Protein AF-A0A2E0TPH8-F1 (afdb_monomer_lite)

Secondary structure (DSSP, 8-state):
----PPPPP---------PPPPPHHHHHHHHHS--SPPBPPPTT----TT--B-----TT-TT-SS-----TT-B-----SSS-TT---BHHHHHHHHHHTPEEEE-SSSSSEEEEEE-SSTT-EEEPPSB-HHHHHHHHHHHHHHHHT---EEEEEETTTTEEEEEETTEEE-TTSPBPTT---HHHHS-B-TTT--TTSPPP--HHHHT--S-TT---TTTSTT--HHHHHHHH-SBHHHHHHHHHHHHH--HHHHTSTTTEEEE-GGG--TT-EEEE-SSSSS--EEEEEEEEEEEETTEEEEEEEE--SS-BPPEEE-HHHHHHHHHSTTTT-SSB-TTS-BGGGTT-EEEEEPEEEEETTEEEEE--GGGTTTEE-TT-HHHHHTHHHHHHHHBPPPPHHHHHHHHHHHHHHHHHHHHH-TT-HHHHHHHHHHHHHHHHHHHHHH---HHHHHHHH--HHHHHT--B-GGG-GGGG-TT--HHHHHHHHHHHHHHHHHHHHTT---PPPPSS-BSSGGGGGHHHHHHHHHTT-GGG-PPP--SS--TTTT-SB--B-------HHHHHH-----S------------TT-SS-S-SSGGG-EE--S-EEEEEPTT-EEEEEETT-EEEEEEE-TTT--EEEEEEETTS-EEEEE--SSSEEEEEESS-EEEEEEEGGG--EEEEEEE-

Radius of gyration: 31.89 Å; chains: 1; bounding box: 59×140×78 Å

Foldseek 3Di:
DDDDDDDDDDDDDPPPPPPDPQWLQRVLCVQQVARFAFFFDDPPAAQDQQGDFAAQADAPFLQALFAAPDEQQDAAQDDFDQAHGPRRDGNVVVLLRQLLPWAWDAFPDDGAIFTWRDARQPRDIDTFFFAAQFLVLVCSVQLSCRRNRYWDWFWGARPVVGFIWIDTSSGIAGRHSHHPRNGGSLSPPFDACPPPDHRPDDQDADVVLQPHALGPLQDDPVVHVRTGLSVVLSSSHSSVSSSVSSSNCRNHDGLLRCLHSQWKFAFALQPDTASKWFWFFLDLDDHTGIKGFRGWDCPDPLATWTWIWGAHVVTGRTHIDGSLLVLVSQQDQSQLAADHHPVRHRSLLSSGHIIHTFTWDADPSTTTRRNDPVRPVGGDRSVPSVSSRCRSVVSVVRHDDDDLVSNLVSLLVQLVVLVSVCLFQVLALVSQVSNVVSLVSNQVSCCVPVVDHQLQSCLVRPDLSNQQSFHFDCLQFLSNQFRPHGNLLVVLSVVQQVVVQVVCVVVVHDDRGHHPGQCFFAQVRRVSSLVSCVVVVNNVVDDGGDRPDPRPNNGRTTTGGDPPDHQGPVSSNVPDPPPPPPPDPPDQDDQDPQWPQSQQQDQVSADEAPFKDKTKAAFPGKGKHKDQQWAKKKKFWQLVQFFKKKWKAAPVRHTPGIFRDSDRMGMDTDRHIIMMIIATDNRTITIIMMGGD

pLDDT: mean 88.57, std 14.13, range [27.2, 98.75]

Structure (mmCIF, N/CA/C/O backbone):
data_AF-A0A2E0TPH8-F1
#
_entry.id   AF-A0A2E0TPH8-F1
#
loop_
_atom_site.group_PDB
_atom_site.id
_atom_site.type_symbol
_atom_site.label_atom_id
_atom_site.label_alt_id
_atom_site.label_comp_id
_atom_site.label_asym_id
_atom_site.label_entity_id
_atom_site.label_seq_id
_atom_site.pdbx_PDB_ins_code
_atom_site.Cartn_x
_atom_site.Cartn_y
_atom_site.Cartn_z
_atom_site.occupancy
_atom_site.B_iso_or_equiv
_atom_site.auth_seq_id
_atom_site.auth_comp_id
_atom_site.auth_asym_id
_atom_site.auth_atom_id
_atom_site.pdbx_PDB_model_num
ATOM 1 N N . MET A 1 1 ? 12.317 86.479 6.768 1.00 40.50 1 MET A N 1
ATOM 2 C CA . MET A 1 1 ? 11.105 85.656 6.963 1.00 40.50 1 MET A CA 1
ATOM 3 C C . MET A 1 1 ? 10.925 84.771 5.741 1.00 40.50 1 MET A C 1
ATOM 5 O O . MET A 1 1 ? 10.516 85.260 4.699 1.00 40.50 1 MET A O 1
ATOM 9 N N . ARG A 1 2 ? 11.338 83.506 5.830 1.00 28.47 2 ARG A N 1
ATOM 10 C CA . ARG A 1 2 ? 11.132 82.490 4.790 1.00 28.47 2 ARG A CA 1
ATOM 11 C C . ARG A 1 2 ? 10.653 81.232 5.500 1.00 28.47 2 ARG A C 1
ATOM 13 O O . ARG A 1 2 ? 11.315 80.778 6.425 1.00 28.47 2 ARG A O 1
ATOM 20 N N . HIS A 1 3 ? 9.451 80.796 5.148 1.00 31.06 3 HIS A N 1
ATOM 21 C CA . HIS A 1 3 ? 8.795 79.620 5.700 1.00 31.06 3 HIS A CA 1
ATOM 22 C C . HIS A 1 3 ? 9.415 78.359 5.101 1.00 31.06 3 HIS A C 1
ATOM 24 O O . HIS A 1 3 ? 9.564 78.248 3.885 1.00 31.06 3 HIS A O 1
ATOM 30 N N . THR A 1 4 ? 9.781 77.435 5.979 1.00 28.72 4 THR A N 1
ATOM 31 C CA . THR A 1 4 ? 10.278 76.102 5.654 1.00 28.72 4 THR A CA 1
ATOM 32 C C . THR A 1 4 ? 9.071 75.179 5.511 1.00 28.72 4 THR A C 1
ATOM 34 O O . THR A 1 4 ? 8.363 74.948 6.487 1.00 28.72 4 THR A O 1
ATOM 37 N N . TYR A 1 5 ? 8.824 74.667 4.305 1.00 30.47 5 TYR A N 1
ATOM 38 C CA . TYR A 1 5 ? 7.902 73.555 4.076 1.00 30.47 5 TYR A CA 1
ATOM 39 C C . TYR A 1 5 ? 8.717 72.260 4.051 1.00 30.47 5 TYR A C 1
ATOM 41 O O . TYR A 1 5 ? 9.615 72.105 3.225 1.00 30.47 5 TYR A O 1
ATOM 49 N N . ILE A 1 6 ? 8.424 71.357 4.987 1.00 34.25 6 ILE A N 1
ATOM 50 C CA . ILE A 1 6 ? 8.948 69.990 5.025 1.00 34.25 6 ILE A CA 1
ATOM 51 C C . ILE A 1 6 ? 8.076 69.152 4.086 1.00 34.25 6 ILE A C 1
ATOM 53 O O . ILE A 1 6 ? 6.870 69.038 4.296 1.00 34.25 6 ILE A O 1
ATOM 57 N N . ALA A 1 7 ? 8.681 68.603 3.033 1.00 27.58 7 ALA A N 1
ATOM 58 C CA . ALA A 1 7 ? 8.042 67.663 2.122 1.00 27.58 7 ALA A CA 1
ATOM 59 C C . ALA A 1 7 ? 8.132 66.239 2.697 1.00 27.58 7 ALA A C 1
ATOM 61 O O . ALA A 1 7 ? 9.225 65.746 2.971 1.00 27.58 7 ALA A O 1
ATOM 62 N N . LEU A 1 8 ? 6.976 65.598 2.876 1.00 27.20 8 LEU A N 1
ATOM 63 C CA . LEU A 1 8 ? 6.831 64.173 3.180 1.00 27.20 8 LEU A CA 1
ATOM 64 C C . LEU A 1 8 ? 7.146 63.347 1.914 1.00 27.20 8 LEU A C 1
ATOM 66 O O . LEU A 1 8 ? 6.510 63.598 0.886 1.00 27.20 8 LEU A O 1
ATOM 70 N N . PRO A 1 9 ? 8.048 62.351 1.944 1.00 31.78 9 PRO A N 1
ATOM 71 C CA . PRO A 1 9 ? 8.122 61.356 0.886 1.00 31.78 9 PRO A CA 1
ATOM 72 C C . PRO A 1 9 ? 7.061 60.272 1.123 1.00 31.78 9 PRO A C 1
ATOM 74 O O . PRO A 1 9 ? 7.000 59.649 2.181 1.00 31.78 9 PRO A O 1
ATOM 77 N N . LEU A 1 10 ? 6.216 60.066 0.114 1.00 28.88 10 LEU A N 1
ATOM 78 C CA . LEU A 1 10 ? 5.273 58.957 0.012 1.00 28.88 10 LEU A CA 1
ATOM 79 C C . LEU A 1 10 ? 6.080 57.648 -0.129 1.00 28.88 10 LEU A C 1
ATOM 81 O O . LEU A 1 10 ? 6.698 57.422 -1.169 1.00 28.88 10 LEU A O 1
ATOM 85 N N . LEU A 1 11 ? 6.103 56.796 0.900 1.00 32.16 11 LEU A N 1
ATOM 86 C CA . LEU A 1 11 ? 6.558 55.409 0.761 1.00 32.16 11 LEU A CA 1
ATOM 87 C C . LEU A 1 11 ? 5.404 54.586 0.174 1.00 32.16 11 LEU A C 1
ATOM 89 O O . LEU A 1 11 ? 4.411 54.325 0.849 1.00 32.16 11 LEU A O 1
ATOM 93 N N . ALA A 1 12 ? 5.538 54.182 -1.087 1.00 32.56 12 ALA A N 1
ATOM 94 C CA . ALA A 1 12 ? 4.704 53.145 -1.675 1.00 32.56 12 ALA A CA 1
ATOM 95 C C . ALA A 1 12 ? 5.134 51.789 -1.095 1.00 32.56 12 ALA A C 1
ATOM 97 O O . ALA A 1 12 ? 6.219 51.293 -1.398 1.00 32.56 12 ALA A O 1
ATOM 98 N N . ALA A 1 13 ? 4.299 51.206 -0.237 1.00 32.97 13 ALA A N 1
ATOM 99 C CA . ALA A 1 13 ? 4.451 49.829 0.205 1.00 32.97 13 ALA A CA 1
ATOM 100 C C . ALA A 1 13 ? 4.101 48.897 -0.966 1.00 32.97 13 ALA A C 1
ATOM 102 O O . ALA A 1 13 ? 2.934 48.732 -1.320 1.00 32.97 13 ALA A O 1
ATOM 103 N N . LEU A 1 14 ? 5.123 48.309 -1.589 1.00 32.38 14 LEU A N 1
ATOM 104 C CA . LEU A 1 14 ? 4.969 47.141 -2.450 1.00 32.38 14 LEU A CA 1
ATOM 105 C C . LEU A 1 14 ? 4.620 45.953 -1.548 1.00 32.38 14 LEU A C 1
ATOM 107 O O . LEU A 1 14 ? 5.501 45.339 -0.950 1.00 32.38 14 LEU A O 1
ATOM 111 N N . ALA A 1 15 ? 3.329 45.652 -1.430 1.00 34.25 15 ALA A N 1
ATOM 112 C CA . ALA A 1 15 ? 2.872 44.356 -0.955 1.00 34.25 15 ALA A CA 1
ATOM 113 C C . ALA A 1 15 ? 3.265 43.318 -2.016 1.00 34.25 15 ALA A C 1
ATOM 115 O O . ALA A 1 15 ? 2.582 43.147 -3.025 1.00 34.25 15 ALA A O 1
ATOM 116 N N . GLY A 1 16 ? 4.425 42.689 -1.829 1.00 30.95 16 GLY A N 1
ATOM 117 C CA . GLY A 1 16 ? 4.800 41.509 -2.591 1.00 30.95 16 GLY A CA 1
ATOM 118 C C . GLY A 1 16 ? 3.782 40.416 -2.300 1.00 30.95 16 GLY A C 1
ATOM 119 O O . GLY A 1 16 ? 3.712 39.924 -1.178 1.00 30.95 16 GLY A O 1
ATOM 120 N N . CYS A 1 17 ? 2.977 40.063 -3.299 1.00 30.41 17 CYS A N 1
ATOM 121 C CA . CYS A 1 17 ? 2.254 38.802 -3.297 1.00 30.41 17 CYS A CA 1
ATOM 122 C C . CYS A 1 17 ? 3.321 37.704 -3.279 1.00 30.41 17 CYS A C 1
ATOM 124 O O . CYS A 1 17 ? 3.969 37.463 -4.298 1.00 30.41 17 CYS A O 1
ATOM 126 N N . ALA A 1 18 ? 3.581 37.107 -2.117 1.00 34.31 18 ALA A N 1
ATOM 127 C CA . ALA A 1 18 ? 4.333 35.867 -2.060 1.00 34.31 18 ALA A CA 1
ATOM 128 C C . ALA A 1 18 ? 3.482 34.828 -2.797 1.00 34.31 18 ALA A C 1
ATOM 130 O O . ALA A 1 18 ? 2.409 34.463 -2.321 1.00 34.31 18 ALA A O 1
ATOM 131 N N . ALA A 1 19 ? 3.907 34.445 -4.001 1.00 41.62 19 ALA A N 1
ATOM 132 C CA . ALA A 1 19 ? 3.332 33.300 -4.684 1.00 41.62 19 ALA A CA 1
ATOM 133 C C . ALA A 1 19 ? 3.446 32.102 -3.734 1.00 41.62 19 ALA A C 1
ATOM 135 O O . ALA A 1 19 ? 4.516 31.866 -3.167 1.00 41.62 19 ALA A O 1
ATOM 136 N N . THR A 1 20 ? 2.341 31.394 -3.520 1.00 44.94 20 THR A N 1
ATOM 137 C CA . THR A 1 20 ? 2.360 30.092 -2.858 1.00 44.94 20 THR A CA 1
ATOM 138 C C . THR A 1 20 ? 3.406 29.212 -3.549 1.00 44.94 20 THR A C 1
ATOM 140 O O . THR A 1 20 ? 3.476 29.228 -4.783 1.00 44.94 20 THR A O 1
ATOM 143 N N . PRO A 1 21 ? 4.266 28.499 -2.799 1.00 58.41 21 PRO A N 1
ATOM 144 C CA . PRO A 1 21 ? 5.216 27.577 -3.407 1.00 58.41 21 PRO A CA 1
ATOM 145 C C . PRO A 1 21 ? 4.453 26.559 -4.264 1.00 58.41 21 PRO A C 1
ATOM 147 O O . PRO A 1 21 ? 3.415 26.053 -3.845 1.00 58.41 21 PRO A O 1
ATOM 150 N N . ALA A 1 22 ? 4.940 26.325 -5.483 1.00 75.25 22 ALA A N 1
ATOM 151 C CA . ALA A 1 22 ? 4.337 25.378 -6.416 1.00 75.25 22 ALA A CA 1
ATOM 152 C C . ALA A 1 22 ? 4.387 23.962 -5.823 1.00 75.25 22 ALA A C 1
ATOM 154 O O . ALA A 1 22 ? 5.427 23.565 -5.284 1.00 75.25 22 ALA A O 1
ATOM 155 N N . SER A 1 23 ? 3.290 23.207 -5.922 1.00 87.69 23 SER A N 1
ATOM 156 C CA . SER A 1 23 ? 3.264 21.823 -5.442 1.00 87.69 23 SER A CA 1
ATOM 157 C C . SER A 1 23 ? 4.227 20.951 -6.263 1.00 87.69 23 SER A C 1
ATOM 159 O O . SER A 1 23 ? 4.550 21.288 -7.407 1.00 87.69 23 SER A O 1
ATOM 161 N N . PRO A 1 24 ? 4.694 19.799 -5.750 1.00 89.81 24 PRO A N 1
ATOM 162 C CA . PRO A 1 24 ? 5.549 18.903 -6.532 1.00 89.81 24 PRO A CA 1
ATOM 163 C C . PRO A 1 24 ? 4.927 18.436 -7.859 1.00 89.81 24 PRO A C 1
ATOM 165 O O . PRO A 1 24 ? 5.659 18.229 -8.835 1.00 89.81 24 PRO A O 1
ATOM 168 N N . ALA A 1 25 ? 3.594 18.327 -7.912 1.00 88.00 25 ALA A N 1
ATOM 169 C CA . ALA A 1 25 ? 2.839 18.054 -9.130 1.00 88.00 25 ALA A CA 1
ATOM 170 C C . ALA A 1 25 ? 2.909 19.230 -10.120 1.00 88.00 25 ALA A C 1
ATOM 172 O O . ALA A 1 25 ? 3.202 19.001 -11.292 1.00 88.00 25 ALA A O 1
ATOM 173 N N . ASP A 1 26 ? 2.762 20.476 -9.654 1.00 90.38 26 ASP A N 1
ATOM 174 C CA . ASP A 1 26 ? 2.915 21.678 -10.492 1.00 90.38 26 ASP A CA 1
ATOM 175 C C . ASP A 1 26 ? 4.336 21.783 -11.056 1.00 90.38 26 ASP A C 1
ATOM 177 O O . ASP A 1 26 ? 4.529 22.006 -12.248 1.00 90.38 26 ASP A O 1
ATOM 181 N N . VAL A 1 27 ? 5.354 21.530 -10.222 1.00 93.00 27 VAL A N 1
ATOM 182 C CA . VAL A 1 27 ? 6.760 21.500 -10.659 1.00 93.00 27 VAL A CA 1
ATOM 183 C C . VAL A 1 27 ? 6.971 20.440 -11.742 1.00 93.00 27 VAL A C 1
ATOM 185 O O . VAL A 1 27 ? 7.726 20.654 -12.695 1.00 93.00 27 VAL A O 1
ATOM 188 N N . ALA A 1 28 ? 6.331 19.275 -11.608 1.00 93.81 28 ALA A N 1
ATOM 189 C CA . ALA A 1 28 ? 6.390 18.236 -12.625 1.00 93.81 28 ALA A CA 1
ATOM 190 C C . ALA A 1 28 ? 5.647 18.640 -13.902 1.00 93.81 28 ALA A C 1
ATOM 192 O O . ALA A 1 28 ? 6.190 18.428 -14.981 1.00 93.81 28 ALA A O 1
ATOM 193 N N . ALA A 1 29 ? 4.460 19.237 -13.803 1.00 92.94 29 ALA A N 1
ATOM 194 C CA . ALA A 1 29 ? 3.691 19.712 -14.950 1.00 92.94 29 ALA A CA 1
ATOM 195 C C . ALA A 1 29 ? 4.423 20.826 -15.716 1.00 92.94 29 ALA A C 1
ATOM 197 O O . ALA A 1 29 ? 4.472 20.807 -16.948 1.00 92.94 29 ALA A O 1
ATOM 198 N N . ASP A 1 30 ? 5.087 21.743 -15.012 1.00 94.38 30 ASP A N 1
ATOM 199 C CA . ASP A 1 30 ? 5.936 22.770 -15.618 1.00 94.38 30 ASP A CA 1
ATOM 200 C C . ASP A 1 30 ? 7.113 22.142 -16.378 1.00 94.38 30 ASP A C 1
ATOM 202 O O . ASP A 1 30 ? 7.397 22.509 -17.530 1.00 94.38 30 ASP A O 1
ATOM 206 N N . GLU A 1 31 ? 7.772 21.151 -15.768 1.00 94.75 31 GLU A N 1
ATOM 207 C CA . GLU A 1 31 ? 8.892 20.428 -16.371 1.00 94.75 31 GLU A CA 1
ATOM 208 C C . GLU A 1 31 ? 8.475 19.641 -17.624 1.00 94.75 31 GLU A C 1
ATOM 210 O O . GLU A 1 31 ? 9.114 19.769 -18.673 1.00 94.75 31 GLU A O 1
ATOM 215 N N . THR A 1 32 ? 7.416 18.839 -17.531 1.00 95.00 32 THR A N 1
ATOM 216 C CA . THR A 1 32 ? 6.993 17.893 -18.579 1.00 95.00 32 THR A CA 1
ATOM 217 C C . THR A 1 32 ? 6.063 18.530 -19.608 1.00 95.00 32 THR A C 1
ATOM 219 O O . THR A 1 32 ? 5.920 18.012 -20.716 1.00 95.00 32 THR A O 1
ATOM 222 N N . GLY A 1 33 ? 5.434 19.657 -19.271 1.00 93.31 33 GLY A N 1
ATOM 223 C CA . GLY A 1 33 ? 4.373 20.271 -20.061 1.00 93.31 33 GLY A CA 1
ATOM 224 C C . GLY A 1 33 ? 3.104 19.429 -20.148 1.00 93.31 33 GLY A C 1
ATOM 225 O O . GLY A 1 33 ? 2.442 19.493 -21.184 1.00 93.31 33 GLY A O 1
ATOM 226 N N . VAL A 1 34 ? 2.816 18.606 -19.139 1.00 91.06 34 VAL A N 1
ATOM 227 C CA . VAL A 1 34 ? 1.617 17.763 -19.057 1.00 91.06 34 VAL A CA 1
ATOM 228 C C . VAL A 1 34 ? 1.047 17.856 -17.649 1.00 91.06 34 VAL A C 1
ATOM 230 O O . VAL A 1 34 ? 1.762 17.623 -16.684 1.00 91.06 34 VAL A O 1
ATOM 233 N N . GLU A 1 35 ? -0.237 18.171 -17.528 1.00 88.00 35 GLU A N 1
ATOM 234 C CA . GLU A 1 35 ? -0.943 18.085 -16.249 1.00 88.00 35 GLU A CA 1
ATOM 235 C C . GLU A 1 35 ? -1.280 16.613 -15.971 1.00 88.00 35 GLU A C 1
ATOM 237 O O . GLU A 1 35 ? -1.962 15.966 -16.770 1.00 88.00 35 GLU A O 1
ATOM 242 N N . GLY A 1 36 ? -0.734 16.071 -14.880 1.00 82.69 36 GLY A N 1
ATOM 243 C CA . GLY A 1 36 ? -1.063 14.740 -14.367 1.00 82.69 36 GLY A CA 1
ATOM 244 C C . GLY A 1 36 ? -2.081 14.797 -13.219 1.00 82.69 36 GLY A C 1
ATOM 245 O O . GLY A 1 36 ? -2.463 15.890 -12.797 1.00 82.69 36 GLY A O 1
ATOM 246 N N . PRO A 1 37 ? -2.490 13.641 -12.667 1.00 88.25 37 PRO A N 1
ATOM 247 C CA . PRO A 1 37 ? -2.114 12.282 -13.077 1.00 88.25 37 PRO A CA 1
ATOM 248 C C . PRO A 1 37 ? -2.822 11.817 -14.365 1.00 88.25 37 PRO A C 1
ATOM 250 O O . PRO A 1 37 ? -3.771 12.446 -14.828 1.00 88.25 37 PRO A O 1
ATOM 253 N N . PHE A 1 38 ? -2.353 10.715 -14.961 1.00 91.94 38 PHE A N 1
ATOM 254 C CA . PHE A 1 38 ? -2.989 10.103 -16.132 1.00 91.94 38 PHE A CA 1
ATOM 255 C C . PHE A 1 38 ? -4.195 9.245 -15.747 1.00 91.94 38 PHE A C 1
ATOM 257 O O . PHE A 1 38 ? -4.166 8.494 -14.772 1.00 91.94 38 PHE A O 1
ATOM 264 N N . ASP A 1 39 ? -5.231 9.281 -16.581 1.00 91.88 39 ASP A N 1
ATOM 265 C CA . ASP A 1 39 ? -6.434 8.474 -16.400 1.00 91.88 39 ASP A CA 1
ATOM 266 C C . ASP A 1 39 ? -6.187 6.988 -16.738 1.00 91.88 39 ASP A C 1
ATOM 268 O O . ASP A 1 39 ? -5.252 6.652 -17.477 1.00 91.88 39 ASP A O 1
ATOM 272 N N . PRO A 1 40 ? -7.044 6.072 -16.255 1.00 90.12 40 PRO A N 1
ATOM 273 C CA . PRO A 1 40 ? -7.154 4.723 -16.803 1.00 90.12 40 PRO A CA 1
ATOM 274 C C . PRO A 1 40 ? -7.534 4.742 -18.289 1.00 90.12 40 PRO A C 1
ATOM 276 O O . PRO A 1 40 ? -8.092 5.720 -18.804 1.00 90.12 40 PRO A O 1
ATOM 279 N N . MET A 1 41 ? -7.273 3.639 -18.981 1.00 90.31 41 MET A N 1
ATOM 280 C CA . MET A 1 41 ? -7.629 3.481 -20.382 1.00 90.31 41 MET A CA 1
ATOM 281 C C . MET A 1 41 ? -9.156 3.548 -20.583 1.00 90.31 41 MET A C 1
ATOM 283 O O . MET A 1 41 ? -9.936 3.075 -19.749 1.00 90.31 41 MET A O 1
ATOM 287 N N . PRO A 1 42 ? -9.632 4.139 -21.695 1.00 84.12 42 PRO A N 1
ATOM 288 C CA . PRO A 1 42 ? -11.055 4.137 -22.012 1.00 84.12 42 PRO A CA 1
ATOM 289 C C . PRO A 1 42 ? -11.595 2.700 -22.189 1.00 84.12 42 PRO A C 1
ATOM 291 O O . PRO A 1 42 ? -10.918 1.899 -22.821 1.00 84.12 42 PRO A O 1
ATOM 294 N N . PRO A 1 43 ? -12.829 2.380 -21.741 1.00 69.62 43 PRO A N 1
ATOM 295 C CA . PRO A 1 43 ? -13.416 1.025 -21.759 1.00 69.62 43 PRO A CA 1
ATOM 296 C C . PRO A 1 43 ? -13.509 0.307 -23.115 1.00 69.62 43 PRO A C 1
ATOM 298 O O . PRO A 1 43 ? -13.911 -0.850 -23.162 1.00 69.62 43 PRO A O 1
ATOM 301 N N . GLU A 1 44 ? -13.236 0.988 -24.225 1.00 62.41 44 GLU A N 1
ATOM 302 C CA . GLU A 1 44 ? -13.384 0.429 -25.573 1.00 62.41 44 GLU A CA 1
ATOM 303 C C . GLU A 1 44 ? -12.254 -0.555 -25.943 1.00 62.41 44 GLU A C 1
ATOM 305 O O . GLU A 1 44 ? -12.336 -1.229 -26.973 1.00 62.41 44 GLU A O 1
ATOM 310 N N . SER A 1 45 ? -11.213 -0.657 -25.113 1.00 61.53 45 SER A N 1
ATOM 311 C CA . SER A 1 45 ? -10.092 -1.579 -25.279 1.00 61.53 45 SER A CA 1
ATOM 312 C C . SER A 1 45 ? -10.442 -2.987 -24.788 1.00 61.53 45 SER A C 1
ATOM 314 O O . SER A 1 45 ? -10.693 -3.233 -23.608 1.00 61.53 45 SER A O 1
ATOM 316 N N . LYS A 1 46 ? -10.450 -3.956 -25.709 1.00 62.22 46 LYS A N 1
ATOM 317 C CA . LYS A 1 46 ? -10.557 -5.375 -25.355 1.00 62.22 46 LYS A CA 1
ATOM 318 C C . LYS A 1 46 ? -9.163 -5.894 -25.015 1.00 62.22 46 LYS A C 1
ATOM 320 O O . LYS A 1 46 ? -8.327 -6.020 -25.908 1.00 62.22 46 LYS A O 1
ATOM 325 N N . PHE A 1 47 ? -8.947 -6.254 -23.755 1.00 75.62 47 PHE A N 1
ATOM 326 C CA . PHE A 1 47 ? -7.726 -6.924 -23.318 1.00 75.62 47 PHE A CA 1
ATOM 327 C C . PHE A 1 47 ? -7.966 -8.428 -23.187 1.00 75.62 47 PHE A C 1
ATOM 329 O O . PHE A 1 47 ? -8.854 -8.867 -22.460 1.00 75.62 47 PHE A O 1
ATOM 336 N N . ASP A 1 48 ? -7.181 -9.208 -23.922 1.00 78.75 48 ASP A N 1
ATOM 337 C CA . ASP A 1 48 ? -7.060 -10.656 -23.772 1.00 78.75 48 ASP A CA 1
ATOM 338 C C . ASP A 1 48 ? -5.722 -11.005 -23.091 1.00 78.75 48 ASP A C 1
ATOM 340 O O . ASP A 1 48 ? -5.044 -10.126 -22.536 1.00 78.75 48 ASP A O 1
ATOM 344 N N . LEU A 1 49 ? -5.357 -12.290 -23.094 1.00 86.12 49 LEU A N 1
ATOM 345 C CA . LEU A 1 49 ? -4.080 -12.771 -22.556 1.00 86.12 49 LEU A CA 1
ATOM 346 C C . LEU A 1 49 ? -2.913 -11.991 -23.149 1.00 86.12 49 LEU A C 1
ATOM 348 O O . LEU A 1 49 ? -2.048 -11.500 -22.433 1.00 86.12 49 LEU A O 1
ATOM 352 N N . ASP A 1 50 ? -2.952 -11.751 -24.450 1.00 84.50 50 ASP A N 1
ATOM 353 C CA . ASP A 1 50 ? -1.874 -11.045 -25.095 1.00 84.50 50 ASP A CA 1
ATOM 354 C C . ASP A 1 50 ? -1.914 -9.511 -24.857 1.00 84.50 50 ASP A C 1
ATOM 356 O O . ASP A 1 50 ? -0.940 -8.814 -25.124 1.00 84.50 50 ASP A O 1
ATOM 360 N N . GLY A 1 51 ? -3.033 -8.926 -24.428 1.00 82.50 51 GLY A N 1
ATOM 361 C CA . GLY A 1 51 ? -3.170 -7.480 -24.188 1.00 82.50 51 GLY A CA 1
ATOM 362 C C . GLY A 1 51 ? -3.082 -6.604 -25.452 1.00 82.50 51 GLY A C 1
ATOM 363 O O . GLY A 1 51 ? -3.034 -7.093 -26.578 1.00 82.50 51 GLY A O 1
ATOM 364 N N . GLU A 1 52 ? -3.056 -5.274 -25.330 1.00 84.31 52 GLU A N 1
ATOM 365 C CA . GLU A 1 52 ? -3.010 -4.390 -26.509 1.00 84.31 52 GLU A CA 1
ATOM 366 C C . GLU A 1 52 ? -1.597 -4.131 -27.049 1.00 84.31 52 GLU A C 1
ATOM 368 O O . GLU A 1 52 ? -0.613 -4.047 -26.315 1.00 84.31 52 GLU A O 1
ATOM 373 N N . ARG A 1 53 ? -1.496 -3.934 -28.373 1.00 86.38 53 ARG A N 1
ATOM 374 C CA . ARG A 1 53 ? -0.239 -3.542 -29.032 1.00 86.38 53 ARG A CA 1
ATOM 375 C C . ARG A 1 53 ? 0.205 -2.152 -28.578 1.00 86.38 53 ARG A C 1
ATOM 377 O O . ARG A 1 53 ? -0.359 -1.152 -29.043 1.00 86.38 53 ARG A O 1
ATOM 384 N N . GLY A 1 54 ? 1.280 -2.128 -27.800 1.00 90.50 54 GLY A N 1
ATOM 385 C CA . GLY A 1 54 ? 1.927 -0.932 -27.290 1.00 90.50 54 GLY A CA 1
ATOM 386 C C . GLY A 1 54 ? 2.907 -0.268 -28.271 1.00 90.50 54 GLY A C 1
ATOM 387 O O . GLY A 1 54 ? 2.771 -0.375 -29.508 1.00 90.50 54 GLY A O 1
ATOM 388 N N . PRO A 1 55 ? 3.885 0.489 -27.741 1.00 94.62 55 PRO A N 1
ATOM 389 C CA . PRO A 1 55 ? 4.674 1.419 -28.521 1.00 94.62 55 PRO A CA 1
ATOM 390 C C . PRO A 1 55 ? 5.768 0.705 -29.312 1.00 94.62 55 PRO A C 1
ATOM 392 O O . PRO A 1 55 ? 6.291 -0.342 -28.923 1.00 94.62 55 PRO A O 1
ATOM 395 N N . ARG A 1 56 ? 6.152 1.304 -30.440 1.00 94.00 56 ARG A N 1
ATOM 396 C CA . ARG A 1 56 ? 7.361 0.915 -31.172 1.00 94.00 56 ARG A CA 1
ATOM 397 C C . ARG A 1 56 ? 8.499 1.840 -30.767 1.00 94.00 56 ARG A C 1
ATOM 399 O O . ARG A 1 56 ? 8.578 2.951 -31.273 1.00 94.00 56 ARG A O 1
ATOM 406 N N . VAL A 1 57 ? 9.403 1.367 -29.914 1.00 93.00 57 VAL A N 1
ATOM 407 C CA . VAL A 1 57 ? 10.577 2.147 -29.499 1.00 93.00 57 VAL A CA 1
ATOM 408 C C . VAL A 1 57 ? 11.862 1.520 -30.029 1.00 93.00 57 VAL A C 1
ATOM 410 O O . VAL A 1 57 ? 11.983 0.295 -30.111 1.00 93.00 57 VAL A O 1
ATOM 413 N N . ARG A 1 58 ? 12.797 2.381 -30.446 1.00 90.69 58 ARG A N 1
ATOM 414 C CA . ARG A 1 58 ? 14.148 1.994 -30.860 1.00 90.69 58 ARG A CA 1
ATOM 415 C C . ARG A 1 58 ? 15.061 1.924 -29.642 1.00 90.69 58 ARG A C 1
ATOM 417 O O . ARG A 1 58 ? 15.041 2.832 -28.817 1.00 90.69 58 ARG A O 1
ATOM 424 N N . ASP A 1 59 ? 15.898 0.905 -29.607 1.00 92.19 59 ASP A N 1
ATOM 425 C CA . ASP A 1 59 ? 16.863 0.699 -28.531 1.00 92.19 59 ASP A CA 1
ATOM 426 C C . ASP A 1 59 ? 17.899 1.843 -28.555 1.00 92.19 59 ASP A C 1
ATOM 428 O O . ASP A 1 59 ? 18.287 2.325 -29.629 1.00 92.19 59 ASP A O 1
ATOM 432 N N . GLY A 1 60 ? 18.301 2.342 -27.384 1.00 93.56 60 GLY A N 1
ATOM 433 C CA . GLY A 1 60 ? 19.200 3.490 -27.258 1.00 93.56 60 GLY A CA 1
ATOM 434 C C . GLY A 1 60 ? 18.578 4.844 -27.623 1.00 93.56 60 GLY A C 1
ATOM 435 O O . GLY A 1 60 ? 19.317 5.806 -27.859 1.00 93.56 60 GLY A O 1
ATOM 436 N N . ALA A 1 61 ? 17.245 4.948 -27.698 1.00 95.19 61 ALA A N 1
ATOM 437 C CA . ALA A 1 61 ? 16.560 6.222 -27.919 1.00 95.19 61 ALA A CA 1
ATOM 438 C C . ALA A 1 61 ? 16.955 7.274 -26.866 1.00 95.19 61 ALA A C 1
ATOM 440 O O . ALA A 1 61 ? 17.292 6.958 -25.729 1.00 95.19 61 ALA A O 1
ATOM 441 N N . ALA A 1 62 ? 16.874 8.560 -27.221 1.00 96.75 62 ALA A N 1
ATOM 442 C CA . ALA A 1 62 ? 17.213 9.640 -26.290 1.00 96.75 62 ALA A CA 1
ATOM 443 C C . ALA A 1 62 ? 16.321 9.655 -25.030 1.00 96.75 62 ALA A C 1
ATOM 445 O O . ALA A 1 62 ? 16.750 10.145 -23.988 1.00 96.75 62 ALA A O 1
ATOM 446 N N . THR A 1 63 ? 15.105 9.112 -25.126 1.00 97.06 63 THR A N 1
ATOM 447 C CA . THR A 1 63 ? 14.146 8.965 -24.023 1.00 97.06 63 THR A CA 1
ATOM 448 C C . THR A 1 63 ? 14.423 7.761 -23.125 1.00 97.06 63 THR A C 1
ATOM 450 O O . THR A 1 63 ? 13.831 7.677 -22.057 1.00 97.06 63 THR A O 1
ATOM 453 N N . GLU A 1 64 ? 15.315 6.849 -23.521 1.00 98.12 64 GLU A N 1
ATOM 454 C CA . GLU A 1 64 ? 15.602 5.619 -22.782 1.00 98.12 64 GLU A CA 1
ATOM 455 C C . GLU A 1 64 ? 16.081 5.910 -21.354 1.00 98.12 64 GLU A C 1
ATOM 457 O O . GLU A 1 64 ? 16.972 6.732 -21.126 1.00 98.12 64 GLU A O 1
ATOM 462 N N . VAL A 1 65 ? 15.483 5.222 -20.389 1.00 98.62 65 VAL A N 1
ATOM 463 C CA . VAL A 1 65 ? 15.833 5.289 -18.970 1.00 98.62 65 VAL A CA 1
ATOM 464 C C . VAL A 1 65 ? 16.905 4.241 -18.667 1.00 98.62 65 VAL A C 1
ATOM 466 O O . VAL A 1 65 ? 17.967 4.578 -18.138 1.00 98.62 65 VAL A O 1
ATOM 469 N N . TRP A 1 66 ? 16.668 2.991 -19.071 1.00 98.44 66 TRP A N 1
ATOM 470 C CA . TRP A 1 66 ? 17.648 1.904 -19.062 1.00 98.44 66 TRP A CA 1
ATOM 471 C C . TRP A 1 66 ? 17.494 1.032 -20.310 1.00 98.44 66 TRP A C 1
ATOM 473 O O . TRP A 1 66 ? 16.418 0.958 -20.903 1.00 98.44 66 TRP A O 1
ATOM 483 N N . ALA A 1 67 ? 18.594 0.404 -20.722 1.00 97.25 67 ALA A N 1
ATOM 484 C CA . ALA A 1 67 ? 18.575 -0.564 -21.809 1.00 97.25 67 ALA A CA 1
ATOM 485 C C . ALA A 1 67 ? 17.951 -1.872 -21.316 1.00 97.25 67 ALA A C 1
ATOM 487 O O . ALA A 1 67 ? 18.162 -2.249 -20.167 1.00 97.25 67 ALA A O 1
ATOM 488 N N . VAL A 1 68 ? 17.214 -2.559 -22.186 1.00 97.25 68 VAL A N 1
ATOM 489 C CA . VAL A 1 68 ? 16.722 -3.911 -21.904 1.00 97.25 68 VAL A CA 1
ATOM 490 C C . VAL A 1 68 ? 17.747 -4.912 -22.414 1.00 97.25 68 VAL A C 1
ATOM 492 O O . VAL A 1 68 ? 18.058 -4.915 -23.607 1.00 97.25 68 VAL A O 1
ATOM 495 N N . THR A 1 69 ? 18.288 -5.725 -21.510 1.00 96.00 69 THR A N 1
ATOM 496 C CA . THR A 1 69 ? 19.301 -6.749 -21.819 1.00 96.00 69 THR A CA 1
ATOM 497 C C . THR A 1 69 ? 18.856 -8.160 -21.442 1.00 96.00 69 THR A C 1
ATOM 499 O O . THR A 1 69 ? 19.527 -9.111 -21.834 1.00 96.00 69 THR A O 1
ATOM 502 N N . ARG A 1 70 ? 17.721 -8.288 -20.743 1.00 96.56 70 ARG A N 1
ATOM 503 C CA . ARG A 1 70 ? 17.127 -9.547 -20.280 1.00 96.56 70 ARG A CA 1
ATOM 504 C C . ARG A 1 70 ? 15.623 -9.553 -20.510 1.00 96.56 70 ARG A C 1
ATOM 506 O O . ARG A 1 70 ? 15.006 -8.489 -20.463 1.00 96.56 70 ARG A O 1
ATOM 513 N N . ASP A 1 71 ? 15.035 -10.730 -20.682 1.00 96.25 71 ASP A N 1
ATOM 514 C CA . ASP A 1 71 ? 13.588 -10.934 -20.715 1.00 96.25 71 ASP A CA 1
ATOM 515 C C . ASP A 1 71 ? 13.087 -11.593 -19.420 1.00 96.25 71 ASP A C 1
ATOM 517 O O . ASP A 1 71 ? 13.777 -12.374 -18.770 1.00 96.25 71 ASP A O 1
ATOM 521 N N . TRP A 1 72 ? 11.838 -11.308 -19.044 1.00 97.19 72 TRP A N 1
ATOM 522 C CA . TRP A 1 72 ? 11.230 -11.831 -17.811 1.00 97.19 72 TRP A CA 1
ATOM 523 C C . TRP A 1 72 ? 11.163 -13.365 -17.738 1.00 97.19 72 TRP A C 1
ATOM 525 O O . TRP A 1 72 ? 11.167 -13.937 -16.648 1.00 97.19 72 TRP A O 1
ATOM 535 N N . ALA A 1 73 ? 11.104 -14.024 -18.896 1.00 95.69 73 ALA A N 1
ATOM 536 C CA . ALA A 1 73 ? 11.058 -15.478 -19.015 1.00 95.69 73 ALA A CA 1
ATOM 537 C C . ALA A 1 73 ? 12.450 -16.136 -19.007 1.00 95.69 73 ALA A C 1
ATOM 539 O O . ALA A 1 73 ? 12.533 -17.362 -18.931 1.00 95.69 73 ALA A O 1
ATOM 540 N N . ASP A 1 74 ? 13.530 -15.352 -19.087 1.00 96.00 74 ASP A N 1
ATOM 541 C CA . ASP A 1 74 ? 14.884 -15.898 -19.107 1.00 96.00 74 ASP A CA 1
ATOM 542 C C . ASP A 1 74 ? 15.230 -16.554 -17.768 1.00 96.00 74 ASP A C 1
ATOM 544 O O . ASP A 1 74 ? 14.883 -16.055 -16.694 1.00 96.00 74 ASP A O 1
ATOM 548 N N . VAL A 1 75 ? 15.968 -17.663 -17.846 1.00 96.38 75 VAL A N 1
ATOM 549 C CA . VAL A 1 75 ? 16.539 -18.370 -16.697 1.00 96.38 75 VAL A CA 1
ATOM 550 C C . VAL A 1 75 ? 18.052 -18.199 -16.733 1.00 96.38 75 VAL A C 1
ATOM 552 O O . VAL A 1 75 ? 18.728 -18.692 -17.636 1.00 96.38 75 VAL A O 1
ATOM 555 N N . GLU A 1 76 ? 18.587 -17.510 -15.730 1.00 94.00 76 GLU A N 1
ATOM 556 C CA . GLU A 1 76 ? 20.021 -17.229 -15.597 1.00 94.00 76 GLU A CA 1
ATOM 557 C C . GLU A 1 76 ? 20.582 -17.826 -14.305 1.00 94.00 76 GLU A C 1
ATOM 559 O O . GLU A 1 76 ? 19.942 -17.740 -13.254 1.00 94.00 76 GLU A O 1
ATOM 564 N N . GLY A 1 77 ? 21.793 -18.389 -14.384 1.00 90.00 77 GLY A N 1
ATOM 565 C CA . GLY A 1 77 ? 22.446 -19.109 -13.284 1.00 90.00 77 GLY A CA 1
ATOM 566 C C . GLY A 1 77 ? 23.178 -18.236 -12.260 1.00 90.00 77 GLY A C 1
ATOM 567 O O . GLY A 1 77 ? 23.719 -18.754 -11.290 1.00 90.00 77 GLY A O 1
ATOM 568 N N . GLU A 1 78 ? 23.220 -16.917 -12.436 1.00 91.69 78 GLU A N 1
ATOM 569 C CA . GLU A 1 78 ? 23.887 -16.025 -11.482 1.00 91.69 78 GLU A CA 1
ATOM 570 C C . GLU A 1 78 ? 23.090 -15.914 -10.168 1.00 91.69 78 GLU A C 1
ATOM 572 O O . GLU A 1 78 ? 21.873 -15.693 -10.174 1.00 91.69 78 GLU A O 1
ATOM 577 N N . ALA A 1 79 ? 23.792 -16.044 -9.034 1.00 93.31 79 ALA A N 1
ATOM 578 C CA . ALA A 1 79 ? 23.226 -15.773 -7.714 1.00 93.31 79 ALA A CA 1
ATOM 579 C C . ALA A 1 79 ? 22.832 -14.295 -7.591 1.00 93.31 79 ALA A C 1
ATOM 581 O O . ALA A 1 79 ? 23.467 -13.422 -8.185 1.00 93.31 79 ALA A O 1
ATOM 582 N N . GLY A 1 80 ? 21.807 -14.013 -6.792 1.00 91.75 80 GLY A N 1
ATOM 583 C CA . GLY A 1 80 ? 21.331 -12.652 -6.573 1.00 91.75 80 GLY A CA 1
ATOM 584 C C . GLY A 1 80 ? 20.885 -12.420 -5.141 1.00 91.75 80 GLY A C 1
ATOM 585 O O . GLY A 1 80 ? 21.345 -13.083 -4.218 1.00 91.75 80 GLY A O 1
ATOM 586 N N . ILE A 1 81 ? 19.993 -11.449 -4.965 1.00 92.38 81 ILE A N 1
ATOM 587 C CA . ILE A 1 81 ? 19.586 -10.957 -3.643 1.00 92.38 81 ILE A CA 1
ATOM 588 C C . ILE A 1 81 ? 18.871 -12.042 -2.825 1.00 92.38 81 ILE A C 1
ATOM 590 O O . ILE A 1 81 ? 19.138 -12.193 -1.639 1.00 92.38 81 ILE A O 1
ATOM 594 N N . ALA A 1 82 ? 17.966 -12.785 -3.466 1.00 93.38 82 ALA A N 1
ATOM 595 C CA . ALA A 1 82 ? 17.055 -13.721 -2.802 1.00 93.38 82 ALA A CA 1
ATOM 596 C C . ALA A 1 82 ? 17.080 -15.134 -3.416 1.00 93.38 82 ALA A C 1
ATOM 598 O O . ALA A 1 82 ? 16.178 -15.932 -3.180 1.00 93.38 82 ALA A O 1
ATOM 599 N N . TRP A 1 83 ? 18.081 -15.444 -4.246 1.00 95.50 83 TRP A N 1
ATOM 600 C CA . TRP A 1 83 ? 18.183 -16.736 -4.925 1.00 95.50 83 TRP A CA 1
ATOM 601 C C . TRP A 1 83 ? 19.636 -17.211 -5.028 1.00 95.50 83 TRP A C 1
ATOM 603 O O . TRP A 1 83 ? 20.542 -16.396 -5.252 1.00 95.50 83 TRP A O 1
ATOM 613 N N . PRO A 1 84 ? 19.875 -18.530 -4.903 1.00 95.75 84 PRO A N 1
ATOM 614 C CA . PRO A 1 84 ? 21.196 -19.108 -5.107 1.00 95.75 84 PRO A CA 1
ATOM 615 C C . PRO A 1 84 ? 21.586 -19.097 -6.591 1.00 95.75 84 PRO A C 1
ATOM 617 O O . PRO A 1 84 ? 20.751 -18.892 -7.476 1.00 95.75 84 PRO A O 1
ATOM 620 N N . ALA A 1 85 ? 22.867 -19.355 -6.864 1.00 95.94 85 ALA A N 1
ATOM 621 C CA . ALA A 1 85 ? 23.319 -19.649 -8.220 1.00 95.94 85 ALA A CA 1
ATOM 622 C C . ALA A 1 85 ? 22.587 -20.884 -8.768 1.00 95.94 85 ALA A C 1
ATOM 624 O O . ALA A 1 85 ? 22.257 -21.799 -8.013 1.00 95.94 85 ALA A O 1
ATOM 625 N N . ASP A 1 86 ? 22.346 -20.892 -10.077 1.00 95.69 86 ASP A N 1
ATOM 626 C CA . ASP A 1 86 ? 21.684 -21.976 -10.806 1.00 95.69 86 ASP A CA 1
ATOM 627 C C . ASP A 1 86 ? 20.308 -22.364 -10.231 1.00 95.69 86 ASP A C 1
ATOM 629 O O . ASP A 1 86 ? 19.907 -23.525 -10.285 1.00 95.69 86 ASP A O 1
ATOM 633 N N . SER A 1 87 ? 19.548 -21.389 -9.712 1.00 96.00 87 SER A N 1
ATOM 634 C CA . SER A 1 87 ? 18.219 -21.623 -9.119 1.00 96.00 87 SER A CA 1
ATOM 635 C C . SER A 1 87 ? 17.194 -22.231 -10.084 1.00 96.00 87 SER A C 1
ATOM 637 O O . SER A 1 87 ? 16.177 -22.765 -9.650 1.00 96.00 87 SER A O 1
ATOM 639 N N . GLY A 1 88 ? 17.434 -22.134 -11.396 1.00 96.69 88 GLY A N 1
ATOM 640 C CA . GLY A 1 88 ? 16.478 -22.542 -12.425 1.00 96.69 88 GLY A CA 1
ATOM 641 C C . GLY A 1 88 ? 15.263 -21.615 -12.530 1.00 96.69 88 GLY A C 1
ATOM 642 O O . GLY A 1 88 ? 14.307 -21.953 -13.222 1.00 96.69 88 GLY A O 1
ATOM 643 N N . TRP A 1 89 ? 15.287 -20.465 -11.848 1.00 97.12 89 TRP A N 1
ATOM 644 C CA . TRP A 1 89 ? 14.162 -19.535 -11.779 1.00 97.12 89 TRP A CA 1
ATOM 645 C C . TRP A 1 89 ? 14.173 -18.512 -12.910 1.00 97.12 89 TRP A C 1
ATOM 647 O O . TRP A 1 89 ? 15.231 -17.987 -13.278 1.00 97.12 89 TRP A O 1
ATOM 657 N N . THR A 1 90 ? 12.978 -18.183 -13.398 1.00 97.25 90 THR A N 1
ATOM 658 C CA . THR A 1 90 ? 12.768 -17.043 -14.297 1.00 97.25 90 THR A CA 1
ATOM 659 C C . THR A 1 90 ? 12.937 -15.720 -13.551 1.00 97.25 90 THR A C 1
ATOM 661 O O . THR A 1 90 ? 12.922 -15.669 -12.317 1.00 97.25 90 THR A O 1
ATOM 664 N N . TRP A 1 91 ? 13.062 -14.613 -14.281 1.00 97.69 91 TRP A N 1
ATOM 665 C CA . TRP A 1 91 ? 13.102 -13.288 -13.662 1.00 97.69 91 TRP A CA 1
ATOM 666 C C . TRP A 1 91 ? 11.795 -12.889 -12.966 1.00 97.69 91 TRP A C 1
ATOM 668 O O . TRP A 1 91 ? 11.856 -12.122 -12.007 1.00 97.69 91 TRP A O 1
ATOM 678 N N . GLU A 1 92 ? 10.641 -13.434 -13.374 1.00 97.12 92 GLU A N 1
ATOM 679 C CA . GLU A 1 92 ? 9.383 -13.265 -12.620 1.00 97.12 92 GLU A CA 1
ATOM 680 C C . GLU A 1 92 ? 9.490 -13.918 -11.235 1.00 97.12 92 GLU A C 1
ATOM 682 O O . GLU A 1 92 ? 9.296 -13.255 -10.222 1.00 97.12 92 GLU A O 1
ATOM 687 N N . GLN A 1 93 ? 9.932 -15.176 -11.170 1.00 97.12 93 GLN A N 1
ATOM 688 C CA . GLN A 1 93 ? 10.112 -15.885 -9.896 1.00 97.12 93 GLN A CA 1
ATOM 689 C C . GLN A 1 93 ? 11.175 -15.224 -9.006 1.00 97.12 93 GLN A C 1
ATOM 691 O O . GLN A 1 93 ? 11.047 -15.194 -7.784 1.00 97.12 93 GLN A O 1
ATOM 696 N N . LYS A 1 94 ? 12.227 -14.658 -9.610 1.00 98.25 94 LYS A N 1
ATOM 697 C CA . LYS A 1 94 ? 13.244 -13.878 -8.889 1.00 98.25 94 LYS A CA 1
ATOM 698 C C . LYS A 1 94 ? 12.681 -12.568 -8.325 1.00 98.25 94 LYS A C 1
ATOM 700 O O . LYS A 1 94 ? 13.114 -12.154 -7.251 1.00 98.25 94 LYS A O 1
ATOM 705 N N . PHE A 1 95 ? 11.734 -11.925 -9.013 1.00 98.06 95 PHE A N 1
ATOM 706 C CA . PHE A 1 95 ? 11.016 -10.766 -8.476 1.00 98.06 95 PHE A CA 1
ATOM 707 C C . PHE A 1 95 ? 10.158 -11.167 -7.278 1.00 98.06 95 PHE A C 1
ATOM 709 O O . PHE A 1 95 ? 10.298 -10.550 -6.224 1.00 98.06 95 PHE A O 1
ATOM 716 N N . ASP A 1 96 ? 9.361 -12.230 -7.404 1.00 97.69 96 ASP A N 1
ATOM 717 C CA . ASP A 1 96 ? 8.527 -12.740 -6.309 1.00 97.69 96 ASP A CA 1
ATOM 718 C C . ASP A 1 96 ? 9.391 -13.061 -5.071 1.00 97.69 96 ASP A C 1
ATOM 720 O O . ASP A 1 96 ? 9.104 -12.611 -3.960 1.00 97.69 96 ASP A O 1
ATOM 724 N N . ALA A 1 97 ? 10.519 -13.754 -5.273 1.00 97.62 97 ALA A N 1
ATOM 725 C CA . ALA A 1 97 ? 11.469 -14.083 -4.211 1.00 97.62 97 ALA A CA 1
ATOM 726 C C . ALA A 1 97 ? 12.116 -12.839 -3.577 1.00 97.62 97 ALA A C 1
ATOM 728 O O . ALA A 1 97 ? 12.296 -12.791 -2.362 1.00 97.62 97 ALA A O 1
ATOM 729 N N . TRP A 1 98 ? 12.460 -11.818 -4.370 1.00 97.88 98 TRP A N 1
ATOM 730 C CA . TRP A 1 98 ? 13.011 -10.561 -3.852 1.00 97.88 98 TRP A CA 1
ATOM 731 C C . TRP A 1 98 ? 12.003 -9.798 -2.989 1.00 97.88 98 TRP A C 1
ATOM 733 O O . TRP A 1 98 ? 12.386 -9.260 -1.951 1.00 97.88 98 TRP A O 1
ATOM 743 N N . VAL A 1 99 ? 10.728 -9.786 -3.384 1.00 98.12 99 VAL A N 1
ATOM 744 C CA . VAL A 1 99 ? 9.654 -9.197 -2.576 1.00 98.12 99 VAL A CA 1
ATOM 745 C C . VAL A 1 99 ? 9.475 -9.969 -1.261 1.00 98.12 99 VAL A C 1
ATOM 747 O O . VAL A 1 99 ? 9.461 -9.351 -0.197 1.00 98.12 99 VAL A O 1
ATOM 750 N N . ALA A 1 100 ? 9.448 -11.305 -1.317 1.00 96.94 100 ALA A N 1
ATOM 751 C CA . ALA A 1 100 ? 9.328 -12.175 -0.140 1.00 96.94 100 ALA A CA 1
ATOM 752 C C . ALA A 1 100 ? 10.507 -12.079 0.842 1.00 96.94 100 ALA A C 1
ATOM 754 O O . ALA A 1 100 ? 10.333 -12.284 2.051 1.00 96.94 100 ALA A O 1
ATOM 755 N N . ALA A 1 101 ? 11.692 -11.737 0.332 1.00 95.00 101 ALA A N 1
ATOM 756 C CA . ALA A 1 101 ? 12.920 -11.569 1.103 1.00 95.00 101 ALA A CA 1
ATOM 757 C C . ALA A 1 101 ? 13.015 -10.227 1.850 1.00 95.00 101 ALA A C 1
ATOM 759 O O . ALA A 1 101 ? 14.019 -9.975 2.515 1.00 95.00 101 ALA A O 1
ATOM 760 N N . ALA A 1 102 ? 12.006 -9.357 1.750 1.00 94.44 102 ALA A N 1
ATOM 761 C CA . ALA A 1 102 ? 11.967 -8.110 2.500 1.00 94.44 102 ALA A CA 1
ATOM 762 C C . ALA A 1 102 ? 12.045 -8.375 4.020 1.00 94.44 102 ALA A C 1
ATOM 764 O O . ALA A 1 102 ? 11.263 -9.144 4.583 1.00 94.44 102 ALA A O 1
ATOM 765 N N . GLU A 1 103 ? 13.005 -7.732 4.688 1.00 93.25 103 GLU A N 1
ATOM 766 C CA . GLU A 1 103 ? 13.223 -7.885 6.130 1.00 93.25 103 GLU A CA 1
ATOM 767 C C . GLU A 1 103 ? 12.375 -6.885 6.909 1.00 93.25 103 GLU A C 1
ATOM 769 O O . GLU A 1 103 ? 12.503 -5.677 6.691 1.00 93.25 103 GLU A O 1
ATOM 774 N N . ARG A 1 104 ? 11.561 -7.372 7.849 1.00 94.94 104 ARG A N 1
ATOM 775 C CA . ARG A 1 104 ? 10.773 -6.531 8.758 1.00 94.94 104 ARG A CA 1
ATOM 776 C C . ARG A 1 104 ? 11.672 -5.684 9.656 1.00 94.94 104 ARG A C 1
ATOM 778 O O . ARG A 1 104 ? 12.755 -6.103 10.067 1.00 94.94 104 ARG A O 1
ATOM 785 N N . MET A 1 105 ? 11.215 -4.479 9.967 1.00 94.00 105 MET A N 1
ATOM 786 C CA . MET A 1 105 ? 11.869 -3.591 10.921 1.00 94.00 105 MET A CA 1
ATOM 787 C C . MET A 1 105 ? 10.883 -2.577 11.510 1.00 94.00 105 MET A C 1
ATOM 789 O O . MET A 1 105 ? 9.910 -2.226 10.846 1.00 94.00 105 MET A O 1
ATOM 793 N N . PRO A 1 106 ? 11.150 -2.007 12.696 1.00 92.31 106 PRO A N 1
ATOM 794 C CA . PRO A 1 106 ? 10.341 -0.915 13.228 1.00 92.31 106 PRO A CA 1
ATOM 795 C C . PRO A 1 106 ? 10.311 0.292 12.286 1.00 92.31 106 PRO A C 1
ATOM 797 O O . PRO A 1 106 ? 11.321 0.641 11.667 1.00 92.31 106 PRO A O 1
ATOM 800 N N . ARG A 1 107 ? 9.161 0.964 12.205 1.00 89.44 107 ARG A N 1
ATOM 801 C CA . ARG A 1 107 ? 9.019 2.191 11.413 1.00 89.44 107 ARG A CA 1
ATOM 802 C C . ARG A 1 107 ? 9.831 3.330 12.018 1.00 89.44 107 ARG A C 1
ATOM 804 O O . ARG A 1 107 ? 9.752 3.600 13.214 1.00 89.44 107 ARG A O 1
ATOM 811 N N . SER A 1 108 ? 10.549 4.067 11.173 1.00 83.62 108 SER A N 1
ATOM 812 C CA . SER A 1 108 ? 11.244 5.293 11.585 1.00 83.62 108 SER A CA 1
ATOM 813 C C . SER A 1 108 ? 10.275 6.456 11.812 1.00 83.62 108 SER A C 1
ATOM 815 O O . SER A 1 108 ? 10.603 7.414 12.513 1.00 83.62 108 SER A O 1
ATOM 817 N N . THR A 1 109 ? 9.055 6.368 11.264 1.00 72.56 109 THR A N 1
ATOM 818 C CA . THR A 1 109 ? 7.967 7.318 11.529 1.00 72.56 109 THR A CA 1
ATOM 819 C C . THR A 1 109 ? 6.632 6.616 11.804 1.00 72.56 109 THR A C 1
ATOM 821 O O . THR A 1 109 ? 6.037 5.980 10.934 1.00 72.56 109 THR A O 1
ATOM 824 N N . GLY A 1 110 ? 6.081 6.816 13.004 1.00 72.75 110 GLY A N 1
ATOM 825 C CA . GLY A 1 110 ? 4.793 6.244 13.418 1.00 72.75 110 GLY A CA 1
ATOM 826 C C . GLY A 1 110 ? 4.910 4.908 14.153 1.00 72.75 110 GLY A C 1
ATOM 827 O O . GLY A 1 110 ? 5.961 4.596 14.691 1.00 72.75 110 GLY A O 1
ATOM 828 N N . TYR A 1 111 ? 3.793 4.184 14.234 1.00 77.00 111 TYR A N 1
ATOM 829 C CA . TYR A 1 111 ? 3.669 2.888 14.913 1.00 77.00 111 TYR A CA 1
ATOM 830 C C . TYR A 1 111 ? 3.758 1.722 13.920 1.00 77.00 111 TYR A C 1
ATOM 832 O O . TYR A 1 111 ? 3.437 1.912 12.744 1.00 77.00 111 TYR A O 1
ATOM 840 N N . GLY A 1 112 ? 4.124 0.540 14.414 1.00 85.62 112 GLY A N 1
ATOM 841 C CA . GLY A 1 112 ? 4.168 -0.709 13.664 1.00 85.62 112 GLY A CA 1
ATOM 842 C C . GLY A 1 112 ? 5.493 -0.921 12.943 1.00 85.62 112 GLY A C 1
ATOM 843 O O . GLY A 1 112 ? 6.458 -0.165 13.112 1.00 85.62 112 GLY A O 1
ATOM 844 N N . GLU A 1 113 ? 5.523 -1.954 12.116 1.00 92.75 113 GLU A N 1
ATOM 845 C CA . GLU A 1 113 ? 6.700 -2.338 11.349 1.00 92.75 113 GLU A CA 1
ATOM 846 C C . GLU A 1 113 ? 6.579 -1.945 9.876 1.00 92.75 113 GLU A C 1
ATOM 848 O O . GLU A 1 113 ? 5.506 -1.679 9.345 1.00 92.75 113 GLU A O 1
ATOM 853 N N . THR A 1 114 ? 7.723 -1.843 9.228 1.00 95.44 114 THR A N 1
ATOM 854 C CA . THR A 1 114 ? 7.932 -1.668 7.793 1.00 95.44 114 THR A CA 1
ATOM 855 C C . THR A 1 114 ? 8.949 -2.720 7.367 1.00 95.44 114 THR A C 1
ATOM 857 O O . THR A 1 114 ? 9.225 -3.664 8.104 1.00 95.44 114 THR A O 1
ATOM 860 N N . PHE A 1 115 ? 9.548 -2.554 6.197 1.00 96.38 115 PHE A N 1
ATOM 861 C CA . PHE A 1 115 ? 10.570 -3.440 5.685 1.00 96.38 115 PHE A CA 1
ATOM 862 C C . PHE A 1 115 ? 11.796 -2.696 5.156 1.00 96.38 115 PHE A C 1
ATOM 864 O O . PHE A 1 115 ? 11.741 -1.509 4.809 1.00 96.38 115 PHE A O 1
ATOM 871 N N . ARG A 1 116 ? 12.912 -3.422 5.065 1.00 95.44 116 ARG A N 1
ATOM 872 C CA . ARG A 1 116 ? 14.081 -3.032 4.277 1.00 95.44 116 ARG A CA 1
ATOM 873 C C . ARG A 1 116 ? 13.976 -3.578 2.866 1.00 95.44 116 ARG A C 1
ATOM 875 O O . ARG A 1 116 ? 13.568 -4.714 2.645 1.00 95.44 116 ARG A O 1
ATOM 882 N N . ILE A 1 117 ? 14.418 -2.763 1.922 1.00 93.88 117 ILE A N 1
ATOM 883 C CA . ILE A 1 117 ? 14.603 -3.120 0.527 1.00 93.88 117 ILE A CA 1
ATOM 884 C C . ILE A 1 117 ? 16.064 -3.555 0.354 1.00 93.88 117 ILE A C 1
ATOM 886 O O . ILE A 1 117 ? 16.965 -2.704 0.406 1.00 93.88 117 ILE A O 1
ATOM 890 N N . PRO A 1 118 ? 16.332 -4.859 0.163 1.00 92.81 118 PRO A N 1
ATOM 891 C CA . PRO A 1 118 ? 17.673 -5.324 -0.150 1.00 92.81 118 PRO A CA 1
ATOM 892 C C . PRO A 1 118 ? 18.036 -4.923 -1.587 1.00 92.81 118 PRO A C 1
ATOM 894 O O . PRO A 1 118 ? 17.204 -4.999 -2.499 1.00 92.81 118 PRO A O 1
ATOM 897 N N . THR A 1 119 ? 19.276 -4.471 -1.791 1.00 94.00 119 THR A N 1
ATOM 898 C CA . THR A 1 119 ? 19.763 -3.985 -3.093 1.00 94.00 119 THR A CA 1
ATOM 899 C C . THR A 1 119 ? 20.798 -4.945 -3.689 1.00 94.00 119 THR A C 1
ATOM 901 O O . THR A 1 119 ? 21.451 -5.673 -2.944 1.00 94.00 119 THR A O 1
ATOM 904 N N . PRO A 1 120 ? 21.027 -4.938 -5.015 1.00 92.62 120 PRO A N 1
ATOM 905 C CA . PRO A 1 120 ? 22.073 -5.759 -5.633 1.00 92.62 120 PRO A CA 1
ATOM 906 C C . PRO A 1 120 ? 23.494 -5.201 -5.408 1.00 92.62 120 PRO A C 1
ATOM 908 O O . PRO A 1 120 ? 24.456 -5.689 -5.997 1.00 92.62 120 PRO A O 1
ATOM 911 N N . TYR A 1 121 ? 23.654 -4.155 -4.591 1.00 91.94 121 TYR A N 1
ATOM 912 C CA . TYR A 1 121 ? 24.892 -3.384 -4.453 1.00 91.94 121 TYR A CA 1
ATOM 913 C C . TYR A 1 121 ? 25.695 -3.777 -3.200 1.00 91.94 121 TYR A C 1
ATOM 915 O O . TYR A 1 121 ? 26.142 -2.919 -2.436 1.00 91.94 121 TYR A O 1
ATOM 923 N N . GLY A 1 122 ? 25.885 -5.084 -2.992 1.00 84.31 122 GLY A N 1
ATOM 924 C CA . GLY A 1 122 ? 26.574 -5.643 -1.824 1.00 84.31 122 GLY A CA 1
ATOM 925 C C . GLY A 1 122 ? 25.690 -5.651 -0.575 1.00 84.31 122 GLY A C 1
ATOM 926 O O . GLY A 1 122 ? 24.513 -5.970 -0.654 1.00 84.31 122 GLY A O 1
ATOM 927 N N . GLU A 1 123 ? 26.241 -5.272 0.579 1.00 86.12 123 GLU A N 1
ATOM 928 C CA . GLU A 1 123 ? 25.516 -5.243 1.867 1.00 86.12 123 GLU A CA 1
ATOM 929 C C . GLU A 1 123 ? 24.530 -4.065 1.995 1.00 86.12 123 GLU A C 1
ATOM 931 O O . GLU A 1 123 ? 23.892 -3.873 3.029 1.00 86.12 123 GLU A O 1
ATOM 936 N N . ARG A 1 124 ? 24.417 -3.227 0.958 1.00 90.44 124 ARG A N 1
ATOM 937 C CA . ARG A 1 124 ? 23.565 -2.041 0.981 1.00 90.44 124 ARG A CA 1
ATOM 938 C C . ARG A 1 124 ? 22.088 -2.444 0.986 1.00 90.44 124 ARG A C 1
ATOM 940 O O . ARG A 1 124 ? 21.602 -3.087 0.056 1.00 90.44 124 ARG A O 1
ATOM 947 N N . SER A 1 125 ? 21.360 -1.966 1.986 1.00 92.69 125 SER A N 1
ATOM 948 C CA . SER A 1 125 ? 19.901 -2.021 2.085 1.00 92.69 125 SER A CA 1
ATOM 949 C C . SER A 1 125 ? 19.361 -0.647 2.488 1.00 92.69 125 SER A C 1
ATOM 951 O O . SER A 1 125 ? 20.090 0.180 3.040 1.00 92.69 125 SER A O 1
ATOM 953 N N . LEU A 1 126 ? 18.099 -0.370 2.164 1.00 94.38 126 LEU A N 1
ATOM 954 C CA . LEU A 1 126 ? 17.430 0.887 2.510 1.00 94.38 126 LEU A CA 1
ATOM 955 C C . LEU A 1 126 ? 16.099 0.586 3.192 1.00 94.38 126 LEU A C 1
ATOM 957 O O . LEU A 1 126 ? 15.399 -0.329 2.773 1.00 94.38 126 LEU A O 1
ATOM 961 N N . GLU A 1 127 ? 15.714 1.359 4.210 1.00 95.69 127 GLU A N 1
ATOM 962 C CA . GLU A 1 127 ? 14.346 1.279 4.743 1.00 95.69 127 GLU A CA 1
ATOM 963 C C . GLU A 1 127 ? 13.341 1.649 3.641 1.00 95.69 127 GLU A C 1
ATOM 965 O O . GLU A 1 127 ? 13.661 2.443 2.749 1.00 95.69 127 GLU A O 1
ATOM 970 N N . ALA A 1 128 ? 12.120 1.111 3.685 1.00 95.69 128 ALA A N 1
ATOM 971 C CA . ALA A 1 128 ? 11.068 1.566 2.783 1.00 95.69 128 ALA A CA 1
ATOM 972 C C . ALA A 1 128 ? 10.827 3.081 2.978 1.00 95.69 128 ALA A C 1
ATOM 974 O O . ALA A 1 128 ? 10.780 3.550 4.122 1.00 95.69 128 ALA A O 1
ATOM 975 N N . PRO A 1 129 ? 10.689 3.871 1.899 1.00 95.44 129 PRO A N 1
ATOM 976 C CA . PRO A 1 129 ? 10.471 5.308 2.007 1.00 95.44 129 PRO A CA 1
ATOM 977 C C . PRO A 1 129 ? 9.007 5.621 2.329 1.00 95.44 129 PRO A C 1
ATOM 979 O O . PRO A 1 129 ? 8.133 4.765 2.235 1.00 95.44 129 PRO A O 1
ATOM 982 N N . THR A 1 130 ? 8.727 6.873 2.679 1.00 94.56 130 THR A N 1
ATOM 983 C CA . THR A 1 130 ? 7.359 7.365 2.871 1.00 94.56 130 THR A CA 1
ATOM 984 C C . THR A 1 130 ? 6.648 7.502 1.525 1.00 94.56 130 THR A C 1
ATOM 986 O O . THR A 1 130 ? 7.035 8.340 0.714 1.00 94.56 130 THR A O 1
ATOM 989 N N . LEU A 1 131 ? 5.624 6.675 1.290 1.00 92.69 131 LEU A N 1
ATOM 990 C CA . LEU A 1 131 ? 4.929 6.551 0.005 1.00 92.69 131 LEU A CA 1
ATOM 991 C C . LEU A 1 131 ? 3.408 6.438 0.172 1.00 92.69 131 LEU A C 1
ATOM 993 O O . LEU A 1 131 ? 2.884 6.028 1.212 1.00 92.69 131 LEU A O 1
ATOM 997 N N . GLU A 1 132 ? 2.696 6.777 -0.895 1.00 90.31 132 GLU A N 1
ATOM 998 C CA . GLU A 1 132 ? 1.294 6.431 -1.097 1.00 90.31 132 GLU A CA 1
ATOM 999 C C . GLU A 1 132 ? 1.149 4.928 -1.387 1.00 90.31 132 GLU A C 1
ATOM 1001 O O . GLU A 1 132 ? 2.073 4.273 -1.861 1.00 90.31 132 GLU A O 1
ATOM 1006 N N . CYS A 1 133 ? -0.037 4.367 -1.155 1.00 90.81 133 CYS A N 1
ATOM 1007 C CA . CYS A 1 133 ? -0.355 2.963 -1.405 1.00 90.81 133 CYS A CA 1
ATOM 1008 C C . CYS A 1 133 ? 0.027 2.461 -2.818 1.00 90.81 133 CYS A C 1
ATOM 1010 O O . CYS A 1 133 ? 0.735 1.461 -2.940 1.00 90.81 133 CYS A O 1
ATOM 1012 N N . ALA A 1 134 ? -0.356 3.164 -3.892 1.00 94.56 134 ALA A N 1
ATOM 1013 C CA . ALA A 1 134 ? -0.019 2.755 -5.262 1.00 94.56 134 ALA A CA 1
ATOM 1014 C C . ALA A 1 134 ? 1.475 2.892 -5.579 1.00 94.56 134 ALA A C 1
ATOM 1016 O O . ALA A 1 134 ? 2.024 2.132 -6.383 1.00 94.56 134 ALA A O 1
ATOM 1017 N N . GLU A 1 135 ? 2.136 3.846 -4.927 1.00 96.25 135 GLU A N 1
ATOM 1018 C CA . GLU A 1 135 ? 3.542 4.134 -5.152 1.00 96.25 135 GLU A CA 1
ATOM 1019 C C . GLU A 1 135 ? 4.444 2.997 -4.671 1.00 96.25 135 GLU A C 1
ATOM 1021 O O . GLU A 1 135 ? 5.466 2.738 -5.302 1.00 96.25 135 GLU A O 1
ATOM 1026 N N . VAL A 1 136 ? 4.052 2.277 -3.612 1.00 96.62 13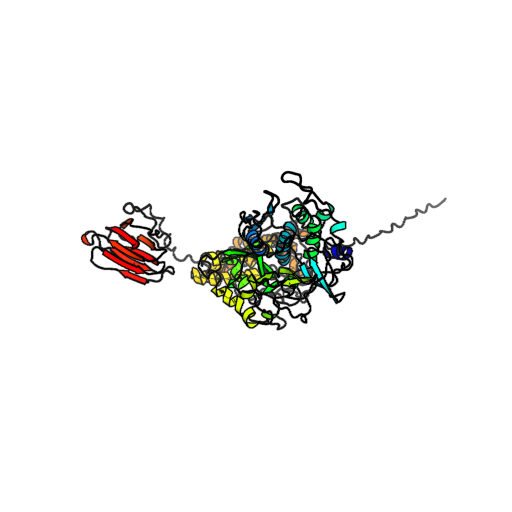6 VAL A N 1
ATOM 1027 C CA . VAL A 1 136 ? 4.794 1.104 -3.118 1.00 96.62 136 VAL A CA 1
ATOM 1028 C C . VAL A 1 136 ? 4.890 0.033 -4.207 1.00 96.62 136 VAL A C 1
ATOM 1030 O O . VAL A 1 136 ? 5.990 -0.379 -4.574 1.00 96.62 136 VAL A O 1
ATOM 1033 N N . ALA A 1 137 ? 3.748 -0.359 -4.786 1.00 97.19 137 ALA A N 1
ATOM 1034 C CA . ALA A 1 137 ? 3.685 -1.373 -5.840 1.00 97.19 137 ALA A CA 1
ATOM 1035 C C . ALA A 1 137 ? 4.510 -0.967 -7.074 1.00 97.19 137 ALA A C 1
ATOM 1037 O O . ALA A 1 137 ? 5.319 -1.747 -7.586 1.00 97.19 137 ALA A O 1
ATOM 1038 N N . LEU A 1 138 ? 4.319 0.275 -7.538 1.00 97.81 138 LEU A N 1
ATOM 1039 C CA . LEU A 1 138 ? 5.022 0.828 -8.697 1.00 97.81 138 LEU A CA 1
ATOM 1040 C C . LEU A 1 138 ? 6.530 0.880 -8.471 1.00 97.81 138 LEU A C 1
ATOM 1042 O O . LEU A 1 138 ? 7.290 0.440 -9.337 1.00 97.81 138 LEU A O 1
ATOM 1046 N N . LEU A 1 139 ? 6.964 1.396 -7.317 1.00 97.56 139 LEU A N 1
ATOM 1047 C CA . LEU A 1 139 ? 8.379 1.512 -6.996 1.00 97.56 139 LEU A CA 1
ATOM 1048 C C . LEU A 1 139 ? 9.028 0.129 -6.947 1.00 97.56 139 LEU A C 1
ATOM 1050 O O . LEU A 1 139 ? 10.092 -0.034 -7.536 1.00 97.56 139 LEU A O 1
ATOM 1054 N N . MET A 1 140 ? 8.398 -0.870 -6.323 1.00 97.75 140 MET A N 1
ATOM 1055 C CA . MET A 1 140 ? 8.969 -2.217 -6.214 1.00 97.75 140 MET A CA 1
ATOM 1056 C C . MET A 1 140 ? 9.183 -2.866 -7.586 1.00 97.75 140 MET A C 1
ATOM 1058 O O . MET A 1 140 ? 10.312 -3.243 -7.915 1.00 97.75 140 MET A O 1
ATOM 1062 N N . ARG A 1 141 ? 8.142 -2.932 -8.430 1.00 98.31 141 ARG A N 1
ATOM 1063 C CA . ARG A 1 141 ? 8.246 -3.555 -9.762 1.00 98.31 141 ARG A CA 1
ATOM 1064 C C . ARG A 1 141 ? 9.227 -2.810 -10.667 1.00 98.31 141 ARG A C 1
ATOM 1066 O O . ARG A 1 141 ? 10.067 -3.432 -11.318 1.00 98.31 141 ARG A O 1
ATOM 1073 N N . MET A 1 142 ? 9.145 -1.478 -10.696 1.00 98.25 142 MET A N 1
ATOM 1074 C CA . MET A 1 142 ? 10.022 -0.647 -11.523 1.00 98.25 142 MET A CA 1
ATOM 1075 C C . MET A 1 142 ? 11.486 -0.734 -11.073 1.00 98.25 142 MET A C 1
ATOM 1077 O O . MET A 1 142 ? 12.377 -0.817 -11.917 1.00 98.25 142 MET A O 1
ATOM 1081 N N . THR A 1 143 ? 11.742 -0.733 -9.762 1.00 98.44 143 THR A N 1
ATOM 1082 C CA . THR A 1 143 ? 13.100 -0.807 -9.203 1.00 98.44 143 THR A CA 1
ATOM 1083 C C . THR A 1 143 ? 13.780 -2.107 -9.594 1.00 98.44 143 THR A C 1
ATOM 1085 O O . THR A 1 143 ? 14.886 -2.074 -10.135 1.00 98.44 143 THR A O 1
ATOM 1088 N N . PHE A 1 144 ? 13.096 -3.237 -9.400 1.00 98.50 144 PHE A N 1
ATOM 1089 C CA . PHE A 1 144 ? 13.628 -4.539 -9.786 1.00 98.50 144 PHE A CA 1
ATOM 1090 C C . PHE A 1 144 ? 13.928 -4.595 -11.290 1.00 98.50 144 PHE A C 1
ATOM 1092 O O . PHE A 1 144 ? 15.029 -4.971 -11.693 1.00 98.50 144 PHE A O 1
ATOM 1099 N N . ALA A 1 145 ? 12.995 -4.122 -12.125 1.00 98.69 145 ALA A N 1
ATOM 1100 C CA . ALA A 1 145 ? 13.192 -4.089 -13.571 1.00 98.69 145 ALA A CA 1
ATOM 1101 C C . ALA A 1 145 ? 14.384 -3.214 -13.998 1.00 98.69 145 ALA A C 1
ATOM 1103 O O . ALA A 1 145 ? 15.141 -3.588 -14.893 1.00 98.69 145 ALA A O 1
ATOM 1104 N N . ALA A 1 146 ? 14.580 -2.064 -13.349 1.00 98.50 146 ALA A N 1
ATOM 1105 C CA . ALA A 1 146 ? 15.679 -1.150 -13.650 1.00 98.50 146 ALA A CA 1
ATOM 1106 C C . ALA A 1 146 ? 17.049 -1.695 -13.213 1.00 98.50 146 ALA A C 1
ATOM 1108 O O . ALA A 1 146 ? 18.046 -1.465 -13.902 1.00 98.50 146 ALA A O 1
ATOM 1109 N N . TRP A 1 147 ? 17.118 -2.410 -12.086 1.00 97.62 147 TRP A N 1
ATOM 1110 C CA . TRP A 1 147 ? 18.359 -3.027 -11.609 1.00 97.62 147 TRP A CA 1
ATOM 1111 C C . TRP A 1 147 ? 18.839 -4.156 -12.513 1.00 97.62 147 TRP A C 1
ATOM 1113 O O . TRP A 1 147 ? 20.032 -4.223 -12.807 1.00 97.62 147 TRP A O 1
ATOM 1123 N N . TYR A 1 148 ? 17.914 -4.989 -12.988 1.00 97.62 148 TYR A N 1
ATOM 1124 C CA . TYR A 1 148 ? 18.233 -6.168 -13.793 1.00 97.62 148 TYR A CA 1
ATOM 1125 C C . TYR A 1 148 ? 18.066 -5.964 -15.301 1.00 97.62 148 TYR A C 1
ATOM 1127 O O . TYR A 1 148 ? 18.249 -6.906 -16.067 1.00 97.62 148 TYR A O 1
ATOM 1135 N N . GLU A 1 149 ? 17.798 -4.728 -15.735 1.00 97.62 149 GLU A N 1
ATOM 1136 C CA . GLU A 1 149 ? 17.666 -4.365 -17.151 1.00 97.62 149 GLU A CA 1
ATOM 1137 C C . GLU A 1 149 ? 16.563 -5.152 -17.879 1.00 97.62 149 GLU A C 1
ATOM 1139 O O . GLU A 1 149 ? 16.707 -5.547 -19.038 1.00 97.62 149 GLU A O 1
ATOM 1144 N N . LEU A 1 150 ? 15.441 -5.352 -17.185 1.00 98.38 150 LEU A N 1
ATOM 1145 C CA . LEU A 1 150 ? 14.246 -6.028 -17.687 1.00 98.38 150 LEU A CA 1
ATOM 1146 C C . LEU A 1 150 ? 13.302 -5.025 -18.367 1.00 98.38 150 LEU A C 1
ATOM 1148 O O . LEU A 1 150 ? 13.279 -3.836 -18.005 1.00 98.38 150 LEU A O 1
ATOM 1152 N N . PRO A 1 151 ? 12.479 -5.465 -19.335 1.00 98.06 151 PRO A N 1
ATOM 1153 C CA . PRO A 1 151 ? 11.481 -4.603 -19.939 1.00 98.06 151 PRO A CA 1
ATOM 1154 C C . PRO A 1 151 ? 10.377 -4.289 -18.929 1.00 98.06 151 PRO A C 1
ATOM 1156 O O . PRO A 1 151 ? 9.807 -5.162 -18.288 1.00 98.06 151 PRO A O 1
ATOM 1159 N N . PHE A 1 152 ? 10.023 -3.019 -18.810 1.00 98.31 152 PHE A N 1
ATOM 1160 C CA . PHE A 1 152 ? 8.895 -2.568 -17.996 1.00 98.31 152 PHE A CA 1
ATOM 1161 C C . PHE A 1 152 ? 8.197 -1.422 -18.706 1.00 98.31 152 PHE A C 1
ATOM 1163 O O . PHE A 1 152 ? 8.880 -0.544 -19.249 1.00 98.31 152 PHE A O 1
ATOM 1170 N N . PHE A 1 153 ? 6.866 -1.417 -18.698 1.00 97.81 153 PHE A N 1
ATOM 1171 C CA . PHE A 1 153 ? 6.081 -0.219 -18.963 1.00 97.81 153 PHE A CA 1
ATOM 1172 C C . PHE A 1 153 ? 4.660 -0.330 -18.402 1.00 97.81 153 PHE A C 1
ATOM 1174 O O . PHE A 1 153 ? 4.099 -1.419 -18.287 1.00 97.81 153 PHE A O 1
ATOM 1181 N N . ILE A 1 154 ? 4.077 0.830 -18.117 1.00 97.12 154 ILE A N 1
ATOM 1182 C CA . ILE A 1 154 ? 2.681 1.028 -17.740 1.00 97.12 154 ILE A CA 1
ATOM 1183 C C . ILE A 1 154 ? 1.992 1.925 -18.781 1.00 97.12 154 ILE A C 1
ATOM 1185 O O . ILE A 1 154 ? 2.634 2.747 -19.448 1.00 97.12 154 ILE A O 1
ATOM 1189 N N . GLN A 1 155 ? 0.688 1.742 -18.941 1.00 95.31 155 GLN A N 1
ATOM 1190 C CA . GLN A 1 155 ? -0.190 2.473 -19.845 1.00 95.31 155 GLN A CA 1
ATOM 1191 C C . GLN A 1 155 ? -1.113 3.402 -19.058 1.00 95.31 155 GLN A C 1
ATOM 1193 O O . GLN A 1 155 ? -1.618 3.048 -17.992 1.00 95.31 155 GLN A O 1
ATOM 1198 N N . GLY A 1 156 ? -1.352 4.588 -19.604 1.00 94.38 156 GLY A N 1
ATOM 1199 C CA . GLY A 1 156 ? -2.315 5.551 -19.080 1.00 94.38 156 GLY A CA 1
ATOM 1200 C C . GLY A 1 156 ? -2.945 6.354 -20.207 1.00 94.38 156 GLY A C 1
ATOM 1201 O O . GLY A 1 156 ? -2.525 6.276 -21.365 1.00 94.38 156 GLY A O 1
ATOM 1202 N N . TRP A 1 157 ? -3.953 7.142 -19.873 1.00 93.00 157 TRP A N 1
ATOM 1203 C CA . TRP A 1 157 ? -4.670 7.990 -20.806 1.00 93.00 157 TRP A CA 1
ATOM 1204 C C . TRP A 1 157 ? -4.438 9.459 -20.471 1.00 93.00 157 TRP A C 1
ATOM 1206 O O . TRP A 1 157 ? -4.746 9.926 -19.376 1.00 93.00 157 TRP A O 1
ATOM 1216 N N . ASP A 1 158 ? -3.911 10.210 -21.435 1.00 90.62 158 ASP A N 1
ATOM 1217 C CA . ASP A 1 158 ? -3.892 11.665 -21.344 1.00 90.62 158 ASP A CA 1
ATOM 1218 C C . ASP A 1 158 ? -5.236 12.203 -21.846 1.00 90.62 158 ASP A C 1
ATOM 1220 O O . ASP A 1 158 ? -5.505 12.235 -23.052 1.00 90.62 158 ASP A O 1
ATOM 1224 N N . ALA A 1 159 ? -6.089 12.631 -20.915 1.00 86.75 159 ALA A N 1
ATOM 1225 C CA . ALA A 1 159 ? -7.405 13.175 -21.227 1.00 86.75 159 ALA A CA 1
ATOM 1226 C C . ALA A 1 159 ? -7.350 14.491 -22.019 1.00 86.75 159 ALA A C 1
ATOM 1228 O O . ALA A 1 159 ? -8.261 14.758 -22.810 1.00 86.75 159 ALA A O 1
ATOM 1229 N N . HIS A 1 160 ? -6.285 15.283 -21.863 1.00 84.50 160 HIS A N 1
ATOM 1230 C CA . HIS A 1 160 ? -6.131 16.577 -22.527 1.00 84.50 160 HIS A CA 1
ATOM 1231 C C . HIS A 1 160 ? -5.837 16.401 -24.013 1.00 84.50 160 HIS A C 1
ATOM 1233 O O . HIS A 1 160 ? -6.471 17.029 -24.865 1.00 84.50 160 HIS A O 1
ATOM 1239 N N . THR A 1 161 ? -4.889 15.520 -24.334 1.00 86.94 161 THR A N 1
ATOM 1240 C CA . THR A 1 161 ? -4.490 15.255 -25.726 1.00 86.94 161 THR A CA 1
ATOM 1241 C C . THR A 1 161 ? -5.228 14.074 -26.354 1.00 86.94 161 THR A C 1
ATOM 1243 O O . THR A 1 161 ? -5.131 13.867 -27.565 1.00 86.94 161 THR A O 1
ATOM 1246 N N . ARG A 1 162 ? -6.024 13.347 -25.560 1.00 90.25 162 ARG A N 1
ATOM 1247 C CA . ARG A 1 162 ? -6.814 12.175 -25.961 1.00 90.25 162 ARG A CA 1
ATOM 1248 C C . ARG A 1 162 ? -5.950 11.100 -26.620 1.00 90.25 162 ARG A C 1
ATOM 1250 O O . ARG A 1 162 ? -6.287 10.605 -27.700 1.00 90.25 162 ARG A O 1
ATOM 1257 N N . GLN A 1 163 ? -4.835 10.760 -25.980 1.00 89.81 163 GLN A N 1
ATOM 1258 C CA . GLN A 1 163 ? -3.910 9.742 -26.471 1.00 89.81 163 GLN A CA 1
ATOM 1259 C C . GLN A 1 163 ? -3.494 8.765 -25.371 1.00 89.81 163 GLN A C 1
ATOM 1261 O O . GLN A 1 163 ? -3.387 9.124 -24.198 1.00 89.81 163 GLN A O 1
ATOM 1266 N N . THR A 1 164 ? -3.193 7.532 -25.782 1.00 91.69 164 THR A N 1
ATOM 1267 C CA . THR A 1 164 ? -2.530 6.556 -24.918 1.00 91.69 164 THR A CA 1
ATOM 1268 C C . THR A 1 164 ? -1.092 6.972 -24.664 1.00 91.69 164 THR A C 1
ATOM 1270 O O . THR A 1 164 ? -0.331 7.268 -25.592 1.00 91.69 164 THR A O 1
ATOM 1273 N N . MET A 1 165 ? -0.732 6.910 -23.396 1.00 93.06 165 MET A N 1
ATOM 1274 C CA . MET A 1 165 ? 0.573 7.195 -22.845 1.00 93.06 165 MET A CA 1
ATOM 1275 C C . MET A 1 165 ? 1.230 5.900 -22.400 1.00 93.06 165 MET A C 1
ATOM 1277 O O . MET A 1 165 ? 0.595 5.078 -21.746 1.00 93.06 165 MET A O 1
ATOM 1281 N N . TYR A 1 166 ? 2.507 5.741 -22.728 1.00 96.44 166 TYR A N 1
ATOM 1282 C CA . TYR A 1 166 ? 3.317 4.614 -22.289 1.00 96.44 166 TYR A CA 1
ATOM 1283 C C . TYR A 1 166 ? 4.502 5.151 -21.499 1.00 96.44 166 TYR A C 1
ATOM 1285 O O . TYR A 1 166 ? 5.281 5.946 -22.028 1.00 96.44 166 TYR A O 1
ATOM 1293 N N . ALA A 1 167 ? 4.651 4.713 -20.253 1.00 97.88 167 ALA A N 1
ATOM 1294 C CA . ALA A 1 167 ? 5.768 5.081 -19.392 1.00 97.88 167 ALA A CA 1
ATOM 1295 C C . ALA A 1 167 ? 6.535 3.823 -18.991 1.00 97.88 167 ALA A C 1
ATOM 1297 O O . ALA A 1 167 ? 5.952 2.902 -18.429 1.00 97.88 167 ALA A O 1
ATOM 1298 N N . GLY A 1 168 ? 7.834 3.757 -19.270 1.00 97.94 168 GLY A N 1
ATOM 1299 C CA . GLY A 1 168 ? 8.622 2.568 -18.951 1.00 97.94 168 GLY A CA 1
ATOM 1300 C C . GLY A 1 168 ? 10.123 2.756 -19.099 1.00 97.94 168 GLY A C 1
ATOM 1301 O O . GLY A 1 168 ? 10.627 3.878 -19.102 1.00 97.94 168 GLY A O 1
ATOM 1302 N N . HIS A 1 169 ? 10.834 1.648 -19.306 1.00 98.38 169 HIS A N 1
ATOM 1303 C CA . HIS A 1 169 ? 12.282 1.625 -19.558 1.00 98.38 169 HIS A CA 1
ATOM 1304 C C . HIS A 1 169 ? 12.720 2.546 -20.714 1.00 98.38 169 HIS A C 1
ATOM 1306 O O . HIS A 1 169 ? 13.853 3.017 -20.751 1.00 98.38 169 HIS A O 1
ATOM 1312 N N . PHE A 1 170 ? 11.810 2.861 -21.640 1.00 97.75 170 PHE A N 1
ATOM 1313 C CA . PHE A 1 170 ? 12.011 3.773 -22.768 1.00 97.75 170 PHE A CA 1
ATOM 1314 C C . PHE A 1 170 ? 11.628 5.248 -22.508 1.00 97.75 170 PHE A C 1
ATOM 1316 O O . PHE A 1 170 ? 11.659 6.057 -23.443 1.00 97.75 170 PHE A O 1
ATOM 1323 N N . GLY A 1 171 ? 11.242 5.606 -21.283 1.00 97.81 171 GLY A N 1
ATOM 1324 C CA . GLY A 1 171 ? 10.735 6.931 -20.916 1.00 97.81 171 GLY A CA 1
ATOM 1325 C C . GLY A 1 171 ? 9.226 7.061 -21.140 1.00 97.81 171 GLY A C 1
ATOM 1326 O O . GLY A 1 171 ? 8.507 6.066 -21.099 1.00 97.81 171 GLY A O 1
ATOM 1327 N N . PHE A 1 172 ? 8.748 8.288 -21.369 1.00 97.25 172 PHE A N 1
ATOM 1328 C CA . PHE A 1 172 ? 7.332 8.600 -21.607 1.00 97.25 172 PHE A CA 1
ATOM 1329 C C . PHE A 1 172 ? 7.095 8.850 -23.096 1.00 97.25 172 PHE A C 1
ATOM 1331 O O . PHE A 1 172 ? 7.544 9.854 -23.653 1.00 97.25 172 PHE A O 1
ATOM 1338 N N . VAL A 1 173 ? 6.401 7.929 -23.756 1.00 96.38 173 VAL A N 1
ATOM 1339 C CA . VAL A 1 173 ? 6.206 7.955 -25.208 1.00 96.38 173 VAL A CA 1
ATOM 1340 C C . VAL A 1 173 ? 4.758 7.682 -25.590 1.00 96.38 173 VAL A C 1
ATOM 1342 O O . VAL A 1 173 ? 3.977 7.127 -24.819 1.00 96.38 173 VAL A O 1
ATOM 1345 N N . ASN A 1 174 ? 4.400 8.053 -26.815 1.00 93.69 174 ASN A N 1
ATOM 1346 C CA . ASN A 1 174 ? 3.137 7.665 -27.430 1.00 93.69 174 ASN A CA 1
ATOM 1347 C C . ASN A 1 174 ? 3.267 6.316 -28.169 1.00 93.69 174 ASN A C 1
ATOM 1349 O O . ASN A 1 174 ? 4.323 5.679 -28.190 1.00 93.69 174 ASN A O 1
ATOM 1353 N N . ARG A 1 175 ? 2.195 5.886 -28.842 1.00 91.50 175 ARG A N 1
ATOM 1354 C CA . ARG A 1 175 ? 2.131 4.600 -29.567 1.00 91.50 175 ARG A CA 1
ATOM 1355 C C . ARG A 1 175 ? 3.171 4.431 -30.688 1.00 91.50 175 ARG A C 1
ATOM 1357 O O . ARG A 1 175 ? 3.501 3.300 -31.067 1.00 91.50 175 ARG A O 1
ATOM 1364 N N . ASP A 1 176 ? 3.692 5.528 -31.220 1.00 91.44 176 ASP A N 1
ATOM 1365 C CA . ASP A 1 176 ? 4.726 5.525 -32.260 1.00 91.44 176 ASP A CA 1
ATOM 1366 C C . ASP A 1 176 ? 6.147 5.580 -31.679 1.00 91.44 176 ASP A C 1
ATOM 1368 O O . ASP A 1 176 ? 7.120 5.602 -32.433 1.00 91.44 176 ASP A O 1
ATOM 1372 N N . GLY A 1 177 ? 6.271 5.581 -30.347 1.00 92.94 177 GLY A N 1
ATOM 1373 C CA . GLY A 1 177 ? 7.540 5.700 -29.633 1.00 92.94 177 GLY A CA 1
ATOM 1374 C C . GLY A 1 177 ? 8.117 7.114 -29.637 1.00 92.94 177 GLY A C 1
ATOM 1375 O O . GLY A 1 177 ? 9.296 7.289 -29.334 1.00 92.94 177 GLY A O 1
ATOM 1376 N N . ALA A 1 178 ? 7.320 8.122 -30.002 1.00 93.56 178 ALA A N 1
ATOM 1377 C CA . ALA A 1 178 ? 7.731 9.516 -29.917 1.00 93.56 178 ALA A CA 1
ATOM 1378 C C . ALA A 1 178 ? 7.575 10.024 -28.480 1.00 93.56 178 ALA A C 1
ATOM 1380 O O . ALA A 1 178 ? 6.587 9.706 -27.819 1.00 93.56 178 ALA A O 1
ATOM 1381 N N . ASN A 1 179 ? 8.537 10.831 -28.025 1.00 93.38 179 ASN A N 1
ATOM 1382 C CA . ASN A 1 179 ? 8.481 11.487 -26.722 1.00 93.38 179 ASN A CA 1
ATOM 1383 C C . ASN A 1 179 ? 7.205 12.326 -26.602 1.00 93.38 179 ASN A C 1
ATOM 1385 O O . ASN A 1 179 ? 6.849 13.047 -27.541 1.00 93.38 179 ASN A O 1
ATOM 1389 N N . VAL A 1 180 ? 6.533 12.245 -25.461 1.00 91.00 180 VAL A N 1
ATOM 1390 C CA . VAL A 1 180 ? 5.309 13.012 -25.236 1.00 91.00 180 VAL A CA 1
ATOM 1391 C C . VAL A 1 180 ? 5.652 14.366 -24.634 1.00 91.00 180 VAL A C 1
ATOM 1393 O O . VAL A 1 180 ? 6.382 14.459 -23.651 1.00 91.00 180 VAL A O 1
ATOM 1396 N N . SER A 1 181 ? 5.081 15.427 -25.208 1.00 92.12 181 SER A N 1
ATOM 1397 C CA . SER A 1 181 ? 5.250 16.805 -24.736 1.00 92.12 181 SER A CA 1
ATOM 1398 C C . SER A 1 181 ? 6.728 17.142 -24.464 1.00 92.12 181 SER A C 1
ATOM 1400 O O . SER A 1 181 ? 7.560 17.020 -25.367 1.00 92.12 181 SER A O 1
ATOM 1402 N N . ARG A 1 182 ? 7.072 17.572 -23.244 1.00 94.88 182 ARG A N 1
ATOM 1403 C CA . ARG A 1 182 ? 8.435 17.891 -22.798 1.00 94.88 182 ARG A CA 1
ATOM 1404 C C . ARG A 1 182 ? 8.970 16.896 -21.770 1.00 94.88 182 ARG A C 1
ATOM 1406 O O . ARG A 1 182 ? 9.886 17.247 -21.023 1.00 94.88 182 ARG A O 1
ATOM 1413 N N . PHE A 1 183 ? 8.444 15.669 -21.721 1.00 96.38 183 PHE A N 1
ATOM 1414 C CA . PHE A 1 183 ? 9.025 14.651 -20.849 1.00 96.38 183 PHE A CA 1
ATOM 1415 C C . PHE A 1 183 ? 10.536 14.498 -21.119 1.00 96.38 183 PHE A C 1
ATOM 1417 O O . PHE A 1 183 ? 10.986 14.659 -22.261 1.00 96.38 183 PHE A O 1
ATOM 1424 N N . PRO A 1 184 ? 11.363 14.247 -20.088 1.00 96.56 184 PRO A N 1
ATOM 1425 C CA . PRO A 1 184 ? 12.809 14.267 -20.259 1.00 96.56 184 PRO A CA 1
ATOM 1426 C C . PRO A 1 184 ? 13.331 13.234 -21.265 1.00 96.56 184 PRO A C 1
ATOM 1428 O O . PRO A 1 184 ? 12.947 12.068 -21.258 1.00 96.56 184 PRO A O 1
ATOM 1431 N N . SER A 1 185 ? 14.319 13.633 -22.065 1.00 96.31 185 SER A N 1
ATOM 1432 C CA . SER A 1 185 ? 15.187 12.691 -22.778 1.00 96.31 185 SER A CA 1
ATOM 1433 C C . SER A 1 185 ? 16.204 12.087 -21.800 1.00 96.31 185 SER A C 1
ATOM 1435 O O . SER A 1 185 ? 17.346 12.559 -21.713 1.00 96.31 185 SER A O 1
ATOM 1437 N N . PHE A 1 186 ? 15.766 11.091 -21.022 1.00 98.06 186 PHE A N 1
ATOM 1438 C CA . PHE A 1 186 ? 16.489 10.545 -19.868 1.00 98.06 186 PHE A CA 1
ATOM 1439 C C . PHE A 1 186 ? 17.941 10.170 -20.181 1.00 98.06 186 PHE A C 1
ATOM 1441 O O . PHE A 1 186 ? 18.849 10.678 -19.517 1.00 98.06 186 PHE A O 1
ATOM 1448 N N . ARG A 1 187 ? 18.172 9.379 -21.238 1.00 97.00 187 ARG A N 1
ATOM 1449 C CA . ARG A 1 187 ? 19.501 8.901 -21.654 1.00 97.00 187 ARG A CA 1
ATOM 1450 C C . ARG A 1 187 ? 20.517 10.025 -21.814 1.00 97.00 187 ARG A C 1
ATOM 1452 O O . ARG A 1 187 ? 21.688 9.869 -21.482 1.00 97.00 187 ARG A O 1
ATOM 1459 N N . THR A 1 188 ? 20.062 11.152 -22.352 1.00 94.69 188 THR A N 1
ATOM 1460 C CA . THR A 1 188 ? 20.916 12.301 -22.684 1.00 94.69 188 THR A CA 1
ATOM 1461 C C . THR A 1 188 ? 21.018 13.341 -21.572 1.00 94.69 188 THR A C 1
ATOM 1463 O O . THR A 1 188 ? 21.944 14.146 -21.589 1.00 94.69 188 THR A O 1
ATOM 1466 N N . ARG A 1 189 ? 20.068 13.356 -20.627 1.00 96.69 189 ARG A N 1
ATOM 1467 C CA . ARG A 1 189 ? 19.946 14.412 -19.610 1.00 96.69 189 ARG A CA 1
ATOM 1468 C C . ARG A 1 189 ? 20.460 14.000 -18.231 1.00 96.69 189 ARG A C 1
ATOM 1470 O O . ARG A 1 189 ? 20.828 14.887 -17.458 1.00 96.69 189 ARG A O 1
ATOM 1477 N N . TYR A 1 190 ? 20.469 12.705 -17.917 1.00 98.06 190 TYR A N 1
ATOM 1478 C CA . TYR A 1 190 ? 20.847 12.199 -16.597 1.00 98.06 190 TYR A CA 1
ATOM 1479 C C . TYR A 1 190 ? 21.930 11.120 -16.691 1.00 98.06 190 TYR A C 1
ATOM 1481 O O . TYR A 1 190 ? 22.013 10.369 -17.670 1.00 98.06 190 TYR A O 1
ATOM 1489 N N . ALA A 1 191 ? 22.769 11.071 -15.658 1.00 97.38 191 ALA A N 1
ATOM 1490 C CA . ALA A 1 191 ? 23.901 10.162 -15.574 1.00 97.38 191 ALA A CA 1
ATOM 1491 C C . ALA A 1 191 ? 23.467 8.716 -15.283 1.00 97.38 191 ALA A C 1
ATOM 1493 O O . ALA A 1 191 ? 22.427 8.472 -14.670 1.00 97.38 191 ALA A O 1
ATOM 1494 N N . ASP A 1 192 ? 24.293 7.769 -15.720 1.00 97.31 192 ASP A N 1
ATOM 1495 C CA . ASP A 1 192 ? 24.201 6.355 -15.367 1.00 97.31 192 ASP A CA 1
ATOM 1496 C C . ASP A 1 192 ? 25.561 5.923 -14.815 1.00 97.31 192 ASP A C 1
ATOM 1498 O O . ASP A 1 192 ? 26.530 5.887 -15.567 1.00 97.31 192 ASP A O 1
ATOM 1502 N N . HIS A 1 193 ? 25.635 5.656 -13.508 1.00 96.94 193 HIS A N 1
ATOM 1503 C CA . HIS A 1 193 ? 26.890 5.337 -12.819 1.00 96.94 193 HIS A CA 1
ATOM 1504 C C . HIS A 1 193 ? 27.131 3.835 -12.646 1.00 96.94 193 HIS A C 1
ATOM 1506 O O . HIS A 1 193 ? 28.105 3.448 -12.005 1.00 96.94 193 HIS A O 1
ATOM 1512 N N . ARG A 1 194 ? 26.271 2.967 -13.198 1.00 94.00 194 ARG A N 1
ATOM 1513 C CA . ARG A 1 194 ? 26.381 1.508 -12.999 1.00 94.00 194 ARG A CA 1
ATOM 1514 C C . ARG A 1 194 ? 27.714 0.925 -13.479 1.00 94.00 194 ARG A C 1
ATOM 1516 O O . ARG A 1 194 ? 28.161 -0.066 -12.923 1.00 94.00 194 ARG A O 1
ATOM 1523 N N . GLY A 1 195 ? 28.334 1.530 -14.495 1.00 91.69 195 GLY A N 1
ATOM 1524 C CA . GLY A 1 195 ? 29.639 1.106 -15.016 1.00 91.69 195 GLY A CA 1
ATOM 1525 C C . GLY A 1 195 ? 30.852 1.728 -14.318 1.00 91.69 195 GLY A C 1
ATOM 1526 O O . GLY A 1 195 ? 31.967 1.275 -14.560 1.00 91.69 195 GLY A O 1
ATOM 1527 N N . ASP A 1 196 ? 30.644 2.748 -13.480 1.00 91.81 196 ASP A N 1
ATOM 1528 C CA . ASP A 1 196 ? 31.719 3.556 -12.886 1.00 91.81 196 ASP A CA 1
ATOM 1529 C C . ASP A 1 196 ? 31.896 3.319 -11.378 1.00 91.81 196 ASP A C 1
ATOM 1531 O O . ASP A 1 196 ? 32.893 3.764 -10.819 1.00 91.81 196 ASP A O 1
ATOM 1535 N N . TRP A 1 197 ? 30.933 2.669 -10.717 1.00 94.69 197 TRP A N 1
ATOM 1536 C CA . TRP A 1 197 ? 30.934 2.443 -9.269 1.00 94.69 197 TRP A CA 1
ATOM 1537 C C . TRP A 1 197 ? 31.248 0.986 -8.918 1.00 94.69 197 TRP A C 1
ATOM 1539 O O . TRP A 1 197 ? 30.720 0.065 -9.546 1.00 94.69 197 TRP A O 1
ATOM 1549 N N . ALA A 1 198 ? 32.043 0.778 -7.868 1.00 90.94 198 ALA A N 1
ATOM 1550 C CA . ALA A 1 198 ? 32.316 -0.535 -7.285 1.00 90.94 198 ALA A CA 1
ATOM 1551 C C . ALA A 1 198 ? 31.978 -0.601 -5.777 1.00 90.94 198 ALA A C 1
ATOM 1553 O O . ALA A 1 198 ? 32.035 0.418 -5.081 1.00 90.94 198 ALA A O 1
ATOM 1554 N N . PRO A 1 199 ? 31.680 -1.799 -5.225 1.00 89.00 199 PRO A N 1
ATOM 1555 C CA . PRO A 1 199 ? 31.437 -1.969 -3.793 1.00 89.00 199 PRO A CA 1
ATOM 1556 C C . PRO A 1 199 ? 32.556 -1.381 -2.921 1.00 89.00 199 PRO A C 1
ATOM 1558 O O . PRO A 1 199 ? 33.736 -1.662 -3.124 1.00 89.00 199 PRO A O 1
ATOM 1561 N N . GLY A 1 200 ? 32.169 -0.573 -1.931 1.00 85.88 200 GLY A N 1
ATOM 1562 C CA . GLY A 1 200 ? 33.081 0.136 -1.026 1.00 85.88 200 GLY A CA 1
ATOM 1563 C C . GLY A 1 200 ? 33.453 1.556 -1.469 1.00 85.88 200 GLY A C 1
ATOM 1564 O O . GLY A 1 200 ? 33.972 2.324 -0.657 1.00 85.88 200 GLY A O 1
ATOM 1565 N N . GLU A 1 201 ? 33.160 1.946 -2.711 1.00 92.06 201 GLU A N 1
ATOM 1566 C CA . GLU A 1 201 ? 33.320 3.331 -3.157 1.00 92.06 201 GLU A CA 1
ATOM 1567 C C . GLU A 1 201 ? 32.170 4.227 -2.665 1.00 92.06 201 GLU A C 1
ATOM 1569 O O . GLU A 1 201 ? 31.040 3.752 -2.486 1.00 92.06 201 GLU A O 1
ATOM 1574 N N . PRO A 1 202 ? 32.411 5.541 -2.472 1.00 93.81 202 PRO A N 1
ATOM 1575 C CA . PRO A 1 202 ? 31.354 6.483 -2.126 1.00 93.81 202 PRO A CA 1
ATOM 1576 C C . PRO A 1 202 ? 30.203 6.442 -3.133 1.00 93.81 202 PRO A C 1
ATOM 1578 O O . PRO A 1 202 ? 30.422 6.447 -4.345 1.00 93.81 202 PRO A O 1
ATOM 1581 N N . TRP A 1 203 ? 28.972 6.446 -2.625 1.00 95.25 203 TRP A N 1
ATOM 1582 C CA . TRP A 1 203 ? 27.787 6.460 -3.475 1.00 95.25 203 TRP A CA 1
ATOM 1583 C C . TRP A 1 203 ? 27.722 7.761 -4.300 1.00 95.25 203 TRP A C 1
ATOM 1585 O O . TRP A 1 203 ? 27.827 8.849 -3.721 1.00 95.25 203 TRP A O 1
ATOM 1595 N N . PRO A 1 204 ? 27.548 7.698 -5.635 1.00 96.38 204 PRO A N 1
ATOM 1596 C CA . PRO A 1 204 ? 27.387 8.894 -6.455 1.00 96.38 204 PRO A CA 1
ATOM 1597 C C . PRO A 1 204 ? 26.122 9.664 -6.059 1.00 96.38 204 PRO A C 1
ATOM 1599 O O . PRO A 1 204 ? 25.043 9.076 -6.000 1.00 96.38 204 PRO A O 1
ATOM 1602 N N . ARG A 1 205 ? 26.240 10.979 -5.839 1.00 96.62 205 ARG A N 1
ATOM 1603 C CA . ARG A 1 205 ? 25.127 11.868 -5.453 1.00 96.62 205 ARG A CA 1
ATOM 1604 C C . ARG A 1 205 ? 24.716 12.791 -6.600 1.00 96.62 205 ARG A C 1
ATOM 1606 O O . ARG A 1 205 ? 25.571 13.442 -7.202 1.00 96.62 205 ARG A O 1
ATOM 1613 N N . ASP A 1 206 ? 23.414 12.904 -6.859 1.00 98.25 206 ASP A N 1
ATOM 1614 C CA . ASP A 1 206 ? 22.809 13.894 -7.763 1.00 98.25 206 ASP A CA 1
ATOM 1615 C C . ASP A 1 206 ? 21.972 14.897 -6.954 1.00 98.25 206 ASP A C 1
ATOM 1617 O O . ASP A 1 206 ? 20.790 14.688 -6.692 1.00 98.25 206 ASP A O 1
ATOM 1621 N N . GLU A 1 207 ? 22.578 16.024 -6.567 1.00 97.75 207 GLU A N 1
ATOM 1622 C CA . GLU A 1 207 ? 21.928 17.041 -5.720 1.00 97.75 207 GLU A CA 1
ATOM 1623 C C . GLU A 1 207 ? 20.647 17.630 -6.335 1.00 97.75 207 GLU A C 1
ATOM 1625 O O . GLU A 1 207 ? 19.753 18.067 -5.609 1.00 97.75 207 GLU A O 1
ATOM 1630 N N . ARG A 1 208 ? 20.509 17.614 -7.670 1.00 97.81 208 ARG A N 1
ATOM 1631 C CA . ARG A 1 208 ? 19.262 18.054 -8.306 1.00 97.81 208 ARG A CA 1
ATOM 1632 C C . ARG A 1 208 ? 18.160 17.019 -8.091 1.00 97.81 208 ARG A C 1
ATOM 1634 O O . ARG A 1 208 ? 17.042 17.419 -7.786 1.00 97.81 208 ARG A O 1
ATOM 1641 N N . LEU A 1 209 ? 18.459 15.725 -8.224 1.00 98.44 209 LEU A N 1
ATOM 1642 C CA . LEU A 1 209 ? 17.501 14.655 -7.933 1.00 98.44 209 LEU A CA 1
ATOM 1643 C C . LEU A 1 209 ? 17.069 14.703 -6.463 1.00 98.44 209 LEU A C 1
ATOM 1645 O O . LEU A 1 209 ? 15.873 14.676 -6.179 1.00 98.44 209 LEU A O 1
ATOM 1649 N N . ARG A 1 210 ? 18.036 14.862 -5.551 1.00 98.06 210 ARG A N 1
ATOM 1650 C CA . ARG A 1 210 ? 17.791 14.938 -4.102 1.00 98.06 210 ARG A CA 1
ATOM 1651 C C . ARG A 1 210 ? 16.837 16.061 -3.698 1.00 98.06 210 ARG A C 1
ATOM 1653 O O . ARG A 1 210 ? 16.108 15.914 -2.723 1.00 98.06 210 ARG A O 1
ATOM 1660 N N . GLY A 1 211 ? 16.830 17.164 -4.448 1.00 96.62 211 GLY A N 1
ATOM 1661 C CA . GLY A 1 211 ? 15.960 18.314 -4.199 1.00 96.62 211 GLY A CA 1
ATOM 1662 C C . GLY A 1 211 ? 14.490 18.117 -4.584 1.00 96.62 211 GLY A C 1
ATOM 1663 O O . GLY A 1 211 ? 13.670 18.968 -4.243 1.00 96.62 211 GLY A O 1
ATOM 1664 N N . TYR A 1 212 ? 14.133 17.039 -5.290 1.00 97.25 212 TYR A N 1
ATOM 1665 C CA . TYR A 1 212 ? 12.743 16.783 -5.673 1.00 97.25 212 TYR A CA 1
ATOM 1666 C C . TYR A 1 212 ? 11.933 16.068 -4.588 1.00 97.25 212 TYR A C 1
ATOM 1668 O O . TYR A 1 212 ? 12.459 15.351 -3.737 1.00 97.25 212 TYR A O 1
ATOM 1676 N N . ARG A 1 213 ? 10.614 16.246 -4.689 1.00 95.31 213 ARG A N 1
ATOM 1677 C CA . ARG A 1 213 ? 9.591 15.717 -3.788 1.00 95.31 213 ARG A CA 1
ATOM 1678 C C . ARG A 1 213 ? 8.483 15.013 -4.568 1.00 95.31 213 ARG A C 1
ATOM 1680 O O . ARG A 1 213 ? 8.304 15.298 -5.756 1.00 95.31 213 ARG A O 1
ATOM 1687 N N . LEU A 1 214 ? 7.740 14.144 -3.890 1.00 93.81 214 LEU A N 1
ATOM 1688 C CA . LEU A 1 214 ? 6.429 13.641 -4.326 1.00 93.81 214 LEU A CA 1
ATOM 1689 C C . LEU A 1 214 ? 5.265 14.413 -3.683 1.00 93.81 214 LEU A C 1
ATOM 1691 O O . LEU A 1 214 ? 4.200 14.539 -4.277 1.00 93.81 214 LEU A O 1
ATOM 1695 N N . GLY A 1 215 ? 5.489 14.980 -2.501 1.00 90.19 215 GLY A N 1
ATOM 1696 C CA . GLY A 1 215 ? 4.523 15.751 -1.721 1.00 90.19 215 GLY A CA 1
ATOM 1697 C C . GLY A 1 215 ? 5.218 16.415 -0.533 1.00 90.19 215 GLY A C 1
ATOM 1698 O O . GLY A 1 215 ? 6.396 16.154 -0.287 1.00 90.19 215 GLY A O 1
ATOM 1699 N N . ASP A 1 216 ? 4.498 17.247 0.217 1.00 87.25 216 ASP A N 1
ATOM 1700 C CA . ASP A 1 216 ? 5.003 17.798 1.488 1.00 87.25 216 ASP A CA 1
ATOM 1701 C C . ASP A 1 216 ? 5.065 16.729 2.598 1.00 87.25 216 ASP A C 1
ATOM 1703 O O . ASP A 1 216 ? 5.714 16.911 3.627 1.00 87.25 216 ASP A O 1
ATOM 1707 N N . ASP A 1 217 ? 4.402 15.594 2.373 1.00 86.69 217 ASP A N 1
ATOM 1708 C CA . ASP A 1 217 ? 4.277 14.449 3.268 1.00 86.69 217 ASP A CA 1
ATOM 1709 C C . ASP A 1 217 ? 5.265 13.308 2.960 1.00 86.69 217 ASP A C 1
ATOM 1711 O O . ASP A 1 217 ? 5.183 12.251 3.573 1.00 86.69 217 ASP A O 1
ATOM 1715 N N . ASP A 1 218 ? 6.232 13.503 2.055 1.00 93.12 218 ASP A N 1
ATOM 1716 C CA . ASP A 1 218 ? 7.142 12.454 1.557 1.00 93.12 218 ASP A CA 1
ATOM 1717 C C . ASP A 1 218 ? 8.450 12.283 2.359 1.00 93.12 218 ASP A C 1
ATOM 1719 O O . ASP A 1 218 ? 9.451 11.775 1.847 1.00 93.12 218 ASP A O 1
ATOM 1723 N N . GLY A 1 219 ? 8.478 12.756 3.606 1.00 93.69 219 GLY A N 1
ATOM 1724 C CA . GLY A 1 219 ? 9.698 12.846 4.408 1.00 93.69 219 GLY A CA 1
ATOM 1725 C C . GLY A 1 219 ? 10.395 11.498 4.631 1.00 93.69 219 GLY A C 1
ATOM 1726 O O . GLY A 1 219 ? 9.761 10.508 4.993 1.00 93.69 219 GLY A O 1
ATOM 1727 N N . VAL A 1 220 ? 11.725 11.483 4.486 1.00 94.56 220 VAL A N 1
ATOM 1728 C CA . VAL A 1 220 ? 12.580 10.288 4.637 1.00 94.56 220 VAL A CA 1
ATOM 1729 C C . VAL A 1 220 ? 13.682 10.547 5.682 1.00 94.56 220 VAL A C 1
ATOM 1731 O O . VAL A 1 220 ? 14.869 10.608 5.354 1.00 94.56 220 VAL A O 1
ATOM 1734 N N . PRO A 1 221 ? 13.316 10.758 6.960 1.00 90.81 221 PRO A N 1
ATOM 1735 C CA . PRO A 1 221 ? 14.234 11.284 7.974 1.00 90.81 221 PRO A CA 1
ATOM 1736 C C . PRO A 1 221 ? 15.379 10.334 8.346 1.00 90.81 221 PRO A C 1
ATOM 1738 O O . PRO A 1 221 ? 16.378 10.793 8.895 1.00 90.81 221 PRO A O 1
ATOM 1741 N N . PHE A 1 222 ? 15.259 9.037 8.042 1.00 91.50 222 PHE A N 1
ATOM 1742 C CA . PHE A 1 222 ? 16.318 8.053 8.280 1.00 91.50 222 PHE A CA 1
ATOM 1743 C C . PHE A 1 222 ? 17.541 8.239 7.366 1.00 91.50 222 PHE A C 1
ATOM 1745 O O . PHE A 1 222 ? 18.617 7.748 7.696 1.00 91.50 222 PHE A O 1
ATOM 1752 N N . LEU A 1 223 ? 17.408 8.952 6.238 1.00 93.62 223 LEU A N 1
ATOM 1753 C CA . LEU A 1 223 ? 18.550 9.292 5.382 1.00 93.62 223 LEU A CA 1
ATOM 1754 C C . LEU A 1 223 ? 19.296 10.519 5.905 1.00 93.62 223 LEU A C 1
ATOM 1756 O O . LEU A 1 223 ? 20.494 10.468 6.170 1.00 93.62 223 LEU A O 1
ATOM 1760 N N . GLU A 1 224 ? 18.585 11.635 6.027 1.00 92.25 224 GLU A N 1
ATOM 1761 C CA . GLU A 1 224 ? 19.084 12.883 6.599 1.00 92.25 224 GLU A CA 1
ATOM 1762 C C . GLU A 1 224 ? 17.905 13.797 6.957 1.00 92.25 224 GLU A C 1
ATOM 1764 O O . GLU A 1 224 ? 16.788 13.655 6.446 1.00 92.25 224 GLU A O 1
ATOM 1769 N N . ALA A 1 225 ? 18.145 14.760 7.850 1.00 91.31 225 ALA A N 1
ATOM 1770 C CA . ALA A 1 225 ? 17.123 15.716 8.255 1.00 91.31 225 ALA A CA 1
ATOM 1771 C C . ALA A 1 225 ? 16.615 16.510 7.041 1.00 91.31 225 ALA A C 1
ATOM 1773 O O . ALA A 1 225 ? 17.386 17.162 6.339 1.00 91.31 225 ALA A O 1
ATOM 1774 N N . GLY A 1 226 ? 15.303 16.464 6.810 1.00 90.31 226 GLY A N 1
ATOM 1775 C CA . GLY A 1 226 ? 14.680 17.132 5.675 1.00 90.31 226 GLY A CA 1
ATOM 1776 C C . GLY A 1 226 ? 14.854 16.409 4.339 1.00 90.31 226 GLY A C 1
ATOM 1777 O O . GLY A 1 226 ? 14.512 17.004 3.325 1.00 90.31 226 GLY A O 1
ATOM 1778 N N . ALA A 1 227 ? 15.325 15.161 4.286 1.00 95.88 227 ALA A N 1
ATOM 1779 C CA . ALA A 1 227 ? 15.267 14.365 3.059 1.00 95.88 227 ALA A CA 1
ATOM 1780 C C . ALA A 1 227 ? 13.817 14.053 2.642 1.00 95.88 227 ALA A C 1
ATOM 1782 O O . ALA A 1 227 ? 12.918 13.946 3.480 1.00 95.88 227 ALA A O 1
ATOM 1783 N N . GLY A 1 228 ? 13.603 13.918 1.333 1.00 96.25 228 GLY A N 1
ATOM 1784 C CA . GLY A 1 228 ? 12.341 13.492 0.719 1.00 96.25 228 GLY A CA 1
ATOM 1785 C C . GLY A 1 228 ? 12.544 12.355 -0.270 1.00 96.25 228 GLY A C 1
ATOM 1786 O O . GLY A 1 228 ? 13.643 11.798 -0.369 1.00 96.25 228 GLY A O 1
ATOM 1787 N N . ALA A 1 229 ? 11.514 12.055 -1.058 1.00 97.06 229 ALA A N 1
ATOM 1788 C CA . ALA A 1 229 ? 11.546 10.950 -2.012 1.00 97.06 229 ALA A CA 1
ATOM 1789 C C . ALA A 1 229 ? 12.667 11.091 -3.060 1.00 97.06 229 ALA A C 1
ATOM 1791 O O . ALA A 1 229 ? 13.310 10.105 -3.409 1.00 97.06 229 ALA A O 1
ATOM 1792 N N . GLY A 1 230 ? 12.982 12.310 -3.517 1.00 98.19 230 GLY A N 1
ATOM 1793 C CA . GLY A 1 230 ? 14.091 12.540 -4.450 1.00 98.19 230 GLY A CA 1
ATOM 1794 C C . GLY A 1 230 ? 15.452 12.123 -3.883 1.00 98.19 230 GLY A C 1
ATOM 1795 O O . GLY A 1 230 ? 16.248 11.493 -4.580 1.00 98.19 230 GLY A O 1
ATOM 1796 N N . ALA A 1 231 ? 15.706 12.410 -2.602 1.00 98.38 231 ALA A N 1
ATOM 1797 C CA . ALA A 1 231 ? 16.922 11.966 -1.919 1.00 98.38 231 ALA A CA 1
ATOM 1798 C C . ALA A 1 231 ? 16.958 10.442 -1.777 1.00 98.38 231 ALA A C 1
ATOM 1800 O O . ALA A 1 231 ? 18.002 9.827 -1.975 1.00 98.38 231 ALA A O 1
ATOM 1801 N N . TYR A 1 232 ? 15.804 9.824 -1.525 1.00 98.19 232 TYR A N 1
ATOM 1802 C CA . TYR A 1 232 ? 15.690 8.373 -1.503 1.00 98.19 232 TYR A CA 1
ATOM 1803 C C . TYR A 1 232 ? 16.002 7.730 -2.858 1.00 98.19 232 TYR A C 1
ATOM 1805 O O . TYR A 1 232 ? 16.787 6.787 -2.923 1.00 98.19 232 TYR A O 1
ATOM 1813 N N . PHE A 1 233 ? 15.467 8.261 -3.961 1.00 98.56 233 PHE A N 1
ATOM 1814 C CA . PHE A 1 233 ? 15.757 7.740 -5.303 1.00 98.56 233 PHE A CA 1
ATOM 1815 C C . PHE A 1 233 ? 17.226 7.906 -5.695 1.00 98.56 233 PHE A C 1
ATOM 1817 O O . PHE A 1 233 ? 17.779 7.047 -6.383 1.00 98.56 233 PHE A O 1
ATOM 1824 N N . ASP A 1 234 ? 17.869 8.986 -5.249 1.00 98.38 234 ASP A N 1
ATOM 1825 C CA . ASP A 1 234 ? 19.309 9.164 -5.407 1.00 98.38 234 ASP A CA 1
ATOM 1826 C C . ASP A 1 234 ? 20.090 8.060 -4.676 1.00 98.38 234 ASP A C 1
ATOM 1828 O O . ASP A 1 234 ? 21.011 7.488 -5.253 1.00 98.38 234 ASP A O 1
ATOM 1832 N N . GLU A 1 235 ? 19.697 7.686 -3.458 1.00 97.31 235 GLU A N 1
ATOM 1833 C CA . GLU A 1 235 ? 20.331 6.596 -2.700 1.00 97.31 235 GLU A CA 1
ATOM 1834 C C . GLU A 1 235 ? 19.975 5.190 -3.227 1.00 97.31 235 GLU A C 1
ATOM 1836 O O . GLU A 1 235 ? 20.752 4.253 -3.032 1.00 97.31 235 GLU A O 1
ATOM 1841 N N . LEU A 1 236 ? 18.837 5.020 -3.904 1.00 97.50 236 LEU A N 1
ATOM 1842 C CA . LEU A 1 236 ? 18.370 3.720 -4.400 1.00 97.50 236 LEU A CA 1
ATOM 1843 C C . LEU A 1 236 ? 19.008 3.321 -5.742 1.00 97.50 236 LEU A C 1
ATOM 1845 O O . LEU A 1 236 ? 19.256 2.139 -5.988 1.00 97.50 236 LEU A O 1
ATOM 1849 N N . PHE A 1 237 ? 19.289 4.291 -6.621 1.00 98.00 237 PHE A N 1
ATOM 1850 C CA . PHE A 1 237 ? 19.727 4.018 -7.993 1.00 98.00 237 PHE A CA 1
ATOM 1851 C C . PHE A 1 237 ? 21.125 4.566 -8.314 1.00 98.00 237 PHE A C 1
ATOM 1853 O O . PHE A 1 237 ? 21.376 5.771 -8.236 1.00 98.00 237 PHE A O 1
ATOM 1860 N N . LEU A 1 238 ? 22.011 3.692 -8.813 1.00 97.38 238 LEU A N 1
ATOM 1861 C CA . LEU A 1 238 ? 23.233 4.113 -9.519 1.00 97.38 238 LEU A CA 1
ATOM 1862 C C . LEU A 1 238 ? 22.907 4.734 -10.883 1.00 97.38 238 LEU A C 1
ATOM 1864 O O . LEU A 1 238 ? 23.517 5.725 -11.291 1.00 97.38 238 LEU A O 1
ATOM 1868 N N . ASN A 1 239 ? 21.920 4.175 -11.591 1.00 98.00 239 ASN A N 1
ATOM 1869 C CA . ASN A 1 239 ? 21.391 4.787 -12.801 1.00 98.00 239 ASN A CA 1
ATOM 1870 C C . ASN A 1 239 ? 20.453 5.937 -12.422 1.00 98.00 239 ASN A C 1
ATOM 1872 O O . ASN A 1 239 ? 19.260 5.725 -12.206 1.00 98.00 239 ASN A O 1
ATOM 1876 N N . LYS A 1 240 ? 20.966 7.170 -12.361 1.00 98.31 240 LYS A N 1
ATOM 1877 C CA . LYS A 1 240 ? 20.166 8.329 -11.933 1.00 98.31 240 LYS A CA 1
ATOM 1878 C C . LYS A 1 240 ? 18.988 8.591 -12.861 1.00 98.31 240 LYS A C 1
ATOM 1880 O O . LYS A 1 240 ? 17.975 9.106 -12.399 1.00 98.31 240 LYS A O 1
ATOM 1885 N N . ARG A 1 241 ? 19.041 8.152 -14.127 1.00 98.56 241 ARG A N 1
ATOM 1886 C CA . ARG A 1 241 ? 17.878 8.168 -15.037 1.00 98.56 241 ARG A CA 1
ATOM 1887 C C . ARG A 1 241 ? 16.673 7.464 -14.414 1.00 98.56 241 ARG A C 1
ATOM 1889 O O . ARG A 1 241 ? 15.576 8.010 -14.481 1.00 98.56 241 ARG A O 1
ATOM 1896 N N . ALA A 1 242 ? 16.890 6.308 -13.782 1.00 98.69 242 ALA A N 1
ATOM 1897 C CA . ALA A 1 242 ? 15.846 5.555 -13.097 1.00 98.69 242 ALA A CA 1
ATOM 1898 C C . ALA A 1 242 ? 15.282 6.337 -11.904 1.00 98.69 242 ALA A C 1
ATOM 1900 O O . ALA A 1 242 ? 14.072 6.369 -11.740 1.00 98.69 242 ALA A O 1
ATOM 1901 N N . GLY A 1 243 ? 16.109 7.063 -11.146 1.00 98.56 243 GLY A N 1
ATOM 1902 C CA . GLY A 1 243 ? 15.626 7.905 -10.046 1.00 98.56 243 GLY A CA 1
ATOM 1903 C C . GLY A 1 243 ? 14.738 9.075 -10.499 1.00 98.56 243 GLY A C 1
ATOM 1904 O O . GLY A 1 243 ? 13.672 9.305 -9.929 1.00 98.56 243 GLY A O 1
ATOM 1905 N N . TYR A 1 244 ? 15.111 9.774 -11.579 1.00 98.75 244 TYR A N 1
ATOM 1906 C CA . TYR A 1 244 ? 14.239 10.798 -12.179 1.00 98.75 244 TYR A CA 1
ATOM 1907 C C . TYR A 1 244 ? 12.955 10.195 -12.761 1.00 98.75 244 TYR A C 1
ATOM 1909 O O . TYR A 1 244 ? 11.896 10.819 -12.693 1.00 98.75 244 TYR A O 1
ATOM 1917 N N . PHE A 1 245 ? 13.043 8.998 -13.344 1.00 98.75 245 PHE A N 1
ATOM 1918 C CA . PHE A 1 245 ? 11.880 8.286 -13.864 1.00 98.75 245 PHE A CA 1
ATOM 1919 C C . PHE A 1 245 ? 10.943 7.836 -12.736 1.00 98.75 245 PHE A C 1
ATOM 1921 O O . PHE A 1 245 ? 9.743 8.051 -12.861 1.00 98.75 245 PHE A O 1
ATOM 1928 N N . ALA A 1 246 ? 11.477 7.323 -11.622 1.00 98.69 246 ALA A N 1
ATOM 1929 C CA . ALA A 1 246 ? 10.724 6.938 -10.428 1.00 98.69 246 ALA A CA 1
ATOM 1930 C C . ALA A 1 246 ? 9.908 8.119 -9.887 1.00 98.69 246 ALA A C 1
ATOM 1932 O O . ALA A 1 246 ? 8.703 8.007 -9.707 1.00 98.69 246 ALA A O 1
ATOM 1933 N N . ARG A 1 247 ? 10.512 9.304 -9.746 1.00 97.62 247 ARG A N 1
ATOM 1934 C CA . ARG A 1 247 ? 9.760 10.512 -9.371 1.00 97.62 247 ARG A CA 1
ATOM 1935 C C . ARG A 1 247 ? 8.562 10.759 -10.298 1.00 97.62 247 ARG A C 1
ATOM 1937 O O . ARG A 1 247 ? 7.463 11.027 -9.829 1.00 97.62 247 ARG A O 1
ATOM 1944 N N . LEU A 1 248 ? 8.779 10.724 -11.613 1.00 98.00 248 LEU A N 1
ATOM 1945 C CA . LEU A 1 248 ? 7.735 11.072 -12.577 1.00 98.00 248 LEU A CA 1
ATOM 1946 C C . LEU A 1 248 ? 6.665 9.986 -12.699 1.00 98.00 248 LEU A C 1
ATOM 1948 O O . LEU A 1 248 ? 5.496 10.323 -12.820 1.00 98.00 248 LEU A O 1
ATOM 1952 N N . ILE A 1 249 ? 7.013 8.701 -12.656 1.00 97.62 249 ILE A N 1
ATOM 1953 C CA . ILE A 1 249 ? 5.999 7.644 -12.738 1.00 97.62 249 ILE A CA 1
ATOM 1954 C C . ILE A 1 249 ? 5.083 7.670 -11.508 1.00 97.62 249 ILE A C 1
ATOM 1956 O O . ILE A 1 249 ? 3.876 7.549 -11.668 1.00 97.62 249 ILE A O 1
ATOM 1960 N N . LEU A 1 250 ? 5.630 7.935 -10.317 1.00 96.62 250 LEU A N 1
ATOM 1961 C CA . LEU A 1 250 ? 4.864 7.999 -9.069 1.00 96.62 250 LEU A CA 1
ATOM 1962 C C . LEU A 1 250 ? 3.963 9.243 -8.973 1.00 96.62 250 LEU A C 1
ATOM 1964 O O . LEU A 1 250 ? 2.917 9.189 -8.346 1.00 96.62 250 LEU A O 1
ATOM 1968 N N . LEU A 1 251 ? 4.314 10.345 -9.648 1.00 94.88 251 LEU A N 1
ATOM 1969 C CA . LEU A 1 251 ? 3.451 11.534 -9.735 1.00 94.88 251 LEU A CA 1
ATOM 1970 C C . LEU A 1 251 ? 2.331 11.412 -10.781 1.00 94.88 251 LEU A C 1
ATOM 1972 O O . LEU A 1 251 ? 1.343 12.138 -10.702 1.00 94.88 251 LEU A O 1
ATOM 1976 N N . TYR A 1 252 ? 2.500 10.558 -11.796 1.00 95.50 252 TYR A N 1
ATOM 1977 C CA . TYR A 1 252 ? 1.584 10.494 -12.944 1.00 95.50 252 TYR A CA 1
ATOM 1978 C C . TYR A 1 252 ? 0.716 9.237 -12.982 1.00 95.50 252 TYR A C 1
ATOM 1980 O O . TYR A 1 252 ? -0.267 9.228 -13.721 1.00 95.50 252 TYR A O 1
ATOM 1988 N N . PHE A 1 253 ? 1.058 8.194 -12.228 1.00 95.56 253 PHE A N 1
ATOM 1989 C CA . PHE A 1 253 ? 0.322 6.934 -12.192 1.00 95.56 253 PHE A CA 1
ATOM 1990 C C . PHE A 1 253 ? -0.052 6.573 -10.759 1.00 95.56 253 PHE A C 1
ATOM 1992 O O . PHE A 1 253 ? 0.758 6.704 -9.848 1.00 95.56 253 PHE A O 1
ATOM 1999 N N . GLY A 1 254 ? -1.271 6.069 -10.580 1.00 93.50 254 GLY A N 1
ATOM 2000 C CA . GLY A 1 254 ? -1.797 5.680 -9.276 1.00 93.50 254 GLY A CA 1
ATOM 2001 C C . GLY A 1 254 ? -2.657 4.421 -9.328 1.00 93.50 254 GLY A C 1
ATOM 2002 O O . GLY A 1 254 ? -2.644 3.659 -10.300 1.00 93.50 254 GLY A O 1
ATOM 2003 N N . SER A 1 255 ? -3.442 4.208 -8.271 1.00 94.00 255 SER A N 1
ATOM 2004 C CA . SER A 1 255 ? -4.247 2.990 -8.085 1.00 94.00 255 SER A CA 1
ATOM 2005 C C . SER A 1 255 ? -5.248 2.741 -9.214 1.00 94.00 255 SER A C 1
ATOM 2007 O O . SER A 1 255 ? -5.491 1.592 -9.573 1.00 94.00 255 SER A O 1
ATOM 2009 N N . ALA A 1 256 ? -5.784 3.797 -9.831 1.00 92.50 256 ALA A N 1
ATOM 2010 C CA . ALA A 1 256 ? -6.691 3.664 -10.967 1.00 92.50 256 ALA A CA 1
ATOM 2011 C C . ALA A 1 256 ? -5.992 3.081 -12.212 1.00 92.50 256 ALA A C 1
ATOM 2013 O O . ALA A 1 256 ? -6.599 2.303 -12.939 1.00 92.50 256 ALA A O 1
ATOM 2014 N N . ASN A 1 257 ? -4.715 3.412 -12.445 1.00 95.06 257 ASN A N 1
ATOM 2015 C CA . ASN A 1 257 ? -3.946 2.837 -13.550 1.00 95.06 257 ASN A CA 1
ATOM 2016 C C . ASN A 1 257 ? -3.528 1.394 -13.243 1.00 95.06 257 ASN A C 1
ATOM 2018 O O . ASN A 1 257 ? -3.505 0.570 -14.149 1.00 95.06 257 ASN A O 1
ATOM 2022 N N . LEU A 1 258 ? -3.216 1.069 -11.985 1.00 96.06 258 LEU A N 1
ATOM 2023 C CA . LEU A 1 258 ? -2.904 -0.310 -11.584 1.00 96.06 258 LEU A CA 1
ATOM 2024 C C . LEU A 1 258 ? -4.123 -1.237 -11.684 1.00 96.06 258 LEU A C 1
ATOM 2026 O O . LEU A 1 258 ? -3.983 -2.387 -12.081 1.00 96.06 258 LEU A O 1
ATOM 2030 N N . ALA A 1 259 ? -5.321 -0.726 -11.395 1.00 94.69 259 ALA A N 1
ATOM 2031 C CA . ALA A 1 259 ? -6.578 -1.448 -11.590 1.00 94.69 259 ALA A CA 1
ATOM 2032 C C . ALA A 1 259 ? -6.971 -1.619 -13.069 1.00 94.69 259 ALA A C 1
ATOM 2034 O O . ALA A 1 259 ? -7.945 -2.305 -13.366 1.00 94.69 259 ALA A O 1
ATOM 2035 N N . ASP A 1 260 ? -6.247 -0.993 -13.999 1.00 93.00 260 ASP A N 1
ATOM 2036 C CA . ASP A 1 260 ? -6.528 -1.090 -15.425 1.00 93.00 260 ASP A CA 1
ATOM 2037 C C . ASP A 1 260 ? -5.979 -2.393 -16.026 1.00 93.00 260 ASP A C 1
ATOM 2039 O O . ASP A 1 260 ? -4.819 -2.769 -15.815 1.00 93.00 260 ASP A O 1
ATOM 2043 N N . GLU A 1 261 ? -6.797 -3.039 -16.859 1.00 92.38 261 GLU A N 1
ATOM 2044 C CA . GLU A 1 261 ? -6.443 -4.260 -17.587 1.00 92.38 261 GLU A CA 1
ATOM 2045 C C . GLU A 1 261 ? -5.225 -4.104 -18.496 1.00 92.38 261 GLU A C 1
ATOM 2047 O O . GLU A 1 261 ? -4.600 -5.098 -18.850 1.00 92.38 261 GLU A O 1
ATOM 2052 N N . ALA A 1 262 ? -4.853 -2.883 -18.879 1.00 92.94 262 ALA A N 1
ATOM 2053 C CA . ALA A 1 262 ? -3.653 -2.603 -19.657 1.00 92.94 262 ALA A CA 1
ATOM 2054 C C . ALA A 1 262 ? -2.345 -2.894 -18.897 1.00 92.94 262 ALA A C 1
ATOM 2056 O O . ALA A 1 262 ? -1.282 -3.039 -19.522 1.00 92.94 262 ALA A O 1
ATOM 2057 N N . ASN A 1 263 ? -2.417 -2.952 -17.564 1.00 95.62 263 ASN A N 1
ATOM 2058 C CA . ASN A 1 263 ? -1.264 -2.913 -16.666 1.00 95.62 263 ASN A CA 1
ATOM 2059 C C . ASN A 1 263 ? -1.188 -4.133 -15.753 1.00 95.62 263 ASN A C 1
ATOM 2061 O O . ASN A 1 263 ? -0.108 -4.697 -15.575 1.00 95.62 263 ASN A O 1
ATOM 2065 N N . MET A 1 264 ? -2.326 -4.565 -15.214 1.00 96.75 264 MET A N 1
ATOM 2066 C CA . MET A 1 264 ? -2.416 -5.738 -14.348 1.00 96.75 264 MET A CA 1
ATOM 2067 C C . MET A 1 264 ? -3.607 -6.599 -14.759 1.00 96.75 264 MET A C 1
ATOM 2069 O O . MET A 1 264 ? -4.571 -6.101 -15.334 1.00 96.75 264 MET A O 1
ATOM 2073 N N . PHE A 1 265 ? -3.579 -7.888 -14.446 1.00 96.56 265 PHE A N 1
ATOM 2074 C CA . PHE A 1 265 ? -4.678 -8.817 -14.718 1.00 96.56 265 PHE A CA 1
ATOM 2075 C C . PHE A 1 265 ? -5.187 -9.459 -13.430 1.00 96.56 265 PHE A C 1
ATOM 2077 O O . PHE A 1 265 ? -4.453 -9.559 -12.447 1.00 96.56 265 PHE A O 1
ATOM 2084 N N . HIS A 1 266 ? -6.454 -9.861 -13.429 1.00 97.00 266 HIS A N 1
ATOM 2085 C CA . HIS A 1 266 ? -7.052 -10.578 -12.310 1.00 97.00 266 HIS A CA 1
ATOM 2086 C C . HIS A 1 266 ? -6.516 -12.005 -12.230 1.00 97.00 266 HIS A C 1
ATOM 2088 O O . HIS A 1 266 ? -6.359 -12.666 -13.257 1.00 97.00 266 HIS A O 1
ATOM 2094 N N . ILE A 1 267 ? -6.297 -12.482 -11.005 1.00 97.69 267 ILE A N 1
ATOM 2095 C CA . ILE A 1 267 ? -5.884 -13.861 -10.746 1.00 97.69 267 ILE A CA 1
ATOM 2096 C C . ILE A 1 267 ? -6.859 -14.593 -9.822 1.00 97.69 267 ILE A C 1
ATOM 2098 O O . ILE A 1 267 ? -7.604 -13.961 -9.061 1.00 97.69 267 ILE A O 1
ATOM 2102 N N . THR A 1 268 ? -6.838 -15.925 -9.887 1.00 97.69 268 THR A N 1
ATOM 2103 C CA . THR A 1 268 ? -7.508 -16.813 -8.930 1.00 97.69 268 THR A CA 1
ATOM 2104 C C . THR A 1 268 ? -6.901 -16.674 -7.527 1.00 97.69 268 THR A C 1
ATOM 2106 O O . THR A 1 268 ? -5.672 -16.581 -7.422 1.00 97.69 268 THR A O 1
ATOM 2109 N N . PRO A 1 269 ? -7.704 -16.707 -6.447 1.00 97.31 269 PRO A N 1
ATOM 2110 C CA . PRO A 1 269 ? -7.220 -16.564 -5.070 1.00 97.31 269 PRO A CA 1
ATOM 2111 C C . PRO A 1 269 ? -6.060 -17.498 -4.688 1.00 97.31 269 PRO A C 1
ATOM 2113 O O . PRO A 1 269 ? -5.091 -17.055 -4.077 1.00 97.31 269 PRO A O 1
ATOM 2116 N N . GLU A 1 270 ? -6.102 -18.759 -5.117 1.00 96.38 270 GLU A N 1
ATOM 2117 C CA . GLU A 1 270 ? -5.104 -19.799 -4.817 1.00 96.38 270 GLU A CA 1
ATOM 2118 C C . GLU A 1 270 ? -3.730 -19.517 -5.428 1.00 96.38 270 GLU A C 1
ATOM 2120 O O . GLU A 1 270 ? -2.722 -20.051 -4.983 1.00 96.38 270 GLU A O 1
ATOM 2125 N N . SER A 1 271 ? -3.687 -18.686 -6.467 1.00 97.06 271 SER A N 1
ATOM 2126 C CA . SER A 1 271 ? -2.449 -18.365 -7.177 1.00 97.06 271 SER A CA 1
ATOM 2127 C C . SER A 1 271 ? -1.705 -17.163 -6.596 1.00 97.06 271 SER A C 1
ATOM 2129 O O . SER A 1 271 ? -0.682 -16.772 -7.159 1.00 97.06 271 SER A O 1
ATOM 2131 N N . THR A 1 272 ? -2.228 -16.563 -5.521 1.00 98.19 272 THR A N 1
ATOM 2132 C CA . THR A 1 272 ? -1.653 -15.379 -4.868 1.00 98.19 272 THR A CA 1
ATOM 2133 C C . THR A 1 272 ? -0.219 -15.656 -4.423 1.00 98.19 272 THR A C 1
ATOM 2135 O O . THR A 1 272 ? 0.041 -16.640 -3.734 1.00 98.19 272 THR A O 1
ATOM 2138 N N . ARG A 1 273 ? 0.714 -14.773 -4.790 1.00 97.62 273 ARG A N 1
ATOM 2139 C CA . ARG A 1 273 ? 2.131 -14.849 -4.405 1.00 97.62 273 ARG A CA 1
ATOM 2140 C C . ARG A 1 273 ? 2.710 -13.469 -4.095 1.00 97.62 273 ARG A C 1
ATOM 2142 O O . ARG A 1 273 ? 2.103 -12.440 -4.391 1.00 97.62 273 ARG A O 1
ATOM 2149 N N . ALA A 1 274 ? 3.904 -13.448 -3.509 1.00 98.19 274 ALA A N 1
ATOM 2150 C CA . ALA A 1 274 ? 4.664 -12.216 -3.305 1.00 98.19 274 ALA A CA 1
ATOM 2151 C C . ALA A 1 274 ? 4.848 -11.448 -4.627 1.00 98.19 274 ALA A C 1
ATOM 2153 O O . ALA A 1 274 ? 5.126 -12.049 -5.658 1.00 98.19 274 ALA A O 1
ATOM 2154 N N . GLY A 1 275 ? 4.681 -10.125 -4.600 1.00 97.56 275 GLY A N 1
ATOM 2155 C CA . GLY A 1 275 ? 4.736 -9.270 -5.790 1.00 97.56 275 GLY A CA 1
ATOM 2156 C C . GLY A 1 275 ? 3.390 -9.053 -6.496 1.00 97.56 275 GLY A C 1
ATOM 2157 O O . GLY A 1 275 ? 3.280 -8.114 -7.296 1.00 97.56 275 GLY A O 1
ATOM 2158 N N . ASP A 1 276 ? 2.361 -9.845 -6.172 1.00 98.69 276 ASP A N 1
ATOM 2159 C CA . ASP A 1 276 ? 0.974 -9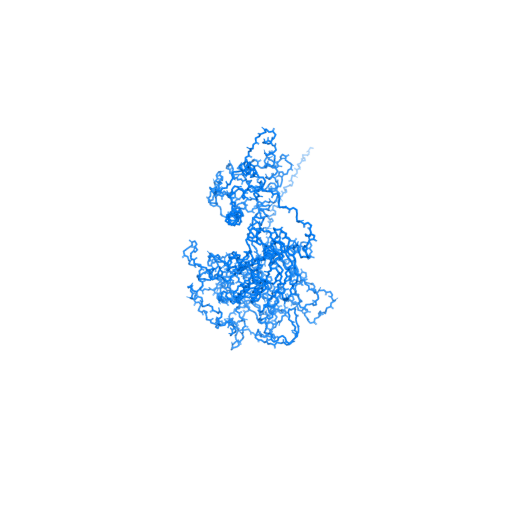.534 -6.530 1.00 98.69 276 ASP A CA 1
ATOM 2160 C C . ASP A 1 276 ? 0.465 -8.318 -5.743 1.00 98.69 276 ASP A C 1
ATOM 2162 O O . ASP A 1 276 ? 1.084 -7.842 -4.789 1.00 98.69 276 ASP A O 1
ATOM 2166 N N . VAL A 1 277 ? -0.671 -7.768 -6.166 1.00 98.38 277 VAL A N 1
ATOM 2167 C CA . VAL A 1 277 ? -1.222 -6.536 -5.604 1.00 98.38 277 VAL A CA 1
ATOM 2168 C C . VAL A 1 277 ? -2.725 -6.676 -5.419 1.00 98.38 277 VAL A C 1
ATOM 2170 O O . VAL A 1 277 ? -3.468 -6.891 -6.377 1.00 98.38 277 VAL A O 1
ATOM 2173 N N . LEU A 1 278 ? -3.184 -6.518 -4.182 1.00 98.25 278 LEU A N 1
ATOM 2174 C CA . LEU A 1 278 ? -4.595 -6.384 -3.855 1.00 98.25 278 LEU A CA 1
ATOM 2175 C C . LEU A 1 278 ? -5.031 -4.929 -4.071 1.00 98.25 278 LEU A C 1
ATOM 2177 O O . LEU A 1 278 ? -4.375 -3.997 -3.604 1.00 98.25 278 LEU A O 1
ATOM 2181 N N . LEU A 1 279 ? -6.131 -4.725 -4.796 1.00 96.75 279 LEU A N 1
ATOM 2182 C CA . LEU A 1 279 ? -6.669 -3.397 -5.091 1.00 96.75 279 LEU A CA 1
ATOM 2183 C C . LEU A 1 279 ? -8.090 -3.239 -4.561 1.00 96.75 279 LEU A C 1
ATOM 2185 O O . LEU A 1 279 ? -9.002 -3.931 -4.996 1.00 96.75 279 LEU A O 1
ATOM 2189 N N . GLU A 1 280 ? -8.322 -2.263 -3.699 1.00 95.62 280 GLU A N 1
ATOM 2190 C CA . GLU A 1 280 ? -9.670 -1.887 -3.280 1.00 95.62 280 GLU A CA 1
ATOM 2191 C C . GLU A 1 280 ? -10.167 -0.730 -4.144 1.00 95.62 280 GLU A C 1
ATOM 2193 O O . GLU A 1 280 ? -9.512 0.313 -4.264 1.00 95.62 280 GLU A O 1
ATOM 2198 N N . ARG A 1 281 ? -11.334 -0.907 -4.769 1.00 93.31 281 ARG A N 1
ATOM 2199 C CA . ARG A 1 281 ? -11.935 0.066 -5.684 1.00 93.31 281 ARG A CA 1
ATOM 2200 C C . ARG A 1 281 ? -13.406 0.268 -5.338 1.00 93.31 281 ARG A C 1
ATOM 2202 O O . ARG A 1 281 ? -14.205 -0.646 -5.464 1.00 93.31 281 ARG A O 1
ATOM 2209 N N . TRP A 1 282 ? -13.766 1.497 -4.980 1.00 92.00 282 TRP A N 1
ATOM 2210 C CA . TRP A 1 282 ? -15.154 1.940 -4.750 1.00 92.00 282 TRP A CA 1
ATOM 2211 C C . TRP A 1 282 ? -15.609 3.022 -5.739 1.00 92.00 282 TRP A C 1
ATOM 2213 O O . TRP A 1 282 ? -16.679 3.606 -5.600 1.00 92.00 282 TRP A O 1
ATOM 2223 N N . GLN A 1 283 ? -14.767 3.322 -6.726 1.00 86.69 283 GLN A N 1
ATOM 2224 C CA . GLN A 1 283 ? -15.036 4.255 -7.811 1.00 86.69 283 GLN A CA 1
ATOM 2225 C C . GLN A 1 283 ? -14.143 3.920 -9.005 1.00 86.69 283 GLN A C 1
ATOM 2227 O O . GLN A 1 283 ? -13.010 3.454 -8.848 1.00 86.69 283 GLN A O 1
ATOM 2232 N N . ARG A 1 284 ? -14.625 4.174 -10.223 1.00 82.31 284 ARG A N 1
ATOM 2233 C CA . ARG A 1 284 ? -13.860 3.873 -11.444 1.00 82.31 284 ARG A CA 1
ATOM 2234 C C . ARG A 1 284 ? -12.703 4.842 -11.659 1.00 82.31 284 ARG A C 1
ATOM 2236 O O . ARG A 1 284 ? -11.610 4.435 -12.032 1.00 82.31 284 ARG A O 1
ATOM 2243 N N . ARG A 1 285 ? -12.950 6.127 -11.411 1.00 81.62 285 ARG A N 1
ATOM 2244 C CA . ARG A 1 285 ? -11.939 7.189 -11.438 1.00 81.62 285 ARG A CA 1
ATOM 2245 C C . ARG A 1 285 ? -11.717 7.698 -10.029 1.00 81.62 285 ARG A C 1
ATOM 2247 O O . ARG A 1 285 ? -12.654 7.734 -9.243 1.00 81.62 285 ARG A O 1
ATOM 2254 N N . GLY A 1 286 ? -10.488 8.095 -9.738 1.00 80.50 286 GLY A N 1
ATOM 2255 C CA . GLY A 1 286 ? -10.085 8.502 -8.402 1.00 80.50 286 GLY A CA 1
ATOM 2256 C C . GLY A 1 286 ? -9.387 7.386 -7.639 1.00 80.50 286 GLY A C 1
ATOM 2257 O O . GLY A 1 286 ? -9.049 6.323 -8.178 1.00 80.50 286 GLY A O 1
ATOM 2258 N N . ILE A 1 287 ? -9.130 7.684 -6.376 1.00 81.75 287 ILE A N 1
ATOM 2259 C CA . ILE A 1 287 ? -8.175 6.950 -5.564 1.00 81.75 287 ILE A CA 1
ATOM 2260 C C . ILE A 1 287 ? -8.882 5.759 -4.919 1.00 81.75 287 ILE A C 1
ATOM 2262 O O . ILE A 1 287 ? -10.008 5.884 -4.438 1.00 81.75 287 ILE A O 1
ATOM 2266 N N . GLY A 1 288 ? -8.232 4.605 -5.002 1.00 88.19 288 GLY A N 1
ATOM 2267 C CA . GLY A 1 288 ? -8.532 3.389 -4.254 1.00 88.19 288 GLY A CA 1
ATOM 2268 C C . GLY A 1 288 ? -7.306 2.975 -3.442 1.00 88.19 288 GLY A C 1
ATOM 2269 O O . GLY A 1 288 ? -6.282 3.664 -3.493 1.00 88.19 288 GLY A O 1
ATOM 2270 N N . HIS A 1 289 ? -7.387 1.856 -2.729 1.00 93.06 289 HIS A N 1
ATOM 2271 C CA . HIS A 1 289 ? -6.275 1.358 -1.924 1.00 93.06 289 HIS A CA 1
ATOM 2272 C C . HIS A 1 289 ? -5.483 0.285 -2.681 1.00 93.06 289 HIS A C 1
ATOM 2274 O O . HIS A 1 289 ? -6.066 -0.639 -3.239 1.00 93.06 289 HIS A O 1
ATOM 2280 N N . THR A 1 290 ? -4.157 0.422 -2.730 1.00 95.69 290 THR A N 1
ATOM 2281 C CA . THR A 1 290 ? -3.247 -0.546 -3.358 1.00 95.69 290 THR A CA 1
ATOM 2282 C C . THR A 1 290 ? -2.378 -1.198 -2.292 1.00 95.69 290 THR A C 1
ATOM 2284 O O . THR A 1 290 ? -1.638 -0.507 -1.594 1.00 95.69 290 THR A O 1
ATOM 2287 N N . ILE A 1 291 ? -2.435 -2.521 -2.198 1.00 97.69 291 ILE A N 1
ATOM 2288 C CA . ILE A 1 291 ? -1.787 -3.297 -1.145 1.00 97.69 291 ILE A CA 1
ATOM 2289 C C . ILE A 1 291 ? -0.917 -4.393 -1.790 1.00 97.69 291 ILE A C 1
ATOM 2291 O O . ILE A 1 291 ? -1.435 -5.438 -2.194 1.00 97.69 291 ILE A O 1
ATOM 2295 N N . PRO A 1 292 ? 0.399 -4.163 -1.954 1.00 97.94 292 PRO A N 1
ATOM 2296 C CA . PRO A 1 292 ? 1.347 -5.203 -2.342 1.00 97.94 292 PRO A CA 1
ATOM 2297 C C . PRO A 1 292 ? 1.333 -6.408 -1.403 1.00 97.94 292 PRO A C 1
ATOM 2299 O O . PRO A 1 292 ? 1.406 -6.257 -0.181 1.00 97.94 292 PRO A O 1
ATOM 2302 N N . VAL A 1 293 ? 1.315 -7.600 -1.991 1.00 98.62 293 VAL A N 1
ATOM 2303 C CA . VAL A 1 293 ? 1.563 -8.861 -1.296 1.00 98.62 293 VAL A CA 1
ATOM 2304 C C . VAL A 1 293 ? 3.062 -9.015 -1.106 1.00 98.62 293 VAL A C 1
ATOM 2306 O O . VAL A 1 293 ? 3.820 -9.068 -2.076 1.00 98.62 293 VAL A O 1
ATOM 2309 N N . MET A 1 294 ? 3.490 -9.076 0.151 1.00 98.00 294 MET A N 1
ATOM 2310 C CA . MET A 1 294 ? 4.903 -9.151 0.509 1.00 98.00 294 MET A CA 1
ATOM 2311 C C . MET A 1 294 ? 5.358 -10.592 0.661 1.00 98.00 294 MET A C 1
ATOM 2313 O O . MET A 1 294 ? 6.419 -10.944 0.166 1.00 98.00 294 MET A O 1
ATOM 2317 N N . ARG A 1 295 ? 4.552 -11.438 1.304 1.00 96.25 295 ARG A N 1
ATOM 2318 C CA . ARG A 1 295 ? 4.861 -12.855 1.519 1.00 96.25 295 ARG A CA 1
ATOM 2319 C C . ARG A 1 295 ? 3.578 -13.670 1.521 1.00 96.25 295 ARG A C 1
ATOM 2321 O O . ARG A 1 295 ? 2.542 -13.184 1.965 1.00 96.25 295 ARG A O 1
ATOM 2328 N N . VAL A 1 296 ? 3.665 -14.894 1.019 1.00 96.12 296 VAL A N 1
ATOM 2329 C CA . VAL A 1 296 ? 2.600 -15.888 1.117 1.00 96.12 296 VAL A CA 1
ATOM 2330 C C . VAL A 1 296 ? 3.230 -17.164 1.641 1.00 96.12 296 VAL A C 1
ATOM 2332 O O . VAL A 1 296 ? 4.117 -17.713 0.991 1.00 96.12 296 VAL A O 1
ATOM 2335 N N . ASP A 1 297 ? 2.774 -17.598 2.804 1.00 90.44 297 ASP A N 1
ATOM 2336 C CA . ASP A 1 297 ? 3.127 -18.870 3.414 1.00 90.44 297 ASP A CA 1
ATOM 2337 C C . ASP A 1 297 ? 1.917 -19.812 3.333 1.00 90.44 297 ASP A C 1
ATOM 2339 O O . ASP A 1 297 ? 0.769 -19.370 3.254 1.00 90.44 297 ASP A O 1
ATOM 2343 N N . GLU A 1 298 ? 2.161 -21.119 3.341 1.00 83.94 298 GLU A N 1
ATOM 2344 C CA . GLU A 1 298 ? 1.114 -22.145 3.316 1.00 83.94 298 GLU A CA 1
ATOM 2345 C C . GLU A 1 298 ? 1.273 -23.032 4.560 1.00 83.94 298 GLU A C 1
ATOM 2347 O O . GLU A 1 298 ? 1.870 -24.106 4.473 1.00 83.94 298 GLU A O 1
ATOM 2352 N N . PRO A 1 299 ? 0.835 -22.563 5.750 1.00 73.12 299 PRO A N 1
ATOM 2353 C CA . PRO A 1 299 ? 1.036 -23.286 7.010 1.00 73.12 299 PRO A CA 1
ATOM 2354 C C . PRO A 1 299 ? 0.416 -24.685 6.996 1.00 73.12 299 PRO A C 1
ATOM 2356 O O . PRO A 1 299 ? 0.961 -25.607 7.596 1.00 73.12 299 PRO A O 1
ATOM 2359 N N . VAL A 1 300 ? -0.701 -24.853 6.284 1.00 70.75 300 VAL A N 1
ATOM 2360 C CA . VAL A 1 300 ? -1.276 -26.159 5.956 1.00 70.75 300 VAL A CA 1
ATOM 2361 C C . VAL A 1 300 ? -1.700 -26.169 4.486 1.00 70.75 300 VAL A C 1
ATOM 2363 O O . VAL A 1 300 ? -2.100 -25.121 3.971 1.00 70.75 300 VAL A O 1
ATOM 2366 N N . PRO A 1 301 ? -1.661 -27.327 3.800 1.00 77.75 301 PRO A N 1
ATOM 2367 C CA . PRO A 1 301 ? -2.024 -27.411 2.389 1.00 77.75 301 PRO A CA 1
ATOM 2368 C C . PRO A 1 301 ? -3.407 -26.810 2.090 1.00 77.75 301 PRO A C 1
ATOM 2370 O O . PRO A 1 301 ? -4.412 -27.175 2.700 1.00 77.75 301 PRO A O 1
ATOM 2373 N N . GLY A 1 302 ? -3.463 -25.896 1.126 1.00 77.56 302 GLY A N 1
ATOM 2374 C CA . GLY A 1 302 ? -4.654 -25.164 0.708 1.00 77.56 302 GLY A CA 1
ATOM 2375 C C . GLY A 1 302 ? -5.018 -23.958 1.577 1.00 77.56 302 GLY A C 1
ATOM 2376 O O . GLY A 1 302 ? -6.031 -23.316 1.283 1.00 77.56 302 GLY A O 1
ATOM 2377 N N . ARG A 1 303 ? -4.238 -23.631 2.620 1.00 84.00 303 ARG A N 1
ATOM 2378 C CA . ARG A 1 303 ? -4.473 -22.462 3.481 1.00 84.00 303 ARG A CA 1
ATOM 2379 C C . ARG A 1 303 ? -3.323 -21.471 3.398 1.00 84.00 303 ARG A C 1
ATOM 2381 O O . ARG A 1 303 ? -2.206 -21.789 3.772 1.00 84.00 303 ARG A O 1
ATOM 2388 N N . LEU A 1 304 ? -3.620 -20.254 2.954 1.00 91.75 304 LEU A N 1
ATOM 2389 C CA . LEU A 1 304 ? -2.641 -19.199 2.710 1.00 91.75 304 LEU A CA 1
ATOM 2390 C C . LEU A 1 304 ? -2.554 -18.228 3.892 1.00 91.75 304 LEU A C 1
ATOM 2392 O O . LEU A 1 304 ? -3.551 -17.623 4.283 1.00 91.75 304 LEU A O 1
ATOM 2396 N N . ALA A 1 305 ? -1.357 -18.006 4.415 1.00 90.38 305 ALA A N 1
ATOM 2397 C CA . ALA A 1 305 ? -1.039 -16.905 5.313 1.00 90.38 305 ALA A CA 1
ATOM 2398 C C . ALA A 1 305 ? -0.364 -15.793 4.494 1.00 90.38 305 ALA A C 1
ATOM 2400 O O . ALA A 1 305 ? 0.712 -15.987 3.936 1.00 90.38 305 ALA A O 1
ATOM 2401 N N . VAL A 1 306 ? -1.022 -14.638 4.357 1.00 95.31 306 VAL A N 1
ATOM 2402 C CA . VAL A 1 306 ? -0.601 -13.586 3.417 1.00 95.31 306 VAL A CA 1
ATOM 2403 C C . VAL A 1 306 ? -0.160 -12.333 4.161 1.00 95.31 306 VAL A C 1
ATOM 2405 O O . VAL A 1 306 ? -0.988 -11.646 4.746 1.00 95.31 306 VAL A O 1
ATOM 2408 N N . HIS A 1 307 ? 1.121 -11.989 4.080 1.00 95.44 307 HIS A N 1
ATOM 2409 C CA . HIS A 1 307 ? 1.647 -10.720 4.583 1.00 95.44 307 HIS A CA 1
ATOM 2410 C C . HIS A 1 307 ? 1.578 -9.656 3.490 1.00 95.44 307 HIS A C 1
ATOM 2412 O O . HIS A 1 307 ? 1.883 -9.923 2.319 1.00 95.44 307 HIS A O 1
ATOM 2418 N N . VAL A 1 308 ? 1.247 -8.426 3.867 1.00 97.12 308 VAL A N 1
ATOM 2419 C CA . VAL A 1 308 ? 1.118 -7.305 2.928 1.00 97.12 308 VAL A CA 1
ATOM 2420 C C . VAL A 1 308 ? 1.835 -6.055 3.423 1.00 97.12 308 VAL A C 1
ATOM 2422 O O . VAL A 1 308 ? 2.224 -5.963 4.583 1.00 97.12 308 VAL A O 1
ATOM 2425 N N . ALA A 1 309 ? 2.018 -5.076 2.538 1.00 95.81 309 ALA A N 1
ATOM 2426 C CA . ALA A 1 309 ? 2.511 -3.756 2.911 1.00 95.81 309 ALA A CA 1
ATOM 2427 C C . ALA A 1 309 ? 1.529 -2.664 2.480 1.00 95.81 309 ALA A C 1
ATOM 2429 O O . ALA A 1 309 ? 1.300 -2.478 1.288 1.00 95.81 309 ALA A O 1
ATOM 2430 N N . SER A 1 310 ? 0.992 -1.883 3.416 1.00 88.81 310 SER A N 1
ATOM 2431 C CA . SER A 1 310 ? 0.023 -0.825 3.111 1.00 88.81 310 SER A CA 1
ATOM 2432 C C . SER A 1 310 ? 0.604 0.586 3.275 1.00 88.81 310 SER A C 1
ATOM 2434 O O . SER A 1 310 ? 0.944 1.066 4.366 1.00 88.81 310 SER A O 1
ATOM 2436 N N . GLY A 1 311 ? 0.685 1.311 2.156 1.00 86.38 311 GLY A N 1
ATOM 2437 C CA . GLY A 1 311 ? 0.861 2.770 2.150 1.00 86.38 311 GLY A CA 1
ATOM 2438 C C . GLY A 1 311 ? -0.435 3.504 2.531 1.00 86.38 311 GLY A C 1
ATOM 2439 O O . GLY A 1 311 ? -1.454 2.880 2.803 1.00 86.38 311 GLY A O 1
ATOM 2440 N N . SER A 1 312 ? -0.434 4.836 2.557 1.00 82.31 312 SER A N 1
ATOM 2441 C CA . SER A 1 312 ? -1.637 5.633 2.875 1.00 82.31 312 SER A CA 1
ATOM 2442 C C . SER A 1 312 ? -1.579 7.002 2.205 1.00 82.31 312 SER A C 1
ATOM 2444 O O . SER A 1 312 ? -0.524 7.403 1.726 1.00 82.31 312 SER A O 1
ATOM 2446 N N . MET A 1 313 ? -2.701 7.723 2.208 1.00 77.12 313 MET A N 1
ATOM 2447 C CA . MET A 1 313 ? -2.735 9.179 2.048 1.00 77.12 313 MET A CA 1
ATOM 2448 C C . MET A 1 313 ? -3.248 9.835 3.339 1.00 77.12 313 MET A C 1
ATOM 2450 O O . MET A 1 313 ? -4.277 9.387 3.852 1.00 77.12 313 MET A O 1
ATOM 2454 N N . PRO A 1 314 ? -2.583 10.871 3.880 1.00 83.06 314 PRO A N 1
ATOM 2455 C CA . PRO A 1 314 ? -1.240 11.341 3.518 1.00 83.06 314 PRO A CA 1
ATOM 2456 C C . PRO A 1 314 ? -0.198 10.212 3.515 1.00 83.06 314 PRO A C 1
ATOM 2458 O O . PRO A 1 314 ? -0.402 9.187 4.182 1.00 83.06 314 PRO A O 1
ATOM 2461 N N . ARG A 1 315 ? 0.878 10.380 2.736 1.00 87.69 315 ARG A N 1
ATOM 2462 C CA . ARG A 1 315 ? 1.940 9.378 2.575 1.00 87.69 315 ARG A CA 1
ATOM 2463 C C . ARG A 1 315 ? 2.466 8.945 3.932 1.00 87.69 315 ARG A C 1
ATOM 2465 O O . ARG A 1 315 ? 2.636 9.742 4.858 1.00 87.69 315 ARG A O 1
ATOM 2472 N N . ARG A 1 316 ? 2.744 7.651 4.051 1.00 88.94 316 ARG A N 1
ATOM 2473 C CA . ARG A 1 316 ? 3.374 7.075 5.240 1.00 88.94 316 ARG A CA 1
ATOM 2474 C C . ARG A 1 316 ? 4.435 6.081 4.816 1.00 88.94 316 ARG A C 1
ATOM 2476 O O . ARG A 1 316 ? 4.325 5.475 3.755 1.00 88.94 316 ARG A O 1
ATOM 2483 N N . GLN A 1 317 ? 5.438 5.870 5.661 1.00 93.31 317 GLN A N 1
ATOM 2484 C CA . GLN A 1 317 ? 6.274 4.682 5.516 1.00 93.31 317 GLN A CA 1
ATOM 2485 C C . GLN A 1 317 ? 5.353 3.446 5.531 1.00 93.31 317 GLN A C 1
ATOM 2487 O O . GLN A 1 317 ? 4.551 3.375 6.475 1.00 93.31 317 GLN A O 1
ATOM 2492 N N . PRO A 1 318 ? 5.408 2.552 4.523 1.00 94.62 318 PRO A N 1
ATOM 2493 C CA . PRO A 1 318 ? 4.507 1.412 4.406 1.00 94.62 318 PRO A CA 1
ATOM 2494 C C . PRO A 1 318 ? 4.423 0.625 5.709 1.00 94.62 318 PRO A C 1
ATOM 2496 O O . PRO A 1 318 ? 5.437 0.405 6.369 1.00 94.62 318 PRO A O 1
ATOM 2499 N N . LEU A 1 319 ? 3.206 0.262 6.097 1.00 92.62 319 LEU A N 1
ATOM 2500 C CA . LEU A 1 319 ? 2.974 -0.598 7.247 1.00 92.62 319 LEU A CA 1
ATOM 2501 C C . LEU A 1 319 ? 3.034 -2.043 6.767 1.00 92.62 319 LEU A C 1
ATOM 2503 O O . LEU A 1 319 ? 2.271 -2.411 5.880 1.00 92.62 319 LEU A O 1
ATOM 2507 N N . TRP A 1 320 ? 3.943 -2.829 7.327 1.00 94.56 320 TRP A N 1
ATOM 2508 C CA . TRP A 1 320 ? 3.927 -4.274 7.175 1.00 94.56 320 TRP A CA 1
ATOM 2509 C C . TRP A 1 320 ? 2.783 -4.835 8.015 1.00 94.56 320 TRP A C 1
ATOM 2511 O O . TRP A 1 320 ? 2.702 -4.559 9.210 1.00 94.56 320 TRP A O 1
ATOM 2521 N N . GLU A 1 321 ? 1.907 -5.602 7.383 1.00 90.88 321 GLU A N 1
ATOM 2522 C CA . GLU A 1 321 ? 0.752 -6.216 8.021 1.00 90.88 321 GLU A CA 1
ATOM 2523 C C . GLU A 1 321 ? 0.869 -7.734 7.953 1.00 90.88 321 GLU A C 1
ATOM 2525 O O . GLU A 1 321 ? 1.074 -8.322 6.886 1.00 90.88 321 GLU A O 1
ATOM 2530 N N . GLU A 1 322 ? 0.726 -8.350 9.120 1.00 88.31 322 GLU A N 1
ATOM 2531 C CA . GLU A 1 322 ? 0.718 -9.797 9.289 1.00 88.31 322 GLU A CA 1
ATOM 2532 C C . GLU A 1 322 ? -0.581 -10.416 8.732 1.00 88.31 322 GLU A C 1
ATOM 2534 O O . GLU A 1 322 ? -1.573 -9.696 8.544 1.00 88.31 322 GLU A O 1
ATOM 2539 N N . PRO A 1 323 ? -0.617 -11.743 8.490 1.00 87.69 323 PRO A N 1
ATOM 2540 C CA . PRO A 1 323 ? -1.748 -12.433 7.860 1.00 87.69 323 PRO A CA 1
ATOM 2541 C C . PRO A 1 323 ? -3.086 -12.146 8.535 1.00 87.69 323 PRO A C 1
ATOM 2543 O O . PRO A 1 323 ? -4.108 -11.951 7.875 1.00 87.69 323 PRO A O 1
ATOM 2546 N N . ALA A 1 324 ? -3.030 -12.040 9.857 1.00 76.94 324 ALA A N 1
ATOM 2547 C CA . ALA A 1 324 ? -4.099 -11.643 10.745 1.00 76.94 324 ALA A CA 1
ATOM 2548 C C . ALA A 1 324 ? -4.797 -10.337 10.311 1.00 76.94 324 ALA A C 1
ATOM 2550 O O . ALA A 1 324 ? -6.012 -10.313 10.096 1.00 76.94 324 ALA A O 1
ATOM 2551 N N . SER A 1 325 ? -4.025 -9.256 10.146 1.00 79.81 325 SER A N 1
ATOM 2552 C CA . SER A 1 325 ? -4.541 -7.939 9.745 1.00 79.81 325 SER A CA 1
ATOM 2553 C C . SER A 1 325 ? -4.909 -7.919 8.266 1.00 79.81 325 SER A C 1
ATOM 2555 O O . SER A 1 325 ? -5.999 -7.464 7.889 1.00 79.81 325 SER A O 1
ATOM 2557 N N . ALA A 1 326 ? -4.040 -8.502 7.434 1.00 88.75 326 ALA A N 1
ATOM 2558 C CA . ALA A 1 326 ? -4.183 -8.528 5.985 1.00 88.75 326 ALA A CA 1
ATOM 2559 C C . ALA A 1 326 ? -5.497 -9.183 5.537 1.00 88.75 326 ALA A C 1
ATOM 2561 O O . ALA A 1 326 ? -6.124 -8.708 4.588 1.00 88.75 326 ALA A O 1
ATOM 2562 N N . ARG A 1 327 ? -5.955 -10.233 6.241 1.00 88.00 327 ARG A N 1
ATOM 2563 C CA . ARG A 1 327 ? -7.196 -10.972 5.939 1.00 88.00 327 ARG A CA 1
ATOM 2564 C C . ARG A 1 327 ? -8.399 -10.058 5.721 1.00 88.00 327 ARG A C 1
ATOM 2566 O O . ARG A 1 327 ? -9.220 -10.327 4.841 1.00 88.00 327 ARG A O 1
ATOM 2573 N N . SER A 1 328 ? -8.509 -8.980 6.497 1.00 84.44 328 SER A N 1
ATOM 2574 C CA . SER A 1 328 ? -9.625 -8.042 6.371 1.00 84.44 328 SER A CA 1
ATOM 2575 C C . SER A 1 328 ? -9.711 -7.453 4.959 1.00 84.44 328 SER A C 1
ATOM 2577 O O . SER A 1 328 ? -10.755 -7.586 4.323 1.00 84.44 328 SER A O 1
ATOM 2579 N N . SER A 1 329 ? -8.609 -6.949 4.403 1.00 90.56 329 SER A N 1
ATOM 2580 C CA . SER A 1 329 ? -8.570 -6.322 3.076 1.00 90.56 329 SER A CA 1
ATOM 2581 C C . SER A 1 329 ? -8.970 -7.274 1.945 1.00 90.56 329 SER A C 1
ATOM 2583 O O . SER A 1 329 ? -9.700 -6.891 1.032 1.00 90.56 329 SER A O 1
ATOM 2585 N N . PHE A 1 330 ? -8.555 -8.544 2.012 1.00 95.12 330 PHE A N 1
ATOM 2586 C CA . PHE A 1 330 ? -8.876 -9.543 0.980 1.00 95.12 330 PHE A CA 1
ATOM 2587 C C . PHE A 1 330 ? -10.358 -9.931 0.936 1.00 95.12 330 PHE A C 1
ATOM 2589 O O . PHE A 1 330 ? -10.827 -10.462 -0.071 1.00 95.12 330 PHE A O 1
ATOM 2596 N N . THR A 1 331 ? -11.093 -9.689 2.022 1.00 92.25 331 THR A N 1
ATOM 2597 C CA . THR A 1 331 ? -12.472 -10.166 2.198 1.00 92.25 331 THR A CA 1
ATOM 2598 C C . THR A 1 331 ? -13.518 -9.053 2.077 1.00 92.25 331 THR A C 1
ATOM 2600 O O . THR A 1 331 ? -14.721 -9.325 2.173 1.00 92.25 331 THR A O 1
ATOM 2603 N N . LEU A 1 332 ? -13.079 -7.814 1.817 1.00 90.81 332 LEU A N 1
ATOM 2604 C CA . LEU A 1 332 ? -13.941 -6.660 1.564 1.00 90.81 332 LEU A CA 1
ATOM 2605 C C . LEU A 1 332 ? -14.650 -6.759 0.210 1.00 90.81 332 LEU A C 1
ATOM 2607 O O . LEU A 1 332 ? -14.059 -7.128 -0.802 1.00 90.81 332 LEU A O 1
ATOM 2611 N N . ALA A 1 333 ? -15.897 -6.283 0.155 1.00 91.19 333 ALA A N 1
ATOM 2612 C CA . ALA A 1 333 ? -16.625 -6.108 -1.105 1.00 91.19 333 ALA A CA 1
ATOM 2613 C C . ALA A 1 333 ? -15.884 -5.169 -2.080 1.00 91.19 333 ALA A C 1
ATOM 2615 O O . ALA A 1 333 ? -15.819 -5.431 -3.277 1.00 91.19 333 ALA A O 1
ATOM 2616 N N . ALA A 1 334 ? -15.233 -4.118 -1.567 1.00 91.69 334 ALA A N 1
ATOM 2617 C CA . ALA A 1 334 ? -14.437 -3.195 -2.379 1.00 91.69 334 ALA A CA 1
ATOM 2618 C C . ALA A 1 334 ? -13.202 -3.852 -3.031 1.00 91.69 334 ALA A C 1
ATOM 2620 O O . ALA A 1 334 ? -12.663 -3.305 -3.994 1.00 91.69 334 ALA A O 1
ATOM 2621 N N . ALA A 1 335 ? -12.781 -5.042 -2.585 1.00 94.69 335 ALA A N 1
ATOM 2622 C CA . ALA A 1 335 ? -11.761 -5.861 -3.242 1.00 94.69 335 ALA A CA 1
ATOM 2623 C C . ALA A 1 335 ? -12.330 -6.654 -4.444 1.00 94.69 335 ALA A C 1
ATOM 2625 O O . ALA A 1 335 ? -11.927 -7.784 -4.721 1.00 94.69 335 ALA A O 1
ATOM 2626 N N . GLY A 1 336 ? -13.272 -6.054 -5.180 1.00 92.50 336 GLY A N 1
ATOM 2627 C CA . GLY A 1 336 ? -13.901 -6.643 -6.363 1.00 92.50 336 GLY A CA 1
ATOM 2628 C C . GLY A 1 336 ? -14.931 -7.733 -6.060 1.00 92.50 336 GLY A C 1
ATOM 2629 O O . GLY A 1 336 ? -15.114 -8.600 -6.903 1.00 92.50 336 GLY A O 1
ATOM 2630 N N . GLY A 1 337 ? -15.553 -7.711 -4.880 1.00 93.94 337 GLY A N 1
ATOM 2631 C CA . GLY A 1 337 ? -16.562 -8.671 -4.427 1.00 93.94 337 GLY A CA 1
ATOM 2632 C C . GLY A 1 337 ? -17.985 -8.387 -4.899 1.00 93.94 337 GLY A C 1
ATOM 2633 O O . GLY A 1 337 ? -18.222 -7.574 -5.794 1.00 93.94 337 GLY A O 1
ATOM 2634 N N . GLU A 1 338 ? -18.946 -9.060 -4.267 1.00 94.69 338 GLU A N 1
ATOM 2635 C CA . GLU A 1 338 ? -20.371 -8.789 -4.457 1.00 94.69 338 GLU A CA 1
ATOM 2636 C C . GLU A 1 338 ? -20.780 -7.396 -3.941 1.00 94.69 338 GLU A C 1
ATOM 2638 O O . GLU A 1 338 ? -20.171 -6.834 -3.030 1.00 94.69 338 GLU A O 1
ATOM 2643 N N . GLY A 1 339 ? -21.854 -6.848 -4.512 1.00 93.75 339 GLY A N 1
ATOM 2644 C CA . GLY A 1 339 ? -22.398 -5.537 -4.160 1.00 93.75 339 GLY A CA 1
ATOM 2645 C C . GLY A 1 339 ? -22.018 -4.427 -5.139 1.00 93.75 339 GLY A C 1
ATOM 2646 O O . GLY A 1 339 ? -21.378 -4.648 -6.169 1.00 93.75 339 GLY A O 1
ATOM 2647 N N . GLU A 1 340 ? -22.451 -3.214 -4.810 1.00 94.31 340 GLU A N 1
ATOM 2648 C CA . GLU A 1 340 ? -22.337 -2.039 -5.671 1.00 94.31 340 GLU A CA 1
ATOM 2649 C C . GLU A 1 340 ? -21.684 -0.874 -4.924 1.00 94.31 340 GLU A C 1
ATOM 2651 O O . GLU A 1 340 ? -21.877 -0.683 -3.718 1.00 94.31 340 GLU A O 1
ATOM 2656 N N . ALA A 1 341 ? -20.924 -0.071 -5.664 1.00 89.88 341 ALA A N 1
ATOM 2657 C CA . ALA A 1 341 ? -20.465 1.230 -5.215 1.00 89.88 341 ALA A CA 1
ATOM 2658 C C . ALA A 1 341 ? -21.632 2.225 -5.118 1.00 89.88 341 ALA A C 1
ATOM 2660 O O . ALA A 1 341 ? -22.743 1.986 -5.588 1.00 89.88 341 ALA A O 1
ATOM 2661 N N . ARG A 1 342 ? -21.364 3.405 -4.545 1.00 86.88 342 ARG A N 1
ATOM 2662 C CA . ARG A 1 342 ? -22.377 4.456 -4.329 1.00 86.88 342 ARG A CA 1
ATOM 2663 C C . ARG A 1 342 ? -23.106 4.892 -5.609 1.00 86.88 342 ARG A C 1
ATOM 2665 O O . ARG A 1 342 ? -24.238 5.359 -5.528 1.00 86.88 342 ARG A O 1
ATOM 2672 N N . ASP A 1 343 ? -22.462 4.783 -6.769 1.00 86.69 343 ASP A N 1
ATOM 2673 C CA . ASP A 1 343 ? -23.038 5.140 -8.071 1.00 86.69 343 ASP A CA 1
ATOM 2674 C C . ASP A 1 343 ? -23.826 3.996 -8.742 1.00 86.69 343 ASP A C 1
ATOM 2676 O O . ASP A 1 343 ? -24.327 4.177 -9.853 1.00 86.69 343 ASP A O 1
ATOM 2680 N N . GLY A 1 344 ? -23.966 2.849 -8.067 1.00 91.69 344 GLY A N 1
ATOM 2681 C CA . GLY A 1 344 ? -24.636 1.646 -8.567 1.00 91.69 344 GLY A CA 1
ATOM 2682 C C . GLY A 1 344 ? -23.746 0.749 -9.431 1.00 91.69 344 GLY A C 1
ATOM 2683 O O . GLY A 1 344 ? -24.223 -0.252 -9.957 1.00 91.69 344 GLY A O 1
ATOM 2684 N N . THR A 1 345 ? -22.464 1.083 -9.614 1.00 92.81 345 THR A N 1
ATOM 2685 C CA . THR A 1 345 ? -21.542 0.220 -10.366 1.00 92.81 345 THR A CA 1
ATOM 2686 C C . THR A 1 345 ? -21.150 -0.995 -9.517 1.00 92.81 345 THR A C 1
ATOM 2688 O O . THR A 1 345 ? -20.680 -0.799 -8.392 1.00 92.81 345 THR A O 1
ATOM 2691 N N . PRO A 1 346 ? -21.265 -2.237 -10.022 1.00 95.50 346 PRO A N 1
ATOM 2692 C CA . PRO A 1 346 ? -20.807 -3.421 -9.296 1.00 95.50 346 PRO A CA 1
ATOM 2693 C C . PRO A 1 346 ? -19.314 -3.346 -8.957 1.00 95.50 346 PRO A C 1
ATOM 2695 O O . PRO A 1 346 ? -18.506 -2.970 -9.809 1.00 95.50 346 PRO A O 1
ATOM 2698 N N . TYR A 1 347 ? -18.912 -3.751 -7.747 1.00 95.38 347 TYR A N 1
ATOM 2699 C CA . TYR A 1 347 ? -17.495 -3.696 -7.344 1.00 95.38 347 TYR A CA 1
ATOM 2700 C C . TYR A 1 347 ? -16.583 -4.516 -8.268 1.00 95.38 347 TYR A C 1
ATOM 2702 O O . TYR A 1 347 ? -15.483 -4.072 -8.608 1.00 95.38 347 TYR A O 1
ATOM 2710 N N . ALA A 1 348 ? -17.061 -5.670 -8.739 1.00 94.94 348 ALA A N 1
ATOM 2711 C CA . ALA A 1 348 ? -16.359 -6.516 -9.704 1.00 94.94 348 ALA A CA 1
ATOM 2712 C C . ALA A 1 348 ? -16.061 -5.821 -11.053 1.00 94.94 348 ALA A C 1
ATOM 2714 O O . ALA A 1 348 ? -15.147 -6.233 -11.761 1.00 94.94 348 ALA A O 1
ATOM 2715 N N . GLU A 1 349 ? -16.771 -4.742 -11.405 1.00 93.12 349 GLU A N 1
ATOM 2716 C CA . GLU A 1 349 ? -16.549 -3.972 -12.641 1.00 93.12 349 GLU A CA 1
ATOM 2717 C C . GLU A 1 349 ? -15.580 -2.789 -12.462 1.00 93.12 349 GLU A C 1
ATOM 2719 O O . GLU A 1 349 ? -15.199 -2.131 -13.434 1.00 93.12 349 GLU A O 1
ATOM 2724 N N . LEU A 1 350 ? -15.156 -2.500 -11.227 1.00 92.12 350 LEU A N 1
ATOM 2725 C CA . LEU A 1 350 ? -14.286 -1.361 -10.910 1.00 92.12 350 LEU A CA 1
ATOM 2726 C C . LEU A 1 350 ? -12.786 -1.678 -11.010 1.00 92.12 350 LEU A C 1
ATOM 2728 O O . LEU A 1 350 ? -11.961 -0.790 -10.780 1.00 92.12 350 LEU A O 1
ATOM 2732 N N . GLY A 1 351 ? -12.434 -2.925 -11.344 1.00 91.00 351 GLY A N 1
ATOM 2733 C CA . GLY A 1 351 ? -11.052 -3.396 -11.489 1.00 91.00 351 GLY A CA 1
ATOM 2734 C C . GLY A 1 351 ? -10.358 -3.763 -10.170 1.00 91.00 351 GLY A C 1
ATOM 2735 O O . GLY A 1 351 ? -9.138 -3.929 -10.158 1.00 91.00 351 GLY A O 1
ATOM 2736 N N . GLY A 1 352 ? -11.104 -3.879 -9.065 1.00 92.88 352 GLY A N 1
ATOM 2737 C CA . GLY A 1 352 ? -10.582 -4.260 -7.746 1.00 92.88 352 GLY A CA 1
ATOM 2738 C C . GLY A 1 352 ? -10.306 -5.763 -7.563 1.00 92.88 352 GLY A C 1
ATOM 2739 O O . GLY A 1 352 ? -10.623 -6.600 -8.406 1.00 92.88 352 GLY A O 1
ATOM 2740 N N . GLY A 1 353 ? -9.715 -6.110 -6.426 1.00 96.19 353 GLY A N 1
ATOM 2741 C CA . GLY A 1 353 ? -9.312 -7.440 -5.973 1.00 96.19 353 GLY A CA 1
ATOM 2742 C C . GLY A 1 353 ? -7.863 -7.786 -6.278 1.00 96.19 353 GLY A C 1
ATOM 2743 O O . GLY A 1 353 ? -7.077 -6.917 -6.642 1.00 96.19 353 GLY A O 1
ATOM 2744 N N . ILE A 1 354 ? -7.495 -9.053 -6.079 1.00 98.06 354 ILE A N 1
ATOM 2745 C CA . ILE A 1 354 ? -6.111 -9.511 -6.257 1.00 98.06 354 ILE A CA 1
ATOM 2746 C C . ILE A 1 354 ? -5.709 -9.483 -7.738 1.00 98.06 354 ILE A C 1
ATOM 2748 O O . ILE A 1 354 ? -6.477 -9.918 -8.608 1.00 98.06 354 ILE A O 1
ATOM 2752 N N . ARG A 1 355 ? -4.531 -8.931 -8.037 1.00 97.75 355 ARG A N 1
ATOM 2753 C CA . ARG A 1 355 ? -4.027 -8.755 -9.401 1.00 97.75 355 ARG A CA 1
ATOM 2754 C C . ARG A 1 355 ? -2.538 -9.045 -9.509 1.00 97.75 355 ARG A C 1
ATOM 2756 O O . ARG A 1 355 ? -1.780 -8.809 -8.572 1.00 97.75 355 ARG A O 1
ATOM 2763 N N . ARG A 1 356 ? -2.125 -9.441 -10.710 1.00 98.06 356 ARG A N 1
ATOM 2764 C CA . ARG A 1 356 ? -0.729 -9.657 -11.093 1.00 98.06 356 ARG A CA 1
ATOM 2765 C C . ARG A 1 356 ? -0.308 -8.695 -12.196 1.00 98.06 356 ARG A C 1
ATOM 2767 O O . ARG A 1 356 ? -1.116 -8.309 -13.044 1.00 98.06 356 ARG A O 1
ATOM 2774 N N . TRP A 1 357 ? 0.957 -8.288 -12.179 1.00 97.81 357 TRP A N 1
ATOM 2775 C CA . TRP A 1 357 ? 1.542 -7.449 -13.223 1.00 97.81 357 TRP A CA 1
ATOM 2776 C C . TRP A 1 357 ? 1.501 -8.151 -14.573 1.00 97.81 357 TRP A C 1
ATOM 2778 O O . TRP A 1 357 ? 1.877 -9.313 -14.674 1.00 97.81 357 TRP A O 1
ATOM 2788 N N . ARG A 1 358 ? 1.127 -7.429 -15.632 1.00 96.50 358 ARG A N 1
ATOM 2789 C CA . ARG A 1 358 ? 1.390 -7.918 -16.987 1.00 96.50 358 ARG A CA 1
ATOM 2790 C C . ARG A 1 358 ? 2.886 -7.863 -17.291 1.00 96.50 358 ARG A C 1
ATOM 2792 O O . ARG A 1 358 ? 3.576 -6.907 -16.929 1.00 96.50 358 ARG A O 1
ATOM 2799 N N . THR A 1 359 ? 3.369 -8.860 -18.017 1.00 95.75 359 THR A N 1
ATOM 2800 C CA . THR A 1 359 ? 4.768 -8.972 -18.423 1.00 95.75 359 THR A CA 1
ATOM 2801 C C . THR A 1 359 ? 4.993 -8.209 -19.725 1.00 95.75 359 THR A C 1
ATOM 2803 O O . THR A 1 359 ? 4.312 -8.439 -20.726 1.00 95.75 359 THR A O 1
ATOM 2806 N N . ALA A 1 360 ? 5.961 -7.293 -19.734 1.00 96.19 360 ALA A N 1
ATOM 2807 C CA . ALA A 1 360 ? 6.330 -6.566 -20.942 1.00 96.19 360 ALA A CA 1
ATOM 2808 C C . ALA A 1 360 ? 7.181 -7.458 -21.858 1.00 96.19 360 ALA A C 1
ATOM 2810 O O . ALA A 1 360 ? 8.239 -7.932 -21.458 1.00 96.19 360 ALA A O 1
ATOM 2811 N N . VAL A 1 361 ? 6.750 -7.639 -23.105 1.00 95.19 361 VAL A N 1
ATOM 2812 C CA . VAL A 1 361 ? 7.453 -8.431 -24.127 1.00 95.19 361 VAL A CA 1
ATOM 2813 C C . VAL A 1 361 ? 7.519 -7.688 -25.456 1.00 95.19 361 VAL A C 1
ATOM 2815 O O . VAL A 1 361 ? 6.685 -6.823 -25.755 1.00 95.19 361 VAL A O 1
ATOM 2818 N N . ARG A 1 362 ? 8.508 -8.026 -26.289 1.00 92.88 362 ARG A N 1
ATOM 2819 C CA . ARG A 1 362 ? 8.663 -7.442 -27.626 1.00 92.88 362 ARG A CA 1
ATOM 2820 C C . ARG A 1 362 ? 8.128 -8.390 -28.700 1.00 92.88 362 ARG A C 1
ATOM 2822 O O . ARG A 1 362 ? 8.746 -9.400 -29.007 1.00 92.88 362 ARG A O 1
ATOM 2829 N N . VAL A 1 363 ? 7.021 -8.017 -29.342 1.00 91.00 363 VAL A N 1
ATOM 2830 C CA . VAL A 1 363 ? 6.378 -8.789 -30.422 1.00 91.00 363 VAL A CA 1
ATOM 2831 C C . VAL A 1 363 ? 6.325 -7.941 -31.690 1.00 91.00 363 VAL A C 1
ATOM 2833 O O . VAL A 1 363 ? 5.846 -6.807 -31.672 1.00 91.00 363 VAL A O 1
ATOM 2836 N N . ASP A 1 364 ? 6.854 -8.452 -32.805 1.00 89.50 364 ASP A N 1
ATOM 2837 C CA . ASP A 1 364 ? 6.892 -7.755 -34.105 1.00 89.50 364 ASP A CA 1
ATOM 2838 C C . ASP A 1 364 ? 7.457 -6.316 -34.036 1.00 89.50 364 ASP A C 1
ATOM 2840 O O . ASP A 1 364 ? 7.004 -5.374 -34.706 1.00 89.50 364 ASP A O 1
ATOM 2844 N N . GLY A 1 365 ? 8.465 -6.117 -33.180 1.00 89.50 365 GLY A N 1
ATOM 2845 C CA . GLY A 1 365 ? 9.099 -4.816 -32.957 1.00 89.50 365 GLY A CA 1
ATOM 2846 C C . GLY A 1 365 ? 8.190 -3.785 -32.278 1.00 89.50 365 GLY A C 1
ATOM 2847 O O . GLY A 1 365 ? 8.374 -2.582 -32.485 1.00 89.50 365 GLY A O 1
ATOM 2848 N N . ARG A 1 366 ? 7.182 -4.228 -31.523 1.00 93.12 366 ARG A N 1
ATOM 2849 C CA . ARG A 1 366 ? 6.376 -3.412 -30.607 1.00 93.12 366 ARG A CA 1
ATOM 2850 C C . ARG A 1 366 ? 6.410 -4.028 -29.216 1.00 93.12 366 ARG A C 1
ATOM 2852 O O . ARG A 1 366 ? 6.448 -5.246 -29.084 1.00 93.12 366 ARG A O 1
ATOM 2859 N N . TRP A 1 367 ? 6.388 -3.179 -28.200 1.00 94.88 367 TRP A N 1
ATOM 2860 C CA . TRP A 1 367 ? 6.184 -3.623 -26.828 1.00 94.88 367 TRP A CA 1
ATOM 2861 C C . TRP A 1 367 ? 4.714 -3.973 -26.601 1.00 94.88 367 TRP A C 1
ATOM 2863 O O . TRP A 1 367 ? 3.823 -3.344 -27.180 1.00 94.88 367 TRP A O 1
ATOM 2873 N N . ARG A 1 368 ? 4.470 -4.989 -25.780 1.00 93.75 368 ARG A N 1
ATOM 2874 C CA . ARG A 1 368 ? 3.143 -5.481 -25.406 1.00 93.75 368 ARG A CA 1
ATOM 2875 C C . ARG A 1 368 ? 3.187 -5.938 -23.950 1.00 93.75 368 ARG A C 1
ATOM 2877 O O . ARG A 1 368 ? 4.188 -6.518 -23.549 1.00 93.75 368 ARG A O 1
ATOM 2884 N N . ASN A 1 369 ? 2.132 -5.660 -23.190 1.00 94.88 369 ASN A N 1
ATOM 2885 C CA . ASN A 1 369 ? 1.955 -6.169 -21.831 1.00 94.88 369 ASN A CA 1
ATOM 2886 C C . ASN A 1 369 ? 1.039 -7.393 -21.912 1.00 94.88 369 ASN A C 1
ATOM 2888 O O . ASN A 1 369 ? -0.139 -7.251 -22.242 1.00 94.88 369 ASN A O 1
ATOM 2892 N N . ILE A 1 370 ? 1.592 -8.575 -21.648 1.00 95.44 370 ILE A N 1
ATOM 2893 C CA . ILE A 1 370 ? 0.914 -9.870 -21.784 1.00 95.44 370 ILE A CA 1
ATOM 2894 C C . ILE A 1 370 ? 0.650 -10.504 -20.412 1.00 95.44 370 ILE A C 1
ATOM 2896 O O . ILE A 1 370 ? 1.239 -10.111 -19.408 1.00 95.44 370 ILE A O 1
ATOM 2900 N N . VAL A 1 371 ? -0.219 -11.504 -20.389 1.00 96.31 371 VAL A N 1
ATOM 2901 C CA . VAL A 1 371 ? -0.244 -12.560 -19.376 1.00 96.31 371 VAL A CA 1
ATOM 2902 C C . VAL A 1 371 ? 0.781 -13.604 -19.816 1.00 96.31 371 VAL A C 1
ATOM 2904 O O . VAL A 1 371 ? 0.741 -14.044 -20.965 1.00 96.31 371 VAL A O 1
ATOM 2907 N N . GLY A 1 372 ? 1.739 -13.937 -18.953 1.00 91.50 372 GLY A N 1
ATOM 2908 C CA . GLY A 1 372 ? 2.742 -14.953 -19.267 1.00 91.50 372 GLY A CA 1
ATOM 2909 C C . GLY A 1 372 ? 2.127 -16.352 -19.339 1.00 91.50 372 GLY A C 1
ATOM 2910 O O . GLY A 1 372 ? 1.136 -16.625 -18.670 1.00 91.50 372 GLY A O 1
ATOM 2911 N N . GLU A 1 373 ? 2.749 -17.258 -20.097 1.00 90.94 373 GLU A N 1
ATOM 2912 C CA . GLU A 1 373 ? 2.281 -18.650 -20.249 1.00 90.94 373 GLU A CA 1
ATOM 2913 C C . GLU A 1 373 ? 2.095 -19.350 -18.888 1.00 90.94 373 GLU A C 1
ATOM 2915 O O . GLU A 1 373 ? 1.113 -20.054 -18.666 1.00 90.94 373 GLU A O 1
ATOM 2920 N N . ALA A 1 374 ? 2.995 -19.087 -17.934 1.00 91.62 374 ALA A N 1
ATOM 2921 C CA . ALA A 1 374 ? 2.926 -19.633 -16.577 1.00 91.62 374 ALA A CA 1
ATOM 2922 C C . ALA A 1 374 ? 1.727 -19.121 -15.752 1.00 91.62 374 ALA A C 1
ATOM 2924 O O . ALA A 1 374 ? 1.358 -19.749 -14.763 1.00 91.62 374 ALA A O 1
ATOM 2925 N N . ASP A 1 375 ? 1.121 -17.999 -16.148 1.00 95.81 375 ASP A N 1
ATOM 2926 C CA . ASP A 1 375 ? 0.014 -17.360 -15.436 1.00 95.81 375 ASP A CA 1
ATOM 2927 C C . ASP A 1 375 ? -1.344 -17.579 -16.127 1.00 95.81 375 ASP A C 1
ATOM 2929 O O . ASP A 1 375 ? -2.376 -17.194 -15.577 1.00 95.81 375 ASP A O 1
ATOM 2933 N N . GLU A 1 376 ? -1.387 -18.223 -17.302 1.00 95.12 376 GLU A N 1
ATOM 2934 C CA . GLU A 1 376 ? -2.637 -18.447 -18.048 1.00 95.12 376 GLU A CA 1
ATOM 2935 C C . GLU A 1 376 ? -3.676 -19.233 -17.240 1.00 95.12 376 GLU A C 1
ATOM 2937 O O . GLU A 1 376 ? -4.865 -18.936 -17.312 1.00 95.12 376 GLU A O 1
ATOM 2942 N N . ALA A 1 377 ? -3.235 -20.207 -16.437 1.00 95.62 377 ALA A N 1
ATOM 2943 C CA . ALA A 1 377 ? -4.122 -21.000 -15.585 1.00 95.62 377 ALA A CA 1
ATOM 2944 C C . ALA A 1 377 ? -4.708 -20.198 -14.409 1.00 95.62 377 ALA A C 1
ATOM 2946 O O . ALA A 1 377 ? -5.777 -20.539 -13.912 1.00 95.62 377 ALA A O 1
ATOM 2947 N N . ALA A 1 378 ? -4.011 -19.147 -13.974 1.00 96.00 378 ALA A N 1
ATOM 2948 C CA . ALA A 1 378 ? -4.446 -18.263 -12.899 1.00 96.00 378 ALA A CA 1
ATOM 2949 C C . ALA A 1 378 ? -5.302 -17.094 -13.409 1.00 96.00 378 ALA A C 1
ATOM 2951 O O . ALA A 1 378 ? -6.008 -16.466 -12.623 1.00 96.00 378 ALA A O 1
ATOM 2952 N N . TYR A 1 379 ? -5.222 -16.768 -14.701 1.00 96.62 379 TYR A N 1
ATOM 2953 C CA . TYR A 1 379 ? -5.859 -15.596 -15.293 1.00 96.62 379 TYR A CA 1
ATOM 2954 C C . TYR A 1 379 ? -7.388 -15.653 -15.234 1.00 96.62 379 TYR A C 1
ATOM 2956 O O . TYR A 1 379 ? -8.023 -16.585 -15.729 1.00 96.62 379 TYR A O 1
ATOM 2964 N N . LEU A 1 380 ? -7.984 -14.573 -14.729 1.00 94.75 380 LEU A N 1
ATOM 2965 C CA . LEU A 1 380 ? -9.415 -14.313 -14.822 1.00 94.75 380 LEU A CA 1
ATOM 2966 C C . LEU A 1 380 ? -9.670 -13.197 -15.833 1.00 94.75 380 LEU A C 1
ATOM 2968 O O . LEU A 1 380 ? -9.093 -12.109 -15.759 1.00 94.75 380 LEU A O 1
ATOM 2972 N N . ALA A 1 381 ? -10.561 -13.464 -16.786 1.00 91.50 381 ALA A N 1
ATOM 2973 C CA . ALA A 1 381 ? -10.934 -12.469 -17.776 1.00 91.50 381 ALA A CA 1
ATOM 2974 C C . ALA A 1 381 ? -11.701 -11.312 -17.109 1.00 91.50 381 ALA A C 1
ATOM 2976 O O . ALA A 1 381 ? -12.609 -11.574 -16.323 1.00 91.50 381 ALA A O 1
ATOM 2977 N N . PRO A 1 382 ? -11.449 -10.044 -17.483 1.00 88.00 382 PRO A N 1
ATOM 2978 C CA . PRO A 1 382 ? -12.165 -8.894 -16.915 1.00 88.00 382 PRO A CA 1
ATOM 2979 C C . PRO A 1 382 ? -13.679 -8.931 -17.127 1.00 88.00 382 PRO A C 1
ATOM 2981 O O . PRO A 1 382 ? -14.433 -8.315 -16.384 1.00 88.00 382 PRO A O 1
ATOM 2984 N N . GLY A 1 383 ? -14.135 -9.633 -18.168 1.00 87.19 383 GLY A N 1
ATOM 2985 C CA . GLY A 1 383 ? -15.558 -9.830 -18.434 1.00 87.19 383 GLY A CA 1
ATOM 2986 C C . GLY A 1 383 ? -16.213 -10.918 -17.579 1.00 87.19 383 GLY A C 1
ATOM 2987 O O . GLY A 1 383 ? -17.431 -11.058 -17.639 1.00 87.19 383 GLY A O 1
ATOM 2988 N N . ASP A 1 384 ? -15.442 -11.696 -16.815 1.00 92.31 384 ASP A N 1
ATOM 2989 C CA . ASP A 1 384 ? -15.955 -12.730 -15.913 1.00 92.31 384 ASP A CA 1
ATOM 2990 C C . ASP A 1 384 ? -16.206 -12.150 -14.516 1.00 92.31 384 ASP A C 1
ATOM 2992 O O . ASP A 1 384 ? -15.557 -12.484 -13.521 1.00 92.31 384 ASP A O 1
ATOM 2996 N N . THR A 1 385 ? -17.157 -11.219 -14.456 1.00 93.69 385 THR A N 1
ATOM 2997 C CA . THR A 1 385 ? -17.500 -10.504 -13.222 1.00 93.69 385 THR A CA 1
ATOM 2998 C C . THR A 1 385 ? -18.025 -11.436 -12.133 1.00 93.69 385 THR A C 1
ATOM 3000 O O . THR A 1 385 ? -17.865 -11.128 -10.958 1.00 93.69 385 THR A O 1
ATOM 3003 N N . ALA A 1 386 ? -18.586 -12.594 -12.498 1.00 95.44 386 ALA A N 1
ATOM 3004 C CA . ALA A 1 386 ? -19.045 -13.601 -11.546 1.00 95.44 386 ALA A CA 1
ATOM 3005 C C . ALA A 1 386 ? -17.872 -14.247 -10.794 1.00 95.44 386 ALA A C 1
ATOM 3007 O O . ALA A 1 386 ? -17.888 -14.286 -9.564 1.00 95.44 386 ALA A O 1
ATOM 3008 N N . GLN A 1 387 ? -16.833 -14.704 -11.507 1.00 95.06 387 GLN A N 1
ATOM 3009 C CA . GLN A 1 387 ? -15.638 -15.237 -10.843 1.00 95.06 387 GLN A CA 1
ATOM 3010 C C . GLN A 1 387 ? -14.908 -14.160 -10.043 1.00 95.06 387 GLN A C 1
ATOM 3012 O O . GLN A 1 387 ? -14.458 -14.428 -8.934 1.00 95.06 387 GLN A O 1
ATOM 3017 N N . ILE A 1 388 ? -14.826 -12.936 -10.572 1.00 96.00 388 ILE A N 1
ATOM 3018 C CA . ILE A 1 388 ? -14.205 -11.801 -9.880 1.00 96.00 388 ILE A CA 1
ATOM 3019 C C . ILE A 1 388 ? -14.929 -11.508 -8.555 1.00 96.00 388 ILE A C 1
ATOM 3021 O O . ILE A 1 388 ? -14.246 -11.412 -7.532 1.00 96.00 388 ILE A O 1
ATOM 3025 N N . ALA A 1 389 ? -16.269 -11.441 -8.574 1.00 97.12 389 ALA A N 1
ATOM 3026 C CA . ALA A 1 389 ? -17.121 -11.158 -7.415 1.00 97.12 389 ALA A CA 1
ATOM 3027 C C . ALA A 1 389 ? -17.060 -12.236 -6.324 1.00 97.12 389 ALA A C 1
ATOM 3029 O O . ALA A 1 389 ? -17.187 -11.915 -5.146 1.00 97.12 389 ALA A O 1
ATOM 3030 N N . ALA A 1 390 ? -16.818 -13.496 -6.695 1.00 96.94 390 ALA A N 1
ATOM 3031 C CA . ALA A 1 390 ? -16.724 -14.610 -5.749 1.00 96.94 390 ALA A CA 1
ATOM 3032 C C . ALA A 1 390 ? -15.396 -14.651 -4.963 1.00 96.94 390 ALA A C 1
ATOM 3034 O O . ALA A 1 390 ? -15.260 -15.419 -4.009 1.00 96.94 390 ALA A O 1
ATOM 3035 N N . ARG A 1 391 ? -14.385 -13.857 -5.348 1.00 96.56 391 ARG A N 1
ATOM 3036 C CA . ARG A 1 391 ? -13.036 -13.962 -4.761 1.00 96.56 391 ARG A CA 1
ATOM 3037 C C . ARG A 1 391 ? -12.967 -13.615 -3.276 1.00 96.56 391 ARG A C 1
ATOM 3039 O O . ARG A 1 391 ? -12.286 -14.360 -2.577 1.00 96.56 391 ARG A O 1
ATOM 3046 N N . PRO A 1 392 ? -13.616 -12.553 -2.761 1.00 96.19 392 PRO A N 1
ATOM 3047 C CA . PRO A 1 392 ? -13.569 -12.270 -1.328 1.00 96.19 392 PRO A CA 1
ATOM 3048 C C . PRO A 1 392 ? -14.114 -13.416 -0.476 1.00 96.19 392 PRO A C 1
ATOM 3050 O O . PRO A 1 392 ? -13.525 -13.743 0.550 1.00 96.19 392 PRO A O 1
ATOM 3053 N N . ASP A 1 393 ? -15.180 -14.078 -0.929 1.00 94.94 393 ASP A N 1
ATOM 3054 C CA . ASP A 1 393 ? -15.740 -15.262 -0.272 1.00 94.94 393 ASP A CA 1
ATOM 3055 C C . ASP A 1 393 ? -14.742 -16.417 -0.309 1.00 94.94 393 ASP A C 1
ATOM 3057 O O . ASP A 1 393 ? -14.449 -17.019 0.723 1.00 94.94 393 ASP A O 1
ATOM 3061 N N . ARG A 1 394 ? -14.118 -16.648 -1.468 1.00 96.12 394 ARG A N 1
ATOM 3062 C CA . ARG A 1 394 ? -13.071 -17.659 -1.591 1.00 96.12 394 ARG A CA 1
ATOM 3063 C C . ARG A 1 394 ? -11.868 -17.370 -0.687 1.00 96.12 394 ARG A C 1
ATOM 3065 O O . ARG A 1 394 ? -11.338 -18.293 -0.080 1.00 96.12 394 ARG A O 1
ATOM 3072 N N . PHE A 1 395 ? -11.465 -16.110 -0.522 1.00 96.25 395 PHE A N 1
ATOM 3073 C CA . PHE A 1 395 ? -10.422 -15.729 0.434 1.00 96.25 395 PHE A CA 1
ATOM 3074 C C . PHE A 1 395 ? -10.823 -15.987 1.891 1.00 96.25 395 PHE A C 1
ATOM 3076 O O . PHE A 1 395 ? -9.960 -16.377 2.674 1.00 96.25 395 PHE A O 1
ATOM 3083 N N . ARG A 1 396 ? -12.105 -15.864 2.268 1.00 90.25 396 ARG A N 1
ATOM 3084 C CA . ARG A 1 396 ? -12.553 -16.279 3.615 1.00 90.25 396 ARG A CA 1
ATOM 3085 C C . ARG A 1 396 ? -12.319 -17.771 3.856 1.00 90.25 396 ARG A C 1
ATOM 3087 O O . ARG A 1 396 ? -12.023 -18.154 4.984 1.00 90.25 396 ARG A O 1
ATOM 3094 N N . GLU A 1 397 ? -12.422 -18.588 2.811 1.00 90.44 397 GLU A N 1
ATOM 3095 C CA . GLU A 1 397 ? -12.217 -20.037 2.885 1.00 90.44 397 GLU A CA 1
ATOM 3096 C C . GLU A 1 397 ? -10.747 -20.459 2.845 1.00 90.44 397 GLU A C 1
ATOM 3098 O O . GLU A 1 397 ? -10.409 -21.476 3.443 1.00 90.44 397 GLU A O 1
ATOM 3103 N N . ILE A 1 398 ? -9.884 -19.752 2.108 1.00 93.00 398 ILE A N 1
ATOM 3104 C CA . ILE A 1 398 ? -8.495 -20.197 1.895 1.00 93.00 398 ILE A CA 1
ATOM 3105 C C . ILE A 1 398 ? -7.475 -19.443 2.733 1.00 93.00 398 ILE A C 1
ATOM 3107 O O . ILE A 1 398 ? -6.391 -19.966 2.946 1.00 93.00 398 ILE A O 1
ATOM 3111 N N . LEU A 1 399 ? -7.757 -18.231 3.213 1.00 91.25 399 LEU A N 1
ATOM 3112 C CA . LEU A 1 399 ? -6.805 -17.568 4.099 1.00 91.25 399 LEU A CA 1
ATOM 3113 C C . LEU A 1 399 ? -6.760 -18.331 5.420 1.00 91.25 399 LEU A C 1
ATOM 3115 O O . LEU A 1 399 ? -7.813 -18.653 5.968 1.00 91.25 399 LEU A O 1
ATOM 3119 N N . ALA A 1 400 ? -5.565 -18.654 5.914 1.00 79.75 400 ALA A N 1
ATOM 3120 C CA . ALA A 1 400 ? -5.363 -19.319 7.196 1.00 79.75 400 ALA A CA 1
ATOM 3121 C C . ALA A 1 400 ? -6.191 -18.616 8.282 1.00 79.75 400 ALA A C 1
ATOM 3123 O O . ALA A 1 400 ? -6.320 -17.385 8.289 1.00 79.75 400 ALA A O 1
ATOM 3124 N N . ASP A 1 401 ? -6.853 -19.418 9.116 1.00 67.38 401 ASP A N 1
ATOM 3125 C CA . ASP A 1 401 ? -7.562 -18.858 10.255 1.00 67.38 401 ASP A CA 1
ATOM 3126 C C . ASP A 1 401 ? -6.515 -18.395 11.250 1.00 67.38 401 ASP A C 1
ATOM 3128 O O . ASP A 1 401 ? -5.569 -19.111 11.568 1.00 67.38 401 ASP A O 1
ATOM 3132 N N . VAL A 1 402 ? -6.676 -17.155 11.676 1.00 64.81 402 VAL A N 1
ATOM 3133 C CA . VAL A 1 402 ? -5.920 -16.629 12.794 1.00 64.81 402 VAL A CA 1
ATOM 3134 C C . VAL A 1 402 ? -6.491 -17.194 14.070 1.00 64.81 402 VAL A C 1
ATOM 3136 O O . VAL A 1 402 ? -7.718 -17.292 14.207 1.00 64.81 402 VAL A O 1
ATOM 3139 N N . SER A 1 403 ? -5.606 -17.534 15.003 1.00 68.50 403 SER A N 1
ATOM 3140 C CA . SER A 1 403 ? -6.034 -17.916 16.338 1.00 68.50 403 SER A CA 1
ATOM 3141 C C . SER A 1 403 ? -6.957 -16.827 16.902 1.00 68.50 403 SER A C 1
ATOM 3143 O O . SER A 1 403 ? -6.826 -15.640 16.567 1.00 68.50 403 SER A O 1
ATOM 3145 N N . PRO A 1 404 ? -7.925 -17.186 17.754 1.00 67.19 404 PRO A N 1
ATOM 3146 C CA . PRO A 1 404 ? -8.819 -16.180 18.300 1.00 67.19 404 PRO A CA 1
ATOM 3147 C C . PRO A 1 404 ? -8.080 -15.086 19.095 1.00 67.19 404 PRO A C 1
ATOM 3149 O O . PRO A 1 404 ? -8.495 -13.930 19.059 1.00 67.19 404 PRO A O 1
ATOM 3152 N N . ALA A 1 405 ? -6.931 -15.412 19.700 1.00 68.38 405 ALA A N 1
ATOM 3153 C CA . ALA A 1 405 ? -6.034 -14.447 20.335 1.00 68.38 405 ALA A CA 1
ATOM 3154 C C . ALA A 1 405 ? -5.434 -13.436 19.334 1.00 68.38 405 ALA A C 1
ATOM 3156 O O . ALA A 1 405 ? -5.503 -12.229 19.563 1.00 68.38 405 ALA A O 1
ATOM 3157 N N . GLU A 1 406 ? -4.933 -13.892 18.181 1.00 70.88 406 GLU A N 1
ATOM 3158 C CA . GLU A 1 406 ? -4.411 -13.001 17.130 1.00 70.88 406 GLU A CA 1
ATOM 3159 C C . GLU A 1 406 ? -5.508 -12.102 16.536 1.00 70.88 406 GLU A C 1
ATOM 3161 O O . GLU A 1 406 ? -5.253 -10.955 16.170 1.00 70.88 406 GLU A O 1
ATOM 3166 N N . ARG A 1 407 ? -6.762 -12.578 16.465 1.00 74.12 407 ARG A N 1
ATOM 3167 C CA . ARG A 1 407 ? -7.902 -11.744 16.032 1.00 74.12 407 ARG A CA 1
ATOM 3168 C C . ARG A 1 407 ? -8.155 -10.576 16.991 1.00 74.12 407 ARG A C 1
ATOM 3170 O O . ARG A 1 407 ? -8.500 -9.488 16.523 1.00 74.12 407 ARG A O 1
ATOM 3177 N N . ILE A 1 408 ? -7.989 -10.789 18.299 1.00 81.69 408 ILE A N 1
ATOM 3178 C CA . ILE A 1 408 ? -8.079 -9.727 19.314 1.00 81.69 408 ILE A CA 1
ATOM 3179 C C . ILE A 1 408 ? -6.933 -8.736 19.120 1.00 81.69 408 ILE A C 1
ATOM 3181 O O . ILE A 1 408 ? -7.182 -7.531 19.044 1.00 81.69 408 ILE A O 1
ATOM 3185 N N . GLU A 1 409 ? -5.701 -9.230 18.973 1.00 81.25 409 GLU A N 1
ATOM 3186 C CA . GLU A 1 409 ? -4.517 -8.390 18.765 1.00 81.25 409 GLU A CA 1
ATOM 3187 C C . GLU A 1 409 ? -4.682 -7.480 17.542 1.00 81.25 409 GLU A C 1
ATOM 3189 O O . GLU A 1 409 ? -4.567 -6.263 17.669 1.00 81.25 409 GLU A O 1
ATOM 3194 N N . VAL A 1 410 ? -5.093 -8.023 16.393 1.00 75.69 410 VAL A N 1
ATOM 3195 C CA . VAL A 1 410 ? -5.363 -7.232 15.178 1.00 75.69 410 VAL A CA 1
ATOM 3196 C C . VAL A 1 410 ? -6.422 -6.163 15.402 1.00 75.69 410 VAL A C 1
ATOM 3198 O O . VAL A 1 410 ? -6.269 -5.024 14.953 1.00 75.69 410 VAL A O 1
ATOM 3201 N N . ALA A 1 411 ? -7.530 -6.510 16.059 1.00 81.88 411 ALA A N 1
ATOM 3202 C CA . ALA A 1 411 ? -8.588 -5.543 16.315 1.00 81.88 411 ALA A CA 1
ATOM 3203 C C . ALA A 1 411 ? -8.075 -4.397 17.209 1.00 81.88 411 ALA A C 1
ATOM 3205 O O . ALA A 1 411 ? -8.352 -3.227 16.929 1.00 81.88 411 ALA A O 1
ATOM 3206 N N . LEU A 1 412 ? -7.252 -4.709 18.215 1.00 87.56 412 LEU A N 1
ATOM 3207 C CA . LEU A 1 412 ? -6.594 -3.722 19.074 1.00 87.56 412 LEU A CA 1
ATOM 3208 C C . LEU A 1 412 ? -5.557 -2.874 18.321 1.00 87.56 412 LEU A C 1
ATOM 3210 O O . LEU A 1 412 ? -5.519 -1.653 18.510 1.00 87.56 412 LEU A O 1
ATOM 3214 N N . GLU A 1 413 ? -4.762 -3.469 17.431 1.00 81.38 413 GLU A N 1
ATOM 3215 C CA . GLU A 1 413 ? -3.828 -2.744 16.564 1.00 81.38 413 GLU A CA 1
ATOM 3216 C C . GLU A 1 413 ? -4.563 -1.747 15.662 1.00 81.38 413 GLU A C 1
ATOM 3218 O O . GLU A 1 413 ? -4.143 -0.594 15.524 1.00 81.38 413 GLU A O 1
ATOM 3223 N N . GLN A 1 414 ? -5.704 -2.143 15.090 1.00 79.50 414 GLN A N 1
ATOM 3224 C CA . GLN A 1 414 ? -6.541 -1.266 14.269 1.00 79.50 414 GLN A CA 1
ATOM 3225 C C . GLN A 1 414 ? -7.142 -0.111 15.086 1.00 79.50 414 GLN A C 1
ATOM 3227 O O . GLN A 1 414 ? -7.168 1.032 14.609 1.00 79.50 414 GLN A O 1
ATOM 3232 N N . VAL A 1 415 ? -7.570 -0.375 16.328 1.00 89.31 415 VAL A N 1
ATOM 3233 C CA . VAL A 1 415 ? -8.005 0.667 17.273 1.00 89.31 415 VAL A CA 1
ATOM 3234 C C . VAL A 1 415 ? -6.863 1.655 17.545 1.00 89.31 415 VAL A C 1
ATOM 3236 O O . VAL A 1 415 ? -7.056 2.870 17.427 1.00 89.31 415 VAL A O 1
ATOM 3239 N N . GLU A 1 416 ? -5.656 1.175 17.859 1.00 90.38 416 GLU A N 1
ATOM 3240 C CA . GLU A 1 416 ? -4.505 2.043 18.143 1.00 90.38 416 GLU A CA 1
ATOM 3241 C C . GLU A 1 416 ? -4.032 2.814 16.901 1.00 90.38 416 GLU A C 1
ATOM 3243 O O . GLU A 1 416 ? -3.702 3.999 16.999 1.00 90.38 416 GLU A O 1
ATOM 3248 N N . ALA A 1 417 ? -4.072 2.208 15.714 1.00 78.75 417 ALA A N 1
ATOM 3249 C CA . ALA A 1 417 ? -3.763 2.885 14.457 1.00 78.75 417 ALA A CA 1
ATOM 3250 C C . ALA A 1 417 ? -4.714 4.070 14.205 1.00 78.75 417 ALA A C 1
ATOM 3252 O O . ALA A 1 417 ? -4.271 5.158 13.812 1.00 78.75 417 ALA A O 1
ATOM 3253 N N . ALA A 1 418 ? -6.010 3.895 14.480 1.00 85.81 418 ALA A N 1
ATOM 3254 C CA . ALA A 1 418 ? -6.994 4.968 14.391 1.00 85.81 418 ALA A CA 1
ATOM 3255 C C . ALA A 1 418 ? -6.764 6.059 15.456 1.00 85.81 418 ALA A C 1
ATOM 3257 O O . ALA A 1 418 ? -6.767 7.248 15.117 1.00 85.81 418 ALA A O 1
ATOM 3258 N N . ARG A 1 419 ? -6.461 5.683 16.710 1.00 93.12 419 ARG A N 1
ATOM 3259 C CA . ARG A 1 419 ? -6.075 6.627 17.782 1.00 93.12 419 ARG A CA 1
ATOM 3260 C C . ARG A 1 419 ? -4.852 7.450 17.401 1.00 93.12 419 ARG A C 1
ATOM 3262 O O . ARG A 1 419 ? -4.868 8.670 17.522 1.00 93.12 419 ARG A O 1
ATOM 3269 N N . MET A 1 420 ? -3.809 6.820 16.869 1.00 86.00 420 MET A N 1
ATOM 3270 C CA . MET A 1 420 ? -2.591 7.504 16.429 1.00 86.00 420 MET A CA 1
ATOM 3271 C C . MET A 1 420 ? -2.851 8.517 15.311 1.00 86.00 420 MET A C 1
ATOM 3273 O O . MET A 1 420 ? -2.197 9.562 15.268 1.00 86.00 420 MET A O 1
ATOM 3277 N N . HIS A 1 421 ? -3.807 8.242 14.421 1.00 83.56 421 HIS A N 1
ATOM 3278 C CA . HIS A 1 421 ? -4.242 9.222 13.429 1.00 83.56 421 HIS A CA 1
ATOM 3279 C C . HIS A 1 421 ? -4.964 10.402 14.095 1.00 83.56 421 HIS A C 1
ATOM 3281 O O . HIS A 1 421 ? -4.640 11.548 13.792 1.00 83.56 421 HIS A O 1
ATOM 3287 N N . LEU A 1 422 ? -5.873 10.147 15.041 1.00 93.12 422 LEU A N 1
ATOM 3288 C CA . LEU A 1 422 ? -6.575 11.194 15.799 1.00 93.12 422 LEU A CA 1
ATOM 3289 C C . LEU A 1 422 ? -5.629 12.042 16.658 1.00 93.12 422 LEU A C 1
ATOM 3291 O O . LEU A 1 422 ? -5.813 13.251 16.754 1.00 93.12 422 LEU A O 1
ATOM 3295 N N . ARG A 1 423 ? -4.558 11.448 17.194 1.00 94.06 423 ARG A N 1
ATOM 3296 C CA . ARG A 1 423 ? -3.479 12.166 17.892 1.00 94.06 423 ARG A CA 1
ATOM 3297 C C . ARG A 1 423 ? -2.774 13.195 17.017 1.00 94.06 423 ARG A C 1
ATOM 3299 O O . ARG A 1 423 ? -2.206 14.141 17.542 1.00 94.06 423 ARG A O 1
ATOM 3306 N N . ARG A 1 424 ? -2.787 13.023 15.692 1.00 86.94 424 ARG A N 1
ATOM 3307 C CA . ARG A 1 424 ? -2.215 13.986 14.734 1.00 86.94 424 ARG A CA 1
ATOM 3308 C C . ARG A 1 424 ? -3.269 14.914 14.141 1.00 86.94 424 ARG A C 1
ATOM 3310 O O . ARG A 1 424 ? -2.974 16.086 13.937 1.00 86.94 424 ARG A O 1
ATOM 3317 N N . TYR A 1 425 ? -4.463 14.381 13.888 1.00 91.25 425 TYR A N 1
ATOM 3318 C CA . TYR A 1 425 ? -5.571 15.038 13.196 1.00 91.25 425 TYR A CA 1
ATOM 3319 C C . TYR A 1 425 ? -6.886 14.814 13.970 1.00 91.25 425 TYR A C 1
ATOM 3321 O O . TYR A 1 425 ? -7.730 14.012 13.552 1.00 91.25 425 TYR A O 1
ATOM 3329 N N . PRO A 1 426 ? -7.084 15.489 15.118 1.00 95.69 426 PRO A N 1
ATOM 3330 C CA . PRO A 1 426 ? -8.201 15.216 16.035 1.00 95.69 426 PRO A CA 1
ATOM 3331 C C . PRO A 1 426 ? -9.597 15.498 15.450 1.00 95.69 426 PRO A C 1
ATOM 3333 O O . PRO A 1 426 ? -10.610 15.039 15.990 1.00 95.69 426 PRO A O 1
ATOM 3336 N N . ALA A 1 427 ? -9.680 16.236 14.341 1.00 94.50 427 ALA A N 1
ATOM 3337 C CA . ALA A 1 427 ? -10.935 16.515 13.644 1.00 94.50 427 ALA A CA 1
ATOM 3338 C C . ALA A 1 427 ? -11.326 15.451 12.592 1.00 94.50 427 ALA A C 1
ATOM 3340 O O . ALA A 1 427 ? -12.417 15.513 12.033 1.00 94.50 427 ALA A O 1
ATOM 3341 N N . SER A 1 428 ? -10.470 14.454 12.329 1.00 92.19 428 SER A N 1
ATOM 3342 C CA . SER A 1 428 ? -10.679 13.449 11.275 1.00 92.19 428 SER A CA 1
ATOM 3343 C C . SER A 1 428 ? -11.832 12.489 11.595 1.00 92.19 428 SER A C 1
ATOM 3345 O O . SER A 1 428 ? -11.645 11.485 12.284 1.00 92.19 428 SER A O 1
ATOM 3347 N N . CYS A 1 429 ? -13.028 12.749 11.059 1.00 90.19 429 CYS A N 1
ATOM 3348 C CA . CYS A 1 429 ? -14.183 11.859 11.239 1.00 90.19 429 CYS A CA 1
ATOM 3349 C C . CYS A 1 429 ? -13.956 10.471 10.633 1.00 90.19 429 CYS A C 1
ATOM 3351 O O . CYS A 1 429 ? -14.340 9.478 11.238 1.00 90.19 429 CYS A O 1
ATOM 3353 N N . ALA A 1 430 ? -13.224 10.376 9.518 1.00 83.56 430 ALA A N 1
ATOM 3354 C CA . ALA A 1 430 ? -12.845 9.086 8.947 1.00 83.56 430 ALA A CA 1
ATOM 3355 C C . ALA A 1 430 ? -12.018 8.235 9.930 1.00 83.56 430 ALA A C 1
ATOM 3357 O O . ALA A 1 430 ? -12.186 7.021 9.989 1.00 83.56 430 ALA A O 1
ATOM 3358 N N . ALA A 1 431 ? -11.133 8.851 10.723 1.00 84.94 431 ALA A N 1
ATOM 3359 C CA . ALA A 1 431 ? -10.392 8.129 11.754 1.00 84.94 431 ALA A CA 1
ATOM 3360 C C . ALA A 1 431 ? -11.267 7.746 12.954 1.00 84.94 431 ALA A C 1
ATOM 3362 O O . ALA A 1 431 ? -11.074 6.664 13.504 1.00 84.94 431 ALA A O 1
ATOM 3363 N N . ARG A 1 432 ? -12.249 8.581 13.322 1.00 94.19 432 ARG A N 1
ATOM 3364 C CA . ARG A 1 432 ? -13.231 8.246 14.366 1.00 94.19 432 ARG A CA 1
ATOM 3365 C C . ARG A 1 432 ? -14.067 7.032 13.964 1.00 94.19 432 ARG A C 1
ATOM 3367 O O . ARG A 1 432 ? -14.082 6.057 14.702 1.00 94.19 432 ARG A O 1
ATOM 3374 N N . THR A 1 433 ? -14.653 7.038 12.767 1.00 87.75 433 THR A N 1
ATOM 3375 C CA . THR A 1 433 ? -15.427 5.900 12.243 1.00 87.75 433 THR A CA 1
ATOM 3376 C C . THR A 1 433 ? -14.579 4.637 12.135 1.00 87.75 433 THR A C 1
ATOM 3378 O O . THR A 1 433 ? -14.990 3.595 12.629 1.00 87.75 433 THR A O 1
ATOM 3381 N N . ARG A 1 434 ? -13.344 4.721 11.611 1.00 83.69 434 ARG A N 1
ATOM 3382 C CA . ARG A 1 434 ? -12.439 3.555 11.568 1.00 83.69 434 ARG A CA 1
ATOM 3383 C C . ARG A 1 434 ? -12.156 2.963 12.949 1.00 83.69 434 ARG A C 1
ATOM 3385 O O . ARG A 1 434 ? -12.059 1.744 13.059 1.00 83.69 434 ARG A O 1
ATOM 3392 N N . ARG A 1 435 ? -12.011 3.802 13.984 1.00 94.00 435 ARG A N 1
ATOM 3393 C CA . ARG A 1 435 ? -11.838 3.334 15.366 1.00 94.00 435 ARG A CA 1
ATOM 3394 C C . ARG A 1 435 ? -13.078 2.577 15.835 1.00 94.00 435 ARG A C 1
ATOM 3396 O O . ARG A 1 435 ? -12.944 1.488 16.379 1.00 94.00 435 ARG A O 1
ATOM 3403 N N . GLU A 1 436 ? -14.266 3.130 15.611 1.00 94.12 436 GLU A N 1
ATOM 3404 C CA . GLU A 1 436 ? -15.512 2.480 16.023 1.00 94.12 436 GLU A CA 1
ATOM 3405 C C . GLU A 1 436 ? -15.802 1.196 15.234 1.00 94.12 436 GLU A C 1
ATOM 3407 O O . GLU A 1 436 ? -16.328 0.240 15.793 1.00 94.12 436 GLU A O 1
ATOM 3412 N N . ASP A 1 437 ? -15.424 1.128 13.956 1.00 84.81 437 ASP A N 1
ATOM 3413 C CA . ASP A 1 437 ? -15.506 -0.103 13.163 1.00 84.81 437 ASP A CA 1
ATOM 3414 C C . ASP A 1 437 ? -14.527 -1.171 13.681 1.00 84.81 437 ASP A C 1
ATOM 3416 O O . ASP A 1 437 ? -14.833 -2.363 13.641 1.00 84.81 437 ASP A O 1
ATOM 3420 N N . ALA A 1 438 ? -13.352 -0.761 14.174 1.00 84.88 438 ALA A N 1
ATOM 3421 C CA . ALA A 1 438 ? -12.393 -1.664 14.807 1.00 84.88 438 ALA A CA 1
ATOM 3422 C C . ALA A 1 438 ? -12.903 -2.182 16.161 1.00 84.88 438 ALA A C 1
ATOM 3424 O O . ALA A 1 438 ? -12.811 -3.380 16.413 1.00 84.88 438 ALA A O 1
ATOM 3425 N N . PHE A 1 439 ? -13.530 -1.330 16.981 1.00 93.75 439 PHE A N 1
ATOM 3426 C CA . PHE A 1 439 ? -14.219 -1.773 18.199 1.00 93.75 439 PHE A CA 1
ATOM 3427 C C . PHE A 1 439 ? -15.375 -2.728 17.897 1.00 93.75 439 PHE A C 1
ATOM 3429 O O . PHE A 1 439 ? -15.494 -3.748 18.563 1.00 93.75 439 PHE A O 1
ATOM 3436 N N . A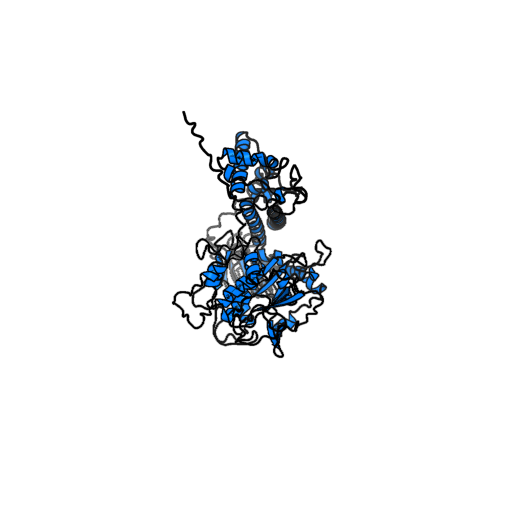LA A 1 440 ? -16.173 -2.469 16.857 1.00 89.12 440 ALA A N 1
ATOM 3437 C CA . ALA A 1 440 ? -17.241 -3.382 16.450 1.00 89.12 440 ALA A CA 1
ATOM 3438 C C . ALA A 1 440 ? -16.712 -4.787 16.111 1.00 89.12 440 ALA A C 1
ATOM 3440 O O . ALA A 1 440 ? -17.346 -5.781 16.455 1.00 89.12 440 ALA A O 1
ATOM 3441 N N . ARG A 1 441 ? -15.530 -4.881 15.483 1.00 83.44 441 ARG A N 1
ATOM 3442 C CA . ARG A 1 441 ? -14.843 -6.165 15.271 1.00 83.44 441 ARG A CA 1
ATOM 3443 C C . ARG A 1 441 ? -14.333 -6.763 16.578 1.00 83.44 441 ARG A C 1
ATOM 3445 O O . ARG A 1 441 ? -14.498 -7.960 16.778 1.00 83.44 441 ARG A O 1
ATOM 3452 N N . LEU A 1 442 ? -13.745 -5.942 17.449 1.00 89.94 442 LEU A N 1
ATOM 3453 C CA . LEU A 1 442 ? -13.243 -6.384 18.747 1.00 89.94 442 LEU A CA 1
ATOM 3454 C C . LEU A 1 442 ? -14.360 -7.011 19.586 1.00 89.94 442 LEU A C 1
ATOM 3456 O O . LEU A 1 442 ? -14.147 -8.101 20.090 1.00 89.94 442 LEU A O 1
ATOM 3460 N N . TYR A 1 443 ? -15.549 -6.398 19.644 1.00 91.94 443 TYR A N 1
ATOM 3461 C CA . TYR A 1 443 ? -16.702 -6.928 20.387 1.00 91.94 443 TYR A CA 1
ATOM 3462 C C . TYR A 1 443 ? -17.107 -8.328 19.934 1.00 91.94 443 TYR A C 1
ATOM 3464 O O . TYR A 1 443 ? -17.337 -9.195 20.766 1.00 91.94 443 TYR A O 1
ATOM 3472 N N . VAL A 1 444 ? -17.163 -8.561 18.619 1.00 85.44 444 VAL A N 1
ATOM 3473 C CA . VAL A 1 444 ? -17.500 -9.884 18.074 1.00 85.44 444 VAL A CA 1
ATOM 3474 C C . VAL A 1 444 ? -16.465 -10.918 18.512 1.00 85.44 444 VAL A C 1
ATOM 3476 O O . VAL A 1 444 ? -16.822 -12.017 18.921 1.00 85.44 444 VAL A O 1
ATOM 3479 N N . VAL A 1 445 ? -15.177 -10.572 18.453 1.00 83.44 445 VAL A N 1
ATOM 3480 C CA . VAL A 1 445 ? -14.108 -11.512 18.807 1.00 83.44 445 VAL A CA 1
ATOM 3481 C C . VAL A 1 445 ? -14.052 -11.744 20.320 1.00 83.44 445 VAL A C 1
ATOM 3483 O O . VAL A 1 445 ? -13.917 -12.883 20.745 1.00 83.44 445 VAL A O 1
ATOM 3486 N N 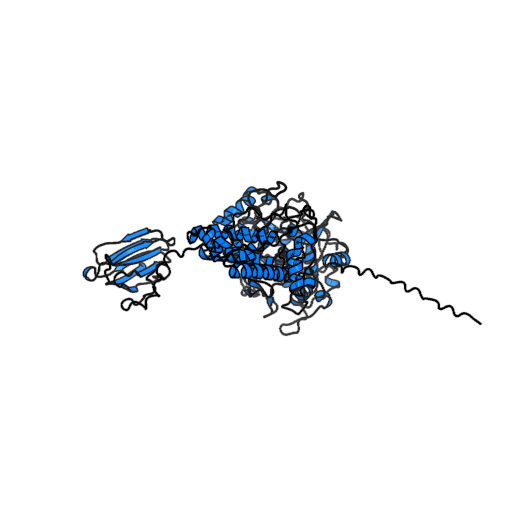. THR A 1 446 ? -14.170 -10.713 21.155 1.00 89.75 446 THR A N 1
ATOM 3487 C CA . THR A 1 446 ? -14.121 -10.880 22.617 1.00 89.75 446 THR A CA 1
ATOM 3488 C C . THR A 1 446 ? -15.355 -11.602 23.160 1.00 89.75 446 THR A C 1
ATOM 3490 O O . THR A 1 446 ? -15.224 -12.372 24.112 1.00 89.75 446 THR A O 1
ATOM 3493 N N . GLU A 1 447 ? -16.525 -11.448 22.531 1.00 89.50 447 GLU A N 1
ATOM 3494 C CA . GLU A 1 447 ? -17.705 -12.278 22.807 1.00 89.50 447 GLU A CA 1
ATOM 3495 C C . GLU A 1 447 ? -17.445 -13.748 22.437 1.00 89.50 447 GLU A C 1
ATOM 3497 O O . GLU A 1 447 ? -17.670 -14.636 23.256 1.00 89.50 447 GLU A O 1
ATOM 3502 N N . GLU A 1 448 ? -16.917 -14.017 21.238 1.00 82.00 448 GLU A N 1
ATOM 3503 C CA . GLU A 1 448 ? -16.611 -15.380 20.776 1.00 82.00 448 GLU A CA 1
ATOM 3504 C C . GLU A 1 448 ? -15.560 -16.090 21.647 1.00 82.00 448 GLU A C 1
ATOM 3506 O O . GLU A 1 448 ? -15.679 -17.288 21.896 1.00 82.00 448 GLU A O 1
ATOM 3511 N N . VAL A 1 449 ? -14.524 -15.367 22.082 1.00 81.88 449 VAL A N 1
ATOM 3512 C CA . VAL A 1 449 ? -13.344 -15.942 22.753 1.00 81.88 449 VAL A CA 1
ATOM 3513 C C . VAL A 1 449 ? -13.489 -15.977 24.262 1.00 81.88 449 VAL A C 1
ATOM 3515 O O . VAL A 1 449 ? -13.134 -16.969 24.893 1.00 81.88 449 VAL A O 1
ATOM 3518 N N . HIS A 1 450 ? -13.988 -14.892 24.846 1.00 87.38 450 HIS A N 1
ATOM 3519 C CA . HIS A 1 450 ? -14.045 -14.720 26.294 1.00 87.38 450 HIS A CA 1
ATOM 3520 C C . HIS A 1 450 ? -15.478 -14.673 26.835 1.00 87.38 450 HIS A C 1
ATOM 3522 O O . HIS A 1 450 ? -15.664 -14.573 28.047 1.00 87.38 450 HIS A O 1
ATOM 3528 N N . GLY A 1 451 ? -16.501 -14.698 25.972 1.00 90.06 451 GLY A N 1
ATOM 3529 C CA . GLY A 1 451 ? -17.888 -14.476 26.387 1.00 90.06 451 GLY A CA 1
ATOM 3530 C C . GLY A 1 451 ? -18.146 -13.053 26.889 1.00 90.06 451 GLY A C 1
ATOM 3531 O O . GLY A 1 451 ? -19.099 -12.838 27.638 1.00 90.06 451 GLY A O 1
ATOM 3532 N N . TRP A 1 452 ? -17.282 -12.090 26.546 1.00 93.44 452 TRP A N 1
ATOM 3533 C CA . TRP A 1 452 ? -17.413 -10.711 27.010 1.00 93.44 452 TRP A CA 1
ATOM 3534 C C . TRP A 1 452 ? -18.567 -10.008 26.314 1.00 93.44 452 TRP A C 1
ATOM 3536 O O . TRP A 1 452 ? -18.714 -10.077 25.097 1.00 93.44 452 TRP A O 1
ATOM 3546 N N . ASP A 1 453 ? -19.346 -9.258 27.088 1.00 91.81 453 ASP A N 1
ATOM 3547 C CA . ASP A 1 453 ? -20.257 -8.286 26.510 1.00 91.81 453 ASP A CA 1
ATOM 3548 C C . ASP A 1 453 ? -19.507 -7.007 26.090 1.00 91.81 453 ASP A C 1
ATOM 3550 O O . ASP A 1 453 ? -18.303 -6.810 26.325 1.00 91.81 453 ASP A O 1
ATOM 3554 N N . GLN A 1 454 ? -20.239 -6.111 25.432 1.00 92.19 454 GLN A N 1
ATOM 3555 C CA . GLN A 1 454 ? -19.693 -4.838 24.979 1.00 92.19 454 GLN A CA 1
ATOM 3556 C C . GLN A 1 454 ? -19.167 -3.984 26.147 1.00 92.19 454 GLN A C 1
ATOM 3558 O O . GLN A 1 454 ? -18.138 -3.326 25.997 1.00 92.19 454 GLN A O 1
ATOM 3563 N N . ALA A 1 455 ? -19.834 -4.011 27.305 1.00 90.94 455 ALA A N 1
ATOM 3564 C CA . ALA A 1 455 ? -19.461 -3.200 28.461 1.00 90.94 455 ALA A CA 1
ATOM 3565 C C . ALA A 1 455 ? -18.123 -3.644 29.059 1.00 90.94 455 ALA A C 1
ATOM 3567 O O . ALA A 1 455 ? -17.259 -2.801 29.301 1.00 90.94 455 ALA A O 1
ATOM 3568 N N . ARG A 1 456 ? -17.910 -4.958 29.205 1.00 91.88 456 ARG A N 1
ATOM 3569 C CA . ARG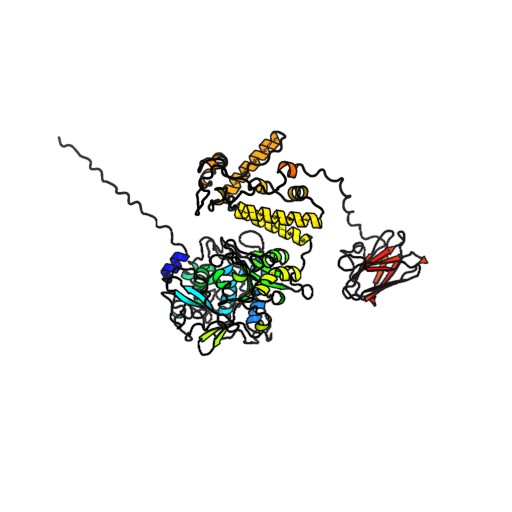 A 1 456 ? -16.632 -5.546 29.635 1.00 91.88 456 ARG A CA 1
ATOM 3570 C C . ARG A 1 456 ? -15.505 -5.193 28.664 1.00 91.88 456 ARG A C 1
ATOM 3572 O O . ARG A 1 456 ? -14.435 -4.771 29.091 1.00 91.88 456 ARG A O 1
ATOM 3579 N N . THR A 1 457 ? -15.758 -5.319 27.360 1.00 93.25 457 THR A N 1
ATOM 3580 C CA . THR A 1 457 ? -14.760 -4.999 26.326 1.00 93.25 457 THR A CA 1
ATOM 3581 C C . THR A 1 457 ? -14.404 -3.508 26.325 1.00 93.25 457 THR A C 1
ATOM 3583 O O . THR A 1 457 ? -13.236 -3.142 26.185 1.00 93.25 457 THR A O 1
ATOM 3586 N N . ASP A 1 458 ? -15.396 -2.634 26.511 1.00 94.12 458 ASP A N 1
ATOM 3587 C CA . ASP A 1 458 ? -15.184 -1.191 26.624 1.00 94.12 458 ASP A CA 1
ATOM 3588 C C . ASP A 1 458 ? -14.415 -0.819 27.896 1.00 94.12 458 ASP A C 1
ATOM 3590 O O . ASP A 1 458 ? -13.520 0.023 27.821 1.00 94.12 458 ASP A O 1
ATOM 3594 N N . ALA A 1 459 ? -14.716 -1.451 29.033 1.00 90.50 459 ALA A N 1
ATOM 3595 C CA . ALA A 1 459 ? -14.007 -1.236 30.294 1.00 90.50 459 ALA A CA 1
ATOM 3596 C C . ALA A 1 459 ? -12.518 -1.611 30.195 1.00 90.50 459 ALA A C 1
ATOM 3598 O O . ALA A 1 459 ? -11.665 -0.878 30.693 1.00 90.50 459 ALA A O 1
ATOM 3599 N N . GLU A 1 460 ? -12.203 -2.709 29.504 1.00 93.44 460 GLU A N 1
ATOM 3600 C CA . GLU A 1 460 ? -10.825 -3.182 29.336 1.00 93.44 460 GLU A CA 1
ATOM 3601 C C . GLU A 1 460 ? -10.030 -2.336 28.326 1.00 93.44 460 GLU A C 1
ATOM 3603 O O . GLU A 1 460 ? -8.845 -2.049 28.517 1.00 93.44 460 GLU A O 1
ATOM 3608 N N . HIS A 1 461 ? -10.661 -1.935 27.216 1.00 94.00 461 HIS A N 1
ATOM 3609 C CA . HIS A 1 461 ? -9.917 -1.440 26.056 1.00 94.00 461 HIS A CA 1
ATOM 3610 C C . HIS A 1 461 ? -10.176 0.016 25.675 1.00 94.00 461 HIS A C 1
ATOM 3612 O O . HIS A 1 461 ? -9.312 0.603 25.007 1.00 94.00 461 HIS A O 1
ATOM 3618 N N . ARG A 1 462 ? -11.302 0.638 26.058 1.00 94.75 462 ARG A N 1
ATOM 3619 C CA . ARG A 1 462 ? -11.527 2.065 25.770 1.00 94.75 462 ARG A CA 1
ATOM 3620 C C . ARG A 1 462 ? -10.744 2.950 26.726 1.00 94.75 462 ARG A C 1
ATOM 3622 O O . ARG A 1 462 ? -10.602 2.699 27.915 1.00 94.75 462 ARG A O 1
ATOM 3629 N N . ARG A 1 463 ? -10.244 4.052 26.182 1.00 95.12 463 ARG A N 1
ATOM 3630 C CA . ARG A 1 463 ? -9.475 5.076 26.890 1.00 95.12 463 ARG A CA 1
ATOM 3631 C C . ARG A 1 463 ? -10.245 6.385 26.884 1.00 95.12 463 ARG A C 1
ATOM 3633 O O . ARG A 1 463 ? -11.095 6.609 26.028 1.00 95.12 463 ARG A O 1
ATOM 3640 N N . LEU A 1 464 ? -9.870 7.308 27.772 1.00 95.81 464 LEU A N 1
ATOM 3641 C CA . LEU A 1 464 ? -10.435 8.664 27.819 1.00 95.81 464 LEU A CA 1
ATOM 3642 C C . LEU A 1 464 ? -10.483 9.338 26.433 1.00 95.81 464 LEU A C 1
ATOM 3644 O O . LEU A 1 464 ? -11.481 9.963 26.085 1.00 95.81 464 LEU A O 1
ATOM 3648 N N . GLU A 1 465 ? -9.428 9.178 25.626 1.00 96.81 465 GLU A N 1
ATOM 3649 C CA . GLU A 1 465 ? -9.353 9.758 24.277 1.00 96.81 465 GLU A CA 1
ATOM 3650 C C . GLU A 1 465 ? -10.448 9.233 23.332 1.00 96.81 465 GLU A C 1
ATOM 3652 O O . GLU A 1 465 ? -10.887 9.961 22.444 1.00 96.81 465 GLU A O 1
ATOM 3657 N N . ASP A 1 466 ? -10.951 8.013 23.534 1.00 97.19 466 ASP A N 1
ATOM 3658 C CA . ASP A 1 466 ? -11.995 7.458 22.672 1.00 97.19 466 ASP A CA 1
ATOM 3659 C C . ASP A 1 466 ? -13.338 8.160 22.878 1.00 97.19 466 ASP A C 1
ATOM 3661 O O . ASP A 1 466 ? -14.073 8.382 21.917 1.00 97.19 466 ASP A O 1
ATOM 3665 N N . TYR A 1 467 ? -13.608 8.589 24.112 1.00 96.81 467 TYR A N 1
ATOM 3666 C CA . TYR A 1 467 ? -14.804 9.347 24.479 1.00 96.81 467 TYR A CA 1
ATOM 3667 C C . TYR A 1 467 ? -14.680 10.827 24.113 1.00 96.81 467 TYR A C 1
ATOM 3669 O O . TYR A 1 467 ? -15.616 11.417 23.580 1.00 96.81 467 TYR A O 1
ATOM 3677 N N . VAL A 1 468 ? -13.503 11.427 24.325 1.00 97.94 468 VAL A N 1
ATOM 3678 C CA . VAL A 1 468 ? -13.225 12.815 23.915 1.00 97.94 468 VAL A CA 1
ATOM 3679 C C . VAL A 1 468 ? -13.351 12.970 22.399 1.00 97.94 468 VAL A C 1
ATOM 3681 O O . VAL A 1 468 ? -13.931 13.938 21.912 1.00 97.94 468 VAL A O 1
ATOM 3684 N N . PHE A 1 469 ? -12.854 11.998 21.634 1.00 97.44 469 PHE A N 1
ATOM 3685 C CA . PHE A 1 469 ? -12.963 11.975 20.177 1.00 97.44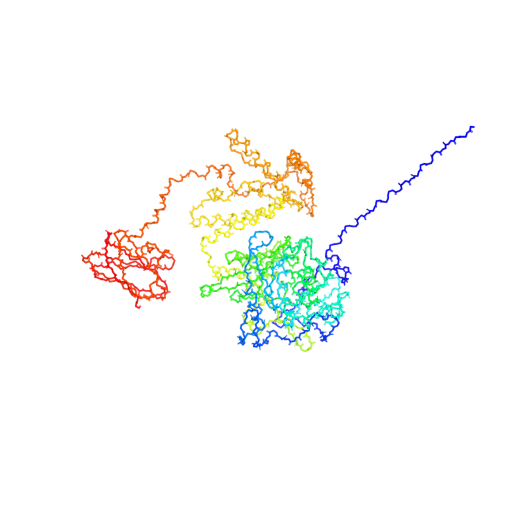 469 PHE A CA 1
ATOM 3686 C C . PHE A 1 469 ? -14.033 10.986 19.706 1.00 97.44 469 PHE A C 1
ATOM 3688 O O . PHE A 1 469 ? -13.795 10.254 18.743 1.00 97.44 469 PHE A O 1
ATOM 3695 N N . ALA A 1 470 ? -15.190 10.934 20.375 1.00 96.75 470 ALA A N 1
ATOM 3696 C CA . ALA A 1 470 ? -16.324 10.088 19.985 1.00 96.75 470 ALA A CA 1
ATOM 3697 C C . ALA A 1 470 ? -16.751 10.325 18.522 1.00 96.75 470 ALA A C 1
ATOM 3699 O O . ALA A 1 470 ? -16.572 11.427 17.992 1.00 96.75 470 ALA A O 1
ATOM 3700 N N . GLU A 1 471 ? -17.281 9.290 17.861 1.00 97.00 471 GLU A N 1
ATOM 3701 C CA . GLU A 1 471 ? -17.723 9.370 16.462 1.00 97.00 471 GLU A CA 1
ATOM 3702 C C . GLU A 1 471 ? -18.754 10.488 16.261 1.00 97.00 471 GLU A C 1
ATOM 3704 O O . GLU A 1 471 ? -19.620 10.723 17.102 1.00 97.00 471 GLU A O 1
ATOM 3709 N N . LEU A 1 472 ? -18.625 11.196 15.140 1.00 94.94 472 LEU A N 1
ATOM 3710 C CA . LEU A 1 472 ? -19.539 12.249 14.720 1.00 94.94 472 LEU A CA 1
ATOM 3711 C C . LEU A 1 472 ? -20.253 11.804 13.445 1.00 94.94 472 LEU A C 1
ATOM 3713 O O . LEU A 1 472 ? -19.636 11.186 12.577 1.00 94.94 472 LEU A O 1
ATOM 3717 N N . GLU A 1 473 ? -21.518 12.182 13.302 1.00 93.06 473 GLU A N 1
ATOM 3718 C CA . GLU A 1 473 ? -22.276 12.004 12.067 1.00 93.06 473 GLU A CA 1
ATOM 3719 C C . GLU A 1 473 ? -21.660 12.868 10.961 1.00 93.06 473 GLU A C 1
ATOM 3721 O O . GLU A 1 473 ? -21.695 14.102 11.035 1.00 93.06 473 GLU A O 1
ATOM 3726 N N . TYR A 1 474 ? -21.082 12.230 9.937 1.00 87.25 474 TYR A N 1
ATOM 3727 C CA . TYR A 1 474 ? -20.283 12.914 8.911 1.00 87.25 474 TYR A CA 1
ATOM 3728 C C . TYR A 1 474 ? -21.073 13.999 8.168 1.00 87.25 474 TYR A C 1
ATOM 3730 O O . TYR A 1 474 ? -20.573 15.101 7.951 1.00 87.25 474 TYR A O 1
ATOM 3738 N N . GLU A 1 475 ? -22.326 13.710 7.809 1.00 88.31 475 GLU A N 1
ATOM 3739 C CA . GLU A 1 475 ? -23.194 14.631 7.060 1.00 88.31 475 GLU A CA 1
ATOM 3740 C C . GLU A 1 475 ? -23.867 15.699 7.942 1.00 88.31 475 GLU A C 1
ATOM 3742 O O . GLU A 1 475 ? -24.591 16.565 7.452 1.00 88.31 475 GLU A O 1
ATOM 3747 N N . ALA A 1 476 ? -23.624 15.662 9.253 1.00 91.94 476 ALA A N 1
ATOM 3748 C CA . ALA A 1 476 ? -24.204 16.583 10.226 1.00 91.94 476 ALA A CA 1
ATOM 3749 C C . ALA A 1 476 ? -23.139 17.225 11.127 1.00 91.94 476 ALA A C 1
ATOM 3751 O O . ALA A 1 476 ? -23.469 17.721 12.206 1.00 91.94 476 ALA A O 1
ATOM 3752 N N . SER A 1 477 ? -21.871 17.210 10.698 1.00 93.81 477 SER A N 1
ATOM 3753 C CA . SER A 1 477 ? -20.758 17.708 11.506 1.00 93.81 477 SER A CA 1
ATOM 3754 C C . SER A 1 477 ? -19.719 18.452 10.671 1.00 93.81 477 SER A C 1
ATOM 3756 O O . SER A 1 477 ? -19.023 17.875 9.835 1.00 93.81 477 SER A O 1
ATOM 3758 N N . ARG A 1 478 ? -19.542 19.747 10.936 1.00 92.94 478 ARG A N 1
ATOM 3759 C CA . ARG A 1 478 ? -18.544 20.577 10.246 1.00 92.94 478 ARG A CA 1
ATOM 3760 C C . ARG A 1 478 ? -17.118 20.357 10.745 1.00 92.94 478 ARG A C 1
ATOM 3762 O O . ARG A 1 478 ? -16.176 20.700 10.029 1.00 92.94 478 ARG A O 1
ATOM 3769 N N . THR A 1 479 ? -16.927 19.772 11.935 1.00 93.88 479 THR A N 1
ATOM 3770 C CA . THR A 1 479 ? -15.591 19.325 12.377 1.00 93.88 479 THR A CA 1
ATOM 3771 C C . THR A 1 479 ? -14.985 18.346 11.373 1.00 93.88 479 THR A C 1
ATOM 3773 O O . THR A 1 479 ? -13.784 18.401 11.137 1.00 93.88 479 THR A O 1
ATOM 3776 N N . CYS A 1 480 ? -15.805 17.535 10.695 1.00 90.69 480 CYS A N 1
ATOM 3777 C CA . CYS A 1 480 ? -15.335 16.564 9.706 1.00 90.69 480 CYS A CA 1
ATOM 3778 C C . CYS A 1 480 ? -14.646 17.188 8.485 1.00 90.69 480 CYS A C 1
ATOM 3780 O O . CYS A 1 480 ? -13.919 16.487 7.793 1.00 90.69 480 CYS A O 1
ATOM 3782 N N . CYS A 1 481 ? -14.845 18.485 8.240 1.00 88.38 481 CYS A N 1
ATOM 3783 C CA . CYS A 1 481 ? -14.249 19.213 7.120 1.00 88.38 481 CYS A CA 1
ATOM 3784 C C . CYS A 1 481 ? -12.901 19.872 7.461 1.00 88.38 481 CYS A C 1
ATOM 3786 O O . CYS A 1 481 ? -12.356 20.631 6.653 1.00 88.38 481 CYS A O 1
ATOM 3788 N N . TRP A 1 482 ? -12.397 19.655 8.680 1.00 90.50 482 TRP A N 1
ATOM 3789 C CA . TRP A 1 482 ? -11.252 20.374 9.226 1.00 90.50 482 TRP A CA 1
ATOM 3790 C C . TRP A 1 482 ? -9.952 19.556 9.136 1.00 90.50 482 TRP A C 1
ATOM 3792 O O . TRP A 1 482 ? -9.437 19.012 10.118 1.00 90.50 482 TRP A O 1
ATOM 3802 N N . ASN A 1 483 ? -9.390 19.494 7.931 1.00 83.38 483 ASN A N 1
ATOM 3803 C CA . ASN A 1 483 ? -8.207 18.689 7.612 1.00 83.38 483 ASN A CA 1
ATOM 3804 C C . ASN A 1 483 ? -6.902 19.224 8.225 1.00 83.38 483 ASN A C 1
ATOM 3806 O O . ASN A 1 483 ? -5.957 18.459 8.417 1.00 83.38 483 ASN A O 1
ATOM 3810 N N . ARG A 1 484 ? -6.834 20.513 8.579 1.00 84.88 484 ARG A N 1
ATOM 3811 C CA . ARG A 1 484 ? -5.631 21.144 9.156 1.00 84.88 484 ARG A CA 1
ATOM 3812 C C . ARG A 1 484 ? -5.524 21.078 10.684 1.00 84.88 484 ARG A C 1
ATOM 3814 O O . ARG A 1 484 ? -4.706 21.796 11.261 1.00 84.88 484 ARG A O 1
ATOM 3821 N N . SER A 1 485 ? -6.349 20.269 11.350 1.00 91.56 485 SER A N 1
ATOM 3822 C CA . SER A 1 485 ? -6.188 20.009 12.788 1.00 91.56 485 SER A CA 1
ATOM 3823 C C . SER A 1 485 ? -4.813 19.385 13.088 1.00 91.56 485 SER A C 1
ATOM 3825 O O . SER A 1 485 ? -4.241 18.709 12.237 1.00 91.56 485 SER A O 1
ATOM 3827 N N . THR A 1 486 ? -4.243 19.654 14.268 1.00 92.19 486 THR A N 1
ATOM 3828 C CA . THR A 1 486 ? -2.839 19.314 14.571 1.00 92.19 486 THR A CA 1
ATOM 3829 C C . THR A 1 486 ? -2.682 18.497 15.851 1.00 92.19 486 THR A C 1
ATOM 3831 O O . THR A 1 486 ? -3.560 18.483 16.714 1.00 92.19 486 THR A O 1
ATOM 3834 N N . ALA A 1 487 ? -1.508 17.881 16.023 1.00 91.81 487 ALA A N 1
ATOM 3835 C CA . ALA A 1 487 ? -1.156 17.183 17.258 1.00 91.81 487 ALA A CA 1
ATOM 3836 C C . ALA A 1 487 ? -1.155 18.105 18.489 1.00 91.81 487 ALA A C 1
ATOM 3838 O O . ALA A 1 487 ? -1.569 17.702 19.571 1.00 91.81 487 ALA A O 1
ATOM 3839 N N . ALA A 1 488 ? -0.779 19.376 18.319 1.00 95.19 488 ALA A N 1
ATOM 3840 C CA . ALA A 1 488 ? -0.845 20.348 19.405 1.00 95.19 488 ALA A CA 1
ATOM 3841 C C . ALA A 1 488 ? -2.291 20.599 19.865 1.00 95.19 488 ALA A C 1
ATOM 3843 O O . ALA A 1 488 ? -2.547 20.709 21.064 1.00 95.19 488 ALA A O 1
ATOM 3844 N N . MET A 1 489 ? -3.247 20.634 18.928 1.00 97.56 489 MET A N 1
ATOM 3845 C CA . MET A 1 489 ? -4.668 20.723 19.268 1.00 97.56 489 MET A CA 1
ATOM 3846 C C . MET A 1 489 ? -5.153 19.473 20.004 1.00 97.56 489 MET A C 1
ATOM 3848 O O . MET A 1 489 ? -5.905 19.613 20.963 1.00 97.56 489 MET A O 1
ATOM 3852 N N . PHE A 1 490 ? -4.709 18.274 19.607 1.00 97.81 490 PHE A N 1
ATOM 3853 C CA . PHE A 1 490 ? -5.022 17.044 20.340 1.00 97.81 490 PHE A CA 1
ATOM 3854 C C . PHE A 1 490 ? -4.571 17.149 21.803 1.00 97.81 490 PHE A C 1
ATOM 3856 O O . PHE A 1 490 ? -5.372 16.904 22.704 1.00 97.81 490 PHE A O 1
ATOM 3863 N N . ASP A 1 491 ? -3.331 17.585 22.045 1.00 97.50 491 ASP A N 1
ATOM 3864 C CA . ASP A 1 491 ? -2.801 17.736 23.404 1.00 97.50 491 ASP A CA 1
ATOM 3865 C C . ASP A 1 491 ? -3.619 18.733 24.233 1.00 97.50 491 ASP A C 1
ATOM 3867 O O . ASP A 1 491 ? -3.904 18.472 25.398 1.00 97.50 491 ASP A O 1
ATOM 3871 N N . ILE A 1 492 ? -4.017 19.863 23.637 1.00 98.25 492 ILE A N 1
ATOM 3872 C CA . ILE A 1 492 ? -4.854 20.887 24.287 1.00 98.25 492 ILE A CA 1
ATOM 3873 C C . ILE A 1 492 ? -6.233 20.322 24.647 1.00 98.25 492 ILE A C 1
ATOM 3875 O O . ILE A 1 492 ? -6.721 20.534 25.756 1.00 98.25 492 ILE A O 1
ATOM 3879 N N . VAL A 1 493 ? -6.866 19.607 23.716 1.00 98.44 493 VAL A N 1
ATOM 3880 C CA . VAL A 1 493 ? -8.192 19.007 23.911 1.00 98.44 493 VAL A CA 1
ATOM 3881 C C . VAL A 1 493 ? -8.143 17.934 25.002 1.00 98.44 493 VAL A C 1
ATOM 3883 O O . VAL A 1 493 ? -9.004 17.909 25.880 1.00 98.44 493 VAL A O 1
ATOM 3886 N N . MET A 1 494 ? -7.115 17.084 24.995 1.00 98.44 494 MET A N 1
ATOM 3887 C CA . MET A 1 494 ? -6.933 16.055 26.018 1.00 98.44 494 MET A CA 1
ATOM 3888 C C . MET A 1 494 ? -6.563 16.632 27.384 1.00 98.44 494 MET A C 1
ATOM 3890 O O . MET A 1 494 ? -6.981 16.082 28.400 1.00 98.44 494 MET A O 1
ATOM 3894 N N . ASP A 1 495 ? -5.800 17.725 27.437 1.00 98.25 495 ASP A N 1
ATOM 3895 C CA . ASP A 1 495 ? -5.522 18.438 28.687 1.00 98.25 495 ASP A CA 1
ATOM 3896 C C . ASP A 1 495 ? -6.812 18.995 29.306 1.00 98.25 495 ASP A C 1
ATOM 3898 O O . ASP A 1 495 ? -7.062 18.785 30.492 1.00 98.25 495 ASP A O 1
ATOM 3902 N N . HIS A 1 496 ? -7.684 19.590 28.483 1.00 98.00 496 HIS A N 1
ATOM 3903 C CA . HIS A 1 496 ? -9.005 20.037 28.923 1.00 98.00 496 HIS A CA 1
ATOM 3904 C C . HIS A 1 496 ? -9.839 18.881 29.487 1.00 98.00 496 HIS A C 1
ATOM 3906 O O . HIS A 1 496 ? -10.346 18.977 30.601 1.00 98.00 496 HIS A O 1
ATOM 3912 N N . ALA A 1 497 ? -9.920 17.761 28.764 1.00 97.69 497 ALA A N 1
ATOM 3913 C CA . ALA A 1 497 ? -10.667 16.592 29.218 1.00 97.69 497 ALA A CA 1
ATOM 3914 C C . ALA A 1 497 ? -10.129 16.039 30.548 1.00 97.69 497 ALA A C 1
ATOM 3916 O O . ALA A 1 497 ? -10.907 15.707 31.436 1.00 97.69 497 ALA A O 1
ATOM 3917 N N . ARG A 1 498 ? -8.803 15.977 30.734 1.00 97.56 498 ARG A N 1
ATOM 3918 C CA . ARG A 1 498 ? -8.202 15.554 32.013 1.00 97.56 498 ARG A CA 1
ATOM 3919 C C . ARG A 1 498 ? -8.530 16.519 33.154 1.00 97.56 498 ARG A C 1
ATOM 3921 O O . ARG A 1 498 ? -8.740 16.056 34.271 1.00 97.56 498 ARG A O 1
ATOM 3928 N N . ALA A 1 499 ? -8.593 17.823 32.886 1.00 96.19 499 ALA A N 1
ATOM 3929 C CA . ALA A 1 499 ? -9.032 18.804 33.874 1.00 96.19 499 ALA A CA 1
ATOM 3930 C C . ALA A 1 499 ? -10.504 18.584 34.267 1.00 96.19 499 ALA A C 1
ATOM 3932 O O . ALA A 1 499 ? -10.802 18.549 35.459 1.00 96.19 499 ALA A O 1
ATOM 3933 N N . GLU A 1 500 ? -11.396 18.332 33.299 1.00 96.25 500 GLU A N 1
ATOM 3934 C CA . GLU A 1 500 ? -12.799 17.977 33.573 1.00 96.25 500 GLU A CA 1
ATOM 3935 C C . GLU A 1 500 ? -12.905 16.719 34.451 1.00 96.25 500 GLU A C 1
ATOM 3937 O O . GLU A 1 500 ? -13.680 16.694 35.408 1.00 96.25 500 GLU A O 1
ATOM 3942 N N . GLN A 1 501 ? -12.094 15.693 34.167 1.00 95.50 501 GLN A N 1
ATOM 3943 C CA . GLN A 1 501 ? -12.078 14.459 34.959 1.00 95.50 501 GLN A CA 1
ATOM 3944 C C . GLN A 1 501 ? -11.567 14.683 36.387 1.00 95.50 501 GLN A C 1
ATOM 3946 O O . GLN A 1 501 ? -12.181 14.201 37.336 1.00 95.50 501 GLN A O 1
ATOM 3951 N N . ALA A 1 502 ? -10.497 15.463 36.562 1.00 94.25 502 ALA A N 1
ATOM 3952 C CA . ALA A 1 502 ? -9.973 15.795 37.886 1.00 94.25 502 ALA A CA 1
ATOM 3953 C C . ALA A 1 502 ? -10.972 16.619 38.721 1.00 94.25 502 ALA A C 1
ATOM 3955 O O . ALA A 1 502 ? -11.082 16.427 39.933 1.00 94.25 502 ALA A O 1
ATOM 3956 N N . GLU A 1 503 ? -11.723 17.526 38.088 1.00 94.94 503 GLU A N 1
ATOM 3957 C CA . GLU A 1 503 ? -12.789 18.287 38.749 1.00 94.94 503 GLU A CA 1
ATOM 3958 C C . GLU A 1 503 ? -13.971 17.395 39.154 1.00 94.94 503 GLU A C 1
ATOM 3960 O O . GLU A 1 503 ? -14.482 17.530 40.270 1.00 94.94 503 GLU A O 1
ATOM 3965 N N . ALA A 1 504 ? -14.384 16.467 38.285 1.00 92.31 504 ALA A N 1
ATOM 3966 C CA . ALA A 1 504 ? -15.435 15.497 38.582 1.00 92.31 504 ALA A CA 1
ATOM 3967 C C . ALA A 1 504 ? -15.045 14.595 39.767 1.00 92.31 504 ALA A C 1
ATOM 3969 O O . ALA A 1 504 ? -15.804 14.481 40.735 1.00 92.31 504 ALA A O 1
ATOM 3970 N N . GLU A 1 505 ? -13.828 14.044 39.739 1.00 90.69 505 GLU A N 1
ATOM 3971 C CA . GLU A 1 505 ? -13.278 13.205 40.807 1.00 90.69 505 GLU A CA 1
ATOM 3972 C C . GLU A 1 505 ? -13.194 13.967 42.138 1.00 90.69 505 GLU A C 1
ATOM 3974 O O . GLU A 1 505 ? -13.652 13.471 43.170 1.00 90.69 505 GLU A O 1
ATOM 3979 N N . ALA A 1 506 ? -12.700 15.211 42.126 1.00 93.69 506 ALA A N 1
ATOM 3980 C CA . ALA A 1 506 ? -12.643 16.058 43.319 1.00 93.69 506 ALA A CA 1
ATOM 3981 C C . ALA A 1 506 ? -14.034 16.361 43.908 1.00 93.69 506 ALA A C 1
ATOM 3983 O O . ALA A 1 506 ? -14.161 16.611 45.111 1.00 93.69 506 ALA A O 1
ATOM 3984 N N . ALA A 1 507 ? -15.077 16.327 43.077 1.00 94.00 507 ALA A N 1
ATOM 3985 C CA . ALA A 1 507 ? -16.467 16.458 43.494 1.00 94.00 507 ALA A CA 1
ATOM 3986 C C . ALA A 1 507 ? -17.129 15.118 43.876 1.00 94.00 507 ALA A C 1
ATOM 3988 O O . ALA A 1 507 ? -18.298 15.115 44.268 1.00 94.00 507 ALA A O 1
ATOM 3989 N N . GLY A 1 508 ? -16.409 13.993 43.789 1.00 90.75 508 GLY A N 1
ATOM 3990 C CA . GLY A 1 508 ? -16.937 12.652 44.050 1.00 90.75 508 GLY A CA 1
ATOM 3991 C C . GLY A 1 508 ? -17.991 12.208 43.033 1.00 90.75 508 GLY A C 1
ATOM 3992 O O . GLY A 1 508 ? -18.889 11.442 43.380 1.00 90.75 508 GLY A O 1
ATOM 3993 N N . MET A 1 509 ? -17.928 12.728 41.806 1.00 92.31 509 MET A N 1
ATOM 3994 C CA . MET A 1 509 ? -18.843 12.404 40.713 1.00 92.31 509 MET A CA 1
ATOM 3995 C C . MET A 1 509 ? -18.064 11.777 39.556 1.00 92.31 509 MET A C 1
ATOM 3997 O O . MET A 1 509 ? -16.918 12.139 39.314 1.00 92.31 509 MET A O 1
ATOM 4001 N N . CYS A 1 510 ? -18.703 10.893 38.793 1.00 90.62 510 CYS A N 1
ATOM 4002 C CA . CYS A 1 510 ? -18.221 10.558 37.457 1.00 90.62 510 CYS A CA 1
ATOM 4003 C C . CYS A 1 510 ? -18.986 11.389 36.425 1.00 90.62 510 CYS A C 1
ATOM 4005 O O . CYS A 1 510 ? -20.218 11.434 36.457 1.00 90.62 510 CYS A O 1
ATOM 4007 N N . MET A 1 511 ? -18.264 12.043 35.514 1.00 91.94 511 MET A N 1
ATOM 4008 C CA . MET A 1 511 ? -18.848 12.768 34.387 1.00 91.94 511 MET A CA 1
ATOM 4009 C C . MET A 1 511 ? -18.150 12.362 33.092 1.00 91.94 511 MET A C 1
ATOM 4011 O O . MET A 1 511 ? -16.922 12.350 33.022 1.00 91.94 511 MET A O 1
ATOM 4015 N N . ALA A 1 512 ? -18.934 12.068 32.052 1.00 91.81 512 ALA A N 1
ATOM 4016 C CA . ALA A 1 512 ? -18.388 11.847 30.719 1.00 91.81 512 ALA A CA 1
ATOM 4017 C C . ALA A 1 512 ? -17.612 13.093 30.249 1.00 91.81 512 ALA A C 1
ATOM 4019 O O . ALA A 1 512 ? -18.075 14.213 30.490 1.00 91.81 512 ALA A O 1
ATOM 4020 N N . PRO A 1 513 ? -16.448 12.923 29.596 1.00 95.44 513 PRO A N 1
ATOM 4021 C CA . PRO A 1 513 ? -15.693 14.055 29.076 1.00 95.44 513 PRO A CA 1
ATOM 4022 C C . PRO A 1 513 ? -16.474 14.765 27.971 1.00 95.44 513 PRO A C 1
ATOM 4024 O O . PRO A 1 513 ? -17.255 14.145 27.241 1.00 95.44 513 PRO A O 1
ATOM 4027 N N . THR A 1 514 ? -16.221 16.060 27.796 1.00 96.25 514 THR A N 1
ATOM 4028 C CA . THR A 1 514 ? -16.814 16.797 26.682 1.00 96.25 514 THR A CA 1
ATOM 4029 C C . THR A 1 514 ? -16.243 16.299 25.348 1.00 96.25 514 THR A C 1
ATOM 4031 O O . THR A 1 514 ? -15.029 16.297 25.132 1.00 96.25 514 THR A O 1
ATOM 4034 N N . VAL A 1 515 ? -17.125 15.913 24.420 1.00 97.19 515 VAL A N 1
ATOM 4035 C CA . VAL A 1 515 ? -16.740 15.484 23.065 1.00 97.19 515 VAL A CA 1
ATOM 4036 C C . VAL A 1 515 ? -16.184 16.667 22.269 1.00 97.19 515 VAL A C 1
ATOM 4038 O O . VAL A 1 515 ? -16.824 17.714 22.171 1.00 97.19 515 VAL A O 1
ATOM 4041 N N . PHE A 1 516 ? -15.026 16.491 21.629 1.00 97.62 516 PHE A N 1
ATOM 4042 C CA . PHE A 1 516 ? -14.454 17.472 20.709 1.00 97.62 516 PHE A CA 1
ATOM 4043 C C . PHE A 1 516 ? -15.272 17.568 19.418 1.00 97.62 516 PHE A C 1
ATOM 4045 O O . PHE A 1 516 ? -15.180 16.684 18.555 1.00 97.62 516 PHE A O 1
ATOM 4052 N N . ARG A 1 517 ? -16.066 18.642 19.314 1.00 96.31 517 ARG A N 1
ATOM 4053 C CA . ARG A 1 517 ? -17.040 18.915 18.246 1.00 96.31 517 ARG A CA 1
ATOM 4054 C C . ARG A 1 517 ? -17.413 20.406 18.210 1.00 96.31 517 ARG A C 1
ATOM 4056 O O . ARG A 1 517 ? -17.153 21.116 19.173 1.00 96.31 517 ARG A O 1
ATOM 4063 N N . ALA A 1 518 ? -18.045 20.900 17.149 1.00 95.56 518 ALA A N 1
ATOM 4064 C CA . ALA A 1 518 ? -18.591 22.261 17.157 1.00 95.56 518 ALA A CA 1
ATOM 4065 C C . ALA A 1 518 ? -19.785 22.385 18.126 1.00 95.56 518 ALA A C 1
ATOM 4067 O O . ALA A 1 518 ? -20.723 21.599 18.036 1.00 95.56 518 ALA A O 1
ATOM 4068 N N . GLU A 1 519 ? -19.781 23.400 18.998 1.00 94.56 519 GLU A N 1
ATOM 4069 C CA . GLU A 1 519 ? -20.856 23.719 19.964 1.00 94.56 519 GLU A CA 1
ATOM 4070 C C . GLU A 1 519 ? -21.555 25.072 19.668 1.00 94.56 519 GLU A C 1
ATOM 4072 O O . GLU A 1 519 ? -22.262 25.628 20.508 1.00 94.56 519 GLU A O 1
ATOM 4077 N N . GLY A 1 520 ? -21.332 25.670 18.491 1.00 88.62 520 GLY A N 1
ATOM 4078 C CA . GLY A 1 520 ? -21.814 27.016 18.152 1.00 88.62 520 GLY A CA 1
ATOM 4079 C C . GLY A 1 520 ? -21.381 27.501 16.760 1.00 88.62 520 GLY A C 1
ATOM 4080 O O . GLY A 1 520 ? -20.595 26.843 16.084 1.00 88.62 520 GLY A O 1
ATOM 4081 N N . PRO A 1 521 ? -21.857 28.657 16.268 1.00 78.06 521 PRO A N 1
ATOM 4082 C CA . PRO A 1 521 ? -21.608 29.085 14.888 1.00 78.06 521 PRO A CA 1
ATOM 4083 C C . PRO A 1 521 ? -20.158 29.548 14.658 1.00 78.06 521 PRO A C 1
ATOM 4085 O O . PRO A 1 521 ? -19.580 30.222 15.510 1.00 78.06 521 PRO A O 1
ATOM 4088 N N . GLY A 1 522 ? -19.596 29.252 13.480 1.00 73.00 522 GLY A N 1
ATOM 4089 C CA . GLY A 1 522 ? -18.251 29.693 13.076 1.00 73.00 522 GLY A CA 1
ATOM 4090 C C . GLY A 1 522 ? -17.151 29.300 14.072 1.00 73.00 522 GLY A C 1
ATOM 4091 O O . GLY A 1 522 ? -17.300 28.340 14.820 1.00 73.00 522 GLY A O 1
ATOM 4092 N N . ASP A 1 523 ? -16.062 30.068 14.148 1.00 75.06 523 ASP A N 1
ATOM 4093 C CA . ASP A 1 523 ? -14.964 29.779 15.093 1.00 75.06 523 ASP A CA 1
ATOM 4094 C C . ASP A 1 523 ? -15.417 29.759 16.565 1.00 75.06 523 ASP A C 1
ATOM 4096 O O . ASP A 1 523 ? -14.849 29.037 17.384 1.00 75.06 523 ASP A O 1
ATOM 4100 N N . ALA A 1 524 ? -16.495 30.477 16.905 1.00 81.56 524 ALA A N 1
ATOM 4101 C CA . ALA A 1 524 ? -17.044 30.481 18.260 1.00 81.56 524 ALA A CA 1
ATOM 4102 C C . ALA A 1 524 ? -17.550 29.098 18.708 1.00 81.56 524 ALA A C 1
ATOM 4104 O O . ALA A 1 524 ? -17.640 28.851 19.909 1.00 81.56 524 ALA A O 1
ATOM 4105 N N . GLY A 1 525 ? -17.827 28.178 17.778 1.00 87.88 525 GLY A N 1
ATOM 4106 C CA . GLY A 1 525 ? -18.195 26.806 18.126 1.00 87.88 525 GLY A CA 1
ATOM 4107 C C . GLY A 1 525 ? -17.076 25.969 18.735 1.00 87.88 525 GLY A C 1
ATOM 4108 O O . GLY A 1 525 ? -17.366 24.896 19.244 1.00 87.88 525 GLY A O 1
ATOM 4109 N N . TYR A 1 526 ? -15.829 26.446 18.725 1.00 95.19 526 TYR A N 1
ATOM 4110 C CA . TYR A 1 526 ? -14.698 25.780 19.382 1.00 95.19 526 TYR A CA 1
ATOM 4111 C C . TYR A 1 526 ? -14.116 26.604 20.537 1.00 95.19 526 TYR A C 1
ATOM 4113 O O . TYR A 1 526 ? -13.018 26.318 21.021 1.00 95.19 526 TYR A O 1
ATOM 4121 N N . ALA A 1 527 ? -14.854 27.622 20.998 1.00 94.56 527 ALA A N 1
ATOM 4122 C CA . ALA A 1 527 ? -14.388 28.573 22.002 1.00 94.56 527 ALA A CA 1
ATOM 4123 C C . ALA A 1 527 ? -13.927 27.900 23.302 1.00 94.56 527 ALA A C 1
ATOM 4125 O O . ALA A 1 527 ? -12.964 28.363 23.901 1.00 94.56 527 ALA A O 1
ATOM 4126 N N . ARG A 1 528 ? -14.550 26.785 23.711 1.00 95.19 528 ARG A N 1
ATOM 4127 C CA . ARG A 1 528 ? -14.150 26.004 24.894 1.00 95.19 528 ARG A CA 1
ATOM 4128 C C . ARG A 1 528 ? -12.665 25.638 24.867 1.00 95.19 528 ARG A C 1
ATOM 4130 O O . ARG A 1 528 ? -11.917 26.002 25.771 1.00 95.19 528 ARG A O 1
ATOM 4137 N N . TRP A 1 529 ? -12.234 24.956 23.810 1.00 96.88 529 TRP A N 1
ATOM 4138 C CA . TRP A 1 529 ? -10.850 24.502 23.677 1.00 96.88 529 TRP A CA 1
ATOM 4139 C C . TRP A 1 529 ? -9.903 25.641 23.315 1.00 96.88 529 TRP A C 1
ATOM 4141 O O . TRP A 1 529 ? -8.771 25.653 23.789 1.00 96.88 529 TRP A O 1
ATOM 4151 N N . GLN A 1 530 ? -10.368 26.636 22.555 1.00 95.50 530 GLN A N 1
ATOM 4152 C CA . GLN A 1 530 ? -9.579 27.836 22.280 1.00 95.50 530 GLN A CA 1
ATOM 4153 C C . GLN A 1 530 ? -9.263 28.611 23.571 1.00 95.50 530 GLN A C 1
ATOM 4155 O O . GLN A 1 530 ? -8.111 28.965 23.814 1.00 95.50 530 GLN A O 1
ATOM 4160 N N . SER A 1 531 ? -10.257 28.838 24.433 1.00 95.94 531 SER A N 1
ATOM 4161 C CA . SER A 1 531 ? -10.059 29.493 25.730 1.00 95.94 531 SER A CA 1
ATOM 4162 C C . SER A 1 531 ? -9.180 28.657 26.662 1.00 95.94 531 SER A C 1
ATOM 4164 O O . SER A 1 531 ? -8.358 29.222 27.383 1.00 95.94 531 SER A O 1
ATOM 4166 N N . HIS A 1 532 ? -9.289 27.324 26.616 1.00 97.25 532 HIS A N 1
ATOM 4167 C CA . HIS A 1 532 ? -8.370 26.439 27.338 1.00 97.25 532 HIS A CA 1
ATOM 4168 C C . HIS A 1 532 ? -6.927 26.583 26.831 1.00 97.25 532 HIS A C 1
ATOM 4170 O O . HIS A 1 532 ? -6.007 26.767 27.625 1.00 97.25 532 HIS A O 1
ATOM 4176 N N . ALA A 1 533 ? -6.721 26.611 25.510 1.00 97.31 533 ALA A N 1
ATOM 4177 C CA . ALA A 1 533 ? -5.412 26.855 24.902 1.00 97.31 533 ALA A CA 1
ATOM 4178 C C . ALA A 1 533 ? -4.810 28.194 25.352 1.00 97.31 533 ALA A C 1
ATOM 4180 O O . ALA A 1 533 ? -3.624 28.271 25.679 1.00 97.31 533 ALA A O 1
ATOM 4181 N N . GLU A 1 534 ? -5.619 29.254 25.389 1.00 97.12 534 GLU A N 1
ATOM 4182 C CA . GLU A 1 534 ? -5.211 30.574 25.878 1.00 97.12 534 GLU A CA 1
ATOM 4183 C C . GLU A 1 534 ? -4.817 30.537 27.361 1.00 97.12 534 GLU A C 1
ATOM 4185 O O . GLU A 1 534 ? -3.777 31.091 27.723 1.00 97.12 534 GLU A O 1
ATOM 4190 N N . ALA A 1 535 ? -5.585 29.839 28.204 1.00 97.25 535 ALA A N 1
ATOM 4191 C CA . ALA A 1 535 ? -5.283 29.669 29.626 1.00 97.25 535 ALA A CA 1
ATOM 4192 C C . ALA A 1 535 ? -3.963 28.913 29.866 1.00 97.25 535 ALA A C 1
ATOM 4194 O O . ALA A 1 535 ? -3.226 29.243 30.796 1.00 97.25 535 ALA A O 1
ATOM 4195 N N . LEU A 1 536 ? -3.623 27.961 28.990 1.00 96.38 536 LEU A N 1
ATOM 4196 C CA . LEU A 1 536 ? -2.336 27.255 28.989 1.00 96.38 536 LEU A CA 1
ATOM 4197 C C . LEU A 1 536 ? -1.175 28.087 28.412 1.00 96.38 536 LEU A C 1
ATOM 4199 O O . LEU A 1 536 ? -0.029 27.638 28.422 1.00 96.38 536 LEU A O 1
ATOM 4203 N N . GLY A 1 537 ? -1.443 29.276 27.860 1.00 97.06 537 GLY A N 1
ATOM 4204 C CA . GLY A 1 537 ? -0.454 30.063 27.117 1.00 97.06 537 GLY A CA 1
ATOM 4205 C C . GLY A 1 537 ? -0.088 29.470 25.747 1.00 97.06 537 GLY A C 1
ATOM 4206 O O . GLY A 1 537 ? 0.873 29.920 25.126 1.00 97.06 537 GLY A O 1
ATOM 4207 N N . ARG A 1 538 ? -0.861 28.491 25.261 1.00 97.56 538 ARG A N 1
ATOM 4208 C CA . ARG A 1 538 ? -0.681 27.766 23.990 1.00 97.56 538 ARG A CA 1
ATOM 4209 C C . ARG A 1 538 ? -1.648 28.223 22.892 1.00 97.56 538 ARG A C 1
ATOM 4211 O O . ARG A 1 538 ? -1.794 27.553 21.878 1.00 97.56 538 ARG A O 1
ATOM 4218 N N . GLY A 1 539 ? -2.292 29.383 23.047 1.00 94.31 539 GLY A N 1
ATOM 4219 C CA . GLY A 1 539 ? -3.271 29.896 22.076 1.00 94.31 539 GLY A CA 1
ATOM 4220 C C . GLY A 1 539 ? -2.731 30.045 20.644 1.00 94.31 539 GLY A C 1
ATOM 4221 O O . GLY A 1 539 ? -3.487 29.905 19.692 1.00 94.31 539 GLY A O 1
ATOM 4222 N N . GLY A 1 540 ? -1.420 30.258 20.469 1.00 93.56 540 GLY A N 1
ATOM 4223 C CA . GLY A 1 540 ? -0.782 30.305 19.144 1.00 93.56 540 GLY A CA 1
ATOM 4224 C C . GLY A 1 540 ? -0.649 28.947 18.442 1.00 93.56 540 GLY A C 1
ATOM 4225 O O . GLY A 1 540 ? -0.384 28.913 17.244 1.00 93.56 540 GLY A O 1
ATOM 4226 N N . GLU A 1 541 ? -0.825 27.842 19.168 1.00 95.19 541 GLU A N 1
ATOM 4227 C CA . GLU A 1 541 ? -0.846 26.479 18.623 1.00 95.19 541 GLU A CA 1
ATOM 4228 C C . GLU A 1 541 ? -2.265 26.040 18.220 1.00 95.19 541 GLU A C 1
ATOM 4230 O O . GLU A 1 541 ? -2.430 25.026 17.539 1.00 95.19 541 GLU A O 1
ATOM 4235 N N . TRP A 1 542 ? -3.292 26.807 18.614 1.00 95.75 542 TRP A N 1
ATOM 4236 C CA . TRP A 1 542 ? -4.671 26.577 18.201 1.00 95.75 542 TRP A CA 1
ATOM 4237 C C . TRP A 1 542 ? -4.888 27.105 16.785 1.00 95.75 542 TRP A C 1
ATOM 4239 O O . TRP A 1 542 ? -4.843 28.310 16.527 1.00 95.75 542 TRP A O 1
ATOM 4249 N N . VAL A 1 543 ? -5.137 26.195 15.850 1.00 92.81 543 VAL A N 1
ATOM 4250 C CA . VAL A 1 543 ? -5.500 26.569 14.485 1.00 92.81 543 VAL A CA 1
ATOM 4251 C C . VAL A 1 543 ? -6.982 26.953 14.474 1.00 92.81 543 VAL A C 1
ATOM 4253 O O . VAL A 1 543 ? -7.782 26.351 15.182 1.00 92.81 543 VAL A O 1
ATOM 4256 N N . ALA A 1 544 ? -7.366 27.970 13.700 1.00 90.88 544 ALA A N 1
ATOM 4257 C CA . ALA A 1 544 ? -8.776 28.320 13.512 1.00 90.88 544 ALA A CA 1
ATOM 4258 C C . ALA A 1 544 ? -9.462 27.330 12.560 1.00 90.88 544 ALA A C 1
ATOM 4260 O O . ALA A 1 544 ? -8.814 26.766 11.662 1.00 90.88 544 ALA A O 1
ATOM 4261 N N . TRP A 1 545 ? -10.772 27.149 12.711 1.00 91.88 545 TRP A N 1
ATOM 4262 C CA . TRP A 1 545 ? -11.515 26.242 11.845 1.00 91.88 545 TRP A CA 1
ATOM 4263 C C . TRP A 1 545 ? -11.547 26.766 10.401 1.00 91.88 545 TRP A C 1
ATOM 4265 O O . TRP A 1 545 ? -11.436 27.964 10.126 1.00 91.88 545 TRP A O 1
ATOM 4275 N N . SER A 1 546 ? -11.642 25.844 9.453 1.00 85.56 546 SER A N 1
ATOM 4276 C CA . SER A 1 546 ? -11.915 26.121 8.042 1.00 85.56 546 SER A CA 1
ATOM 4277 C C . SER A 1 546 ? -12.589 24.930 7.395 1.00 85.56 546 SER A C 1
ATOM 4279 O O . SER A 1 546 ? -12.359 23.783 7.771 1.00 85.56 546 SER A O 1
ATOM 4281 N N . ALA A 1 547 ? -13.339 25.218 6.336 1.00 85.44 547 ALA A N 1
ATOM 4282 C CA . ALA A 1 547 ? -13.642 24.243 5.305 1.00 85.44 547 ALA A CA 1
ATOM 4283 C C . ALA A 1 547 ? -12.391 24.063 4.426 1.00 85.44 547 ALA A C 1
ATOM 4285 O O . ALA A 1 547 ? -12.200 24.792 3.452 1.00 85.44 547 ALA A O 1
ATOM 4286 N N . ASP A 1 548 ? -11.505 23.141 4.812 1.00 76.81 548 ASP A N 1
ATOM 4287 C CA . ASP A 1 548 ? -10.278 22.835 4.052 1.00 76.81 548 ASP A CA 1
ATOM 4288 C C . ASP A 1 548 ? -10.570 22.111 2.726 1.00 76.81 548 ASP A C 1
ATOM 4290 O O . ASP A 1 548 ? -9.707 21.994 1.859 1.00 76.81 548 ASP A O 1
ATOM 4294 N N . GLU A 1 549 ? -11.810 21.659 2.560 1.00 71.19 549 GLU A N 1
ATOM 4295 C CA . GLU A 1 549 ? -12.368 21.064 1.357 1.00 71.19 549 GLU A CA 1
ATOM 4296 C C . GLU A 1 549 ? -13.794 21.579 1.114 1.00 71.19 549 GLU A C 1
ATOM 4298 O O . GLU A 1 549 ? -14.339 22.366 1.895 1.00 71.19 549 GLU A O 1
ATOM 4303 N N . THR A 1 550 ? -14.426 21.142 0.020 1.00 79.56 550 THR A N 1
ATOM 4304 C CA . THR A 1 550 ? -15.848 21.442 -0.195 1.00 79.56 550 THR A CA 1
ATOM 4305 C C . THR A 1 550 ? -16.655 20.813 0.936 1.00 79.56 550 THR A C 1
ATOM 4307 O O . THR A 1 550 ? -16.789 19.597 0.992 1.00 79.56 550 THR A O 1
ATOM 4310 N N . CYS A 1 551 ? -17.197 21.651 1.819 1.00 79.88 551 CYS A N 1
ATOM 4311 C CA . CYS A 1 551 ? -17.903 21.229 3.022 1.00 79.88 551 CYS A CA 1
ATOM 4312 C C . CYS A 1 551 ? -19.378 21.653 2.947 1.00 79.88 551 CYS A C 1
ATOM 4314 O O . CYS A 1 551 ? -19.705 22.788 3.308 1.00 79.88 551 CYS A O 1
ATOM 4316 N N . PRO A 1 552 ? -20.294 20.774 2.492 1.00 86.88 552 PRO A N 1
ATOM 4317 C CA . PRO A 1 552 ? -21.728 21.077 2.446 1.00 86.88 552 PRO A CA 1
ATOM 4318 C C . PRO A 1 552 ? -22.316 21.421 3.821 1.00 86.88 552 PRO A C 1
ATOM 4320 O O . PRO A 1 552 ? -23.319 22.123 3.913 1.00 86.88 552 PRO A O 1
ATOM 4323 N N . TRP A 1 553 ? -21.661 20.956 4.883 1.00 87.31 553 TRP A N 1
ATOM 4324 C CA . TRP A 1 553 ? -22.086 21.087 6.273 1.00 87.31 553 TRP A CA 1
ATOM 4325 C C . TRP A 1 553 ? -21.418 22.267 6.996 1.00 87.31 553 TRP A C 1
ATOM 4327 O O . TRP A 1 553 ? -21.564 22.387 8.203 1.00 87.31 553 TRP A O 1
ATOM 4337 N N . GLN A 1 554 ? -20.700 23.160 6.302 1.00 87.94 554 GLN A N 1
ATOM 4338 C CA . GLN A 1 554 ? -19.959 24.277 6.921 1.00 87.94 554 GLN A CA 1
ATOM 4339 C C . GLN A 1 554 ? -20.812 25.188 7.823 1.00 87.94 554 GLN A C 1
ATOM 4341 O O . GLN A 1 554 ? -20.301 25.763 8.783 1.00 87.94 554 GLN A O 1
ATOM 4346 N N . ASP A 1 555 ? -22.108 25.302 7.521 1.00 88.50 555 ASP A N 1
ATOM 4347 C CA . ASP A 1 555 ? -23.061 26.145 8.248 1.00 88.50 555 ASP A CA 1
ATOM 4348 C C . ASP A 1 555 ? -23.719 25.422 9.439 1.00 88.50 555 ASP A C 1
ATOM 4350 O O . ASP A 1 555 ? -24.543 26.013 10.143 1.00 88.50 555 ASP A O 1
ATOM 4354 N N . VAL A 1 556 ? -23.366 24.154 9.691 1.00 90.75 556 VAL A N 1
ATOM 4355 C CA . VAL A 1 556 ? -23.800 23.422 10.887 1.00 90.75 556 VAL A CA 1
ATOM 4356 C C . VAL A 1 556 ? -23.311 24.168 12.128 1.00 90.75 556 VAL A C 1
ATOM 4358 O O . VAL A 1 556 ? -22.132 24.500 12.265 1.00 90.75 556 VAL A O 1
ATOM 4361 N N . VAL A 1 557 ? -24.247 24.477 13.027 1.00 90.75 557 VAL A N 1
ATOM 4362 C CA . VAL A 1 557 ? -23.974 25.239 14.252 1.00 90.75 557 VAL A CA 1
ATOM 4363 C C . VAL A 1 557 ? -23.404 24.331 15.334 1.00 90.75 557 VAL A C 1
ATOM 4365 O O . VAL A 1 557 ? -22.401 24.682 15.944 1.00 90.75 557 VAL A O 1
ATOM 4368 N N . GLU A 1 558 ? -24.026 23.179 15.549 1.00 94.50 558 GLU A N 1
ATOM 4369 C CA . GLU A 1 558 ? -23.598 22.184 16.524 1.00 94.50 558 GLU A CA 1
ATOM 4370 C C . GLU A 1 558 ? -23.453 20.843 15.815 1.00 94.50 558 GLU A C 1
ATOM 4372 O O . GLU A 1 558 ? -24.359 20.416 15.099 1.00 94.50 558 GLU A O 1
ATOM 4377 N N . ASP A 1 559 ? -22.301 20.212 15.995 1.00 95.88 559 ASP A N 1
ATOM 4378 C CA . ASP A 1 559 ? -22.014 18.909 15.411 1.00 95.88 559 ASP A CA 1
ATOM 4379 C C . ASP A 1 559 ? -22.766 17.808 16.151 1.00 95.88 559 ASP A C 1
ATOM 4381 O O . ASP A 1 559 ? -22.952 17.863 17.372 1.00 95.88 559 ASP A O 1
ATOM 4385 N N . THR A 1 560 ? -23.142 16.769 15.415 1.00 95.06 560 THR A N 1
ATOM 4386 C CA . THR A 1 560 ? -23.955 15.668 15.937 1.00 95.06 560 THR A CA 1
ATOM 4387 C C . THR A 1 560 ? -23.066 14.460 16.244 1.00 95.06 560 THR A C 1
ATOM 4389 O O . THR A 1 560 ? -22.464 13.914 15.320 1.00 95.06 560 THR A O 1
ATOM 4392 N N . PRO A 1 561 ? -22.941 14.028 17.513 1.00 93.50 561 PRO A N 1
ATOM 4393 C CA . PRO A 1 561 ? -22.342 12.742 17.846 1.00 93.50 561 PRO A CA 1
ATOM 4394 C C . PRO A 1 561 ? -23.147 11.602 17.222 1.00 93.50 561 PRO A C 1
ATOM 4396 O O . PRO A 1 561 ? -24.370 11.688 17.139 1.00 93.50 561 PRO A O 1
ATOM 4399 N N . SER A 1 562 ? -22.451 10.554 16.801 1.00 92.56 562 SER A N 1
ATOM 4400 C CA . SER A 1 562 ? -23.052 9.341 16.248 1.00 92.56 562 SER A CA 1
ATOM 4401 C C . SER A 1 562 ? -23.976 8.658 17.256 1.00 92.56 562 SER A C 1
ATOM 4403 O O . SER A 1 562 ? -23.688 8.635 18.455 1.00 92.56 562 SER A O 1
ATOM 4405 N N . GLU A 1 563 ? -25.069 8.064 16.768 1.00 87.69 563 GLU A N 1
ATOM 4406 C CA . GLU A 1 563 ? -25.969 7.228 17.583 1.00 87.69 563 GLU A CA 1
ATOM 4407 C C . GLU A 1 563 ? -25.434 5.799 17.796 1.00 87.69 563 GLU A C 1
ATOM 4409 O O . GLU A 1 563 ? -26.102 4.968 18.419 1.00 87.69 563 GLU A O 1
ATOM 4414 N N . ARG A 1 564 ? -24.238 5.482 17.279 1.00 85.50 564 ARG A N 1
ATOM 4415 C CA . ARG A 1 564 ? -23.615 4.164 17.436 1.00 85.50 564 ARG A CA 1
ATOM 4416 C C . ARG A 1 564 ? -23.498 3.799 18.919 1.00 85.50 564 ARG A C 1
ATOM 4418 O O . ARG A 1 564 ? -22.966 4.561 19.722 1.00 85.50 564 ARG A O 1
ATOM 4425 N N . ALA A 1 565 ? -23.992 2.610 19.267 1.00 77.62 565 ALA A N 1
ATOM 4426 C CA . ALA A 1 565 ? -24.000 2.126 20.641 1.00 77.62 565 ALA A CA 1
ATOM 4427 C C . ALA A 1 565 ? -22.565 1.959 21.167 1.00 77.62 565 ALA A C 1
ATOM 4429 O O . ALA A 1 565 ? -21.799 1.148 20.648 1.00 77.62 565 ALA A O 1
ATOM 4430 N N . VAL A 1 566 ? -22.225 2.722 22.204 1.00 85.06 566 VAL A N 1
ATOM 4431 C CA . VAL A 1 566 ? -20.965 2.661 22.955 1.00 85.06 566 VAL A CA 1
ATOM 4432 C C . VAL A 1 566 ? -21.314 2.703 24.440 1.00 85.06 566 VAL A C 1
ATOM 4434 O O . VAL A 1 566 ? -22.209 3.458 24.833 1.00 85.06 566 VAL A O 1
ATOM 4437 N N . THR A 1 567 ? -20.631 1.911 25.270 1.00 87.44 567 THR A N 1
ATOM 4438 C CA . THR A 1 567 ? -20.828 1.952 26.726 1.00 87.44 567 THR A CA 1
ATOM 4439 C C . THR A 1 567 ? -20.499 3.349 27.242 1.00 87.44 567 THR A C 1
ATOM 4441 O O . THR A 1 567 ? -19.483 3.927 26.863 1.00 87.44 567 THR A O 1
ATOM 4444 N N . GLY A 1 568 ? -21.358 3.937 28.078 1.00 88.31 568 GLY A N 1
ATOM 4445 C CA . GLY A 1 568 ? -21.120 5.280 28.606 1.00 88.31 568 GLY A CA 1
ATOM 4446 C C . GLY A 1 568 ? -19.809 5.341 29.392 1.00 88.31 568 GLY A C 1
ATOM 4447 O O . GLY A 1 568 ? -19.482 4.405 30.107 1.00 88.31 568 GLY A O 1
ATOM 4448 N N . PHE A 1 569 ? -19.068 6.451 29.312 1.00 89.50 569 PHE A N 1
ATOM 4449 C CA . PHE A 1 569 ? -17.759 6.592 29.977 1.00 89.50 569 PHE A CA 1
ATOM 4450 C C . PHE A 1 569 ? -17.780 6.191 31.461 1.00 89.50 569 PHE A C 1
ATOM 4452 O O . PHE A 1 569 ? -16.909 5.466 31.928 1.00 89.50 569 PHE A O 1
ATOM 4459 N N . CYS A 1 570 ? -18.801 6.630 32.199 1.00 88.75 570 CYS A N 1
ATOM 4460 C CA . CYS A 1 570 ? -18.941 6.294 33.614 1.00 88.75 570 CYS A CA 1
ATOM 4461 C C . CYS A 1 570 ? -19.360 4.850 33.863 1.00 88.75 570 CYS A C 1
ATOM 4463 O O . CYS A 1 570 ? -18.968 4.282 34.877 1.00 88.75 570 CYS A O 1
ATOM 4465 N N . ASP A 1 571 ? -20.116 4.258 32.941 1.00 85.19 571 ASP A N 1
ATOM 4466 C CA . ASP A 1 571 ? -20.497 2.852 33.017 1.00 85.19 571 ASP A CA 1
ATOM 4467 C C . ASP A 1 571 ? -19.288 1.962 32.704 1.00 85.19 571 ASP A C 1
ATOM 4469 O O . ASP A 1 571 ? -19.080 0.967 33.380 1.00 85.19 571 ASP A O 1
ATOM 4473 N N . ALA A 1 572 ? -18.427 2.366 31.766 1.00 81.50 572 ALA A N 1
ATOM 4474 C CA . ALA A 1 572 ? -17.170 1.680 31.473 1.00 81.50 572 ALA A CA 1
ATOM 4475 C C . ALA A 1 572 ? -16.157 1.785 32.631 1.00 81.50 572 ALA A C 1
ATOM 4477 O O . ALA A 1 572 ? -15.396 0.854 32.861 1.00 81.50 572 ALA A O 1
ATOM 4478 N N . LEU A 1 573 ? -16.160 2.891 33.389 1.00 75.88 573 LEU A N 1
ATOM 4479 C CA . LEU A 1 573 ? -15.339 3.038 34.601 1.00 75.88 573 LEU A CA 1
ATOM 4480 C C . LEU A 1 573 ? -15.921 2.318 35.827 1.00 75.88 573 LEU A C 1
ATOM 4482 O O . LEU A 1 573 ? -15.171 1.919 36.714 1.00 75.88 573 LEU A O 1
ATOM 4486 N N . GLY A 1 574 ? -17.250 2.217 35.915 1.00 62.56 574 GLY A N 1
ATOM 4487 C CA . GLY A 1 574 ? -17.976 1.618 37.040 1.00 62.56 574 GLY A CA 1
ATOM 4488 C C . GLY A 1 574 ? -18.423 0.172 36.811 1.00 62.56 574 GLY A C 1
ATOM 4489 O O . GLY A 1 574 ? -19.107 -0.384 37.666 1.00 62.56 574 GLY A O 1
ATOM 4490 N N . GLY A 1 575 ? -18.082 -0.412 35.661 1.00 44.56 575 GLY A N 1
ATOM 4491 C CA . GLY A 1 575 ? -18.653 -1.644 35.127 1.00 44.56 575 GLY A CA 1
ATOM 4492 C C . GLY A 1 575 ? -17.641 -2.769 34.996 1.00 44.56 575 GLY A C 1
ATOM 4493 O O . GLY A 1 575 ? -17.376 -3.245 33.901 1.00 44.56 575 GLY A O 1
ATOM 4494 N N . VAL A 1 576 ? -17.140 -3.215 36.140 1.00 39.31 576 VAL A N 1
ATOM 4495 C CA . VAL A 1 576 ? -17.191 -4.626 36.525 1.00 39.31 576 VAL A CA 1
ATOM 4496 C C . VAL A 1 576 ? -17.250 -4.630 38.046 1.00 39.31 576 VAL A C 1
ATOM 4498 O O . VAL A 1 576 ? -16.264 -4.312 38.704 1.00 39.31 576 VAL A O 1
ATOM 4501 N N . ASP A 1 577 ? -18.408 -4.990 38.616 1.00 41.44 577 ASP A N 1
ATOM 4502 C CA . ASP A 1 577 ? -18.338 -5.820 39.819 1.00 41.44 577 ASP A CA 1
ATOM 4503 C C . ASP A 1 577 ? -17.369 -6.933 39.422 1.00 41.44 577 ASP A C 1
ATOM 4505 O O . ASP A 1 577 ? -17.622 -7.624 38.428 1.00 41.44 577 ASP A O 1
ATOM 4509 N N . GLU A 1 578 ? -16.218 -7.015 40.094 1.00 37.62 578 GLU A N 1
ATOM 4510 C CA . GLU A 1 578 ? -15.364 -8.187 39.969 1.00 37.62 578 GLU A CA 1
ATOM 4511 C C . GLU A 1 578 ? -16.317 -9.386 40.075 1.00 37.62 578 GLU A C 1
ATOM 4513 O O . GLU A 1 578 ? -17.001 -9.509 41.102 1.00 37.62 578 GLU A O 1
ATOM 4518 N N . PRO A 1 579 ? -16.454 -10.252 39.046 1.00 38.28 579 PRO A N 1
ATOM 4519 C CA . PRO A 1 579 ? -16.893 -11.598 39.365 1.00 38.28 579 PRO A CA 1
ATOM 4520 C C . PRO A 1 579 ? -15.990 -12.040 40.518 1.00 38.28 579 PRO A C 1
ATOM 4522 O O . PRO A 1 579 ? -14.796 -11.721 40.481 1.00 38.28 579 PRO A O 1
ATOM 4525 N N . GLU A 1 580 ? -16.570 -12.663 41.560 1.00 40.78 580 GLU A N 1
ATOM 4526 C CA . GLU A 1 580 ? -15.780 -13.327 42.607 1.00 40.78 580 GLU A CA 1
ATOM 4527 C C . GLU A 1 580 ? -14.545 -13.898 41.926 1.00 40.78 580 GLU A C 1
ATOM 4529 O O . GLU A 1 580 ? -14.753 -14.586 40.920 1.00 40.78 580 GLU A O 1
ATOM 4534 N N . PRO A 1 581 ? -13.326 -13.520 42.364 1.00 35.00 581 PRO A N 1
ATOM 4535 C CA . PRO A 1 581 ? -12.121 -13.828 41.619 1.00 35.00 581 PRO A CA 1
ATOM 4536 C C . PRO A 1 581 ? -12.224 -15.282 41.203 1.00 35.00 581 PRO A C 1
ATOM 4538 O O . PRO A 1 581 ? -12.379 -16.153 42.069 1.00 35.00 581 PRO A O 1
ATOM 4541 N N . GLU A 1 582 ? -12.224 -15.533 39.889 1.00 47.06 582 GLU A N 1
ATOM 4542 C CA . GLU A 1 582 ? -11.899 -16.875 39.443 1.00 47.06 582 GLU A CA 1
ATOM 4543 C C . GLU A 1 582 ? -10.613 -17.217 40.192 1.00 47.06 582 GLU A C 1
ATOM 4545 O O . GLU A 1 582 ? -9.729 -16.348 40.269 1.00 47.06 582 GLU A O 1
ATOM 4550 N N . PRO A 1 583 ? -10.573 -18.370 40.888 1.00 39.31 583 PRO A N 1
ATOM 4551 C CA . PRO A 1 583 ? -9.410 -18.725 41.682 1.00 39.31 583 PRO A CA 1
ATOM 4552 C C . PRO A 1 583 ? -8.192 -18.484 40.800 1.00 39.31 583 PRO A C 1
ATOM 4554 O O . PRO A 1 583 ? -8.215 -18.875 39.631 1.00 39.31 583 PRO A O 1
ATOM 4557 N N . GLU A 1 584 ? -7.210 -17.739 41.329 1.00 41.47 584 GLU A N 1
ATOM 4558 C CA . GLU A 1 584 ? -5.950 -17.485 40.630 1.00 41.47 584 GLU A CA 1
ATOM 4559 C C . GLU A 1 584 ? -5.545 -18.781 39.919 1.00 41.47 584 GLU A C 1
ATOM 4561 O O . GLU A 1 584 ? -5.647 -19.829 40.570 1.00 41.47 584 GLU A O 1
ATOM 4566 N N . PRO A 1 585 ? -5.150 -18.761 38.625 1.00 40.62 585 PRO A N 1
ATOM 4567 C CA . PRO A 1 585 ? -4.582 -19.958 38.031 1.00 40.62 585 PRO A CA 1
ATOM 4568 C C . PRO A 1 585 ? -3.501 -20.422 38.997 1.00 40.62 585 PRO A C 1
ATOM 4570 O O . PRO A 1 585 ? -2.622 -19.627 39.359 1.00 40.62 585 PRO A O 1
ATOM 4573 N N . GLU A 1 586 ? -3.687 -21.644 39.506 1.00 45.06 586 GLU A N 1
ATOM 4574 C CA . GLU A 1 586 ? -2.813 -22.249 40.500 1.00 45.06 586 GLU A CA 1
ATOM 4575 C C . GLU A 1 586 ? -1.376 -21.958 40.052 1.00 45.06 586 GLU A C 1
ATOM 4577 O O . GLU A 1 586 ? -1.066 -22.104 38.861 1.00 45.06 586 GLU A O 1
ATOM 4582 N N . PRO A 1 587 ? -0.519 -21.418 40.936 1.00 38.88 587 PRO A N 1
ATOM 4583 C CA . PRO A 1 587 ? 0.857 -21.138 40.569 1.00 38.88 587 PRO A CA 1
ATOM 4584 C C . PRO A 1 587 ? 1.425 -22.413 39.961 1.00 38.88 587 PRO A C 1
ATOM 4586 O O . PRO A 1 587 ? 1.398 -23.418 40.661 1.00 38.88 587 PRO A O 1
ATOM 4589 N N . VAL A 1 588 ? 1.888 -22.341 38.697 1.00 45.56 588 VAL A N 1
ATOM 4590 C CA . VAL A 1 588 ? 2.474 -23.466 37.942 1.00 45.56 588 VAL A CA 1
ATOM 4591 C C . VAL A 1 588 ? 3.188 -24.363 38.931 1.00 45.56 588 VAL A C 1
ATOM 4593 O O . VAL A 1 588 ? 4.158 -23.914 39.568 1.00 45.56 588 VAL A O 1
ATOM 4596 N N . GLU A 1 589 ? 2.606 -25.543 39.153 1.00 46.69 589 GLU A N 1
ATOM 4597 C CA . GLU A 1 589 ? 3.061 -26.414 40.216 1.00 46.69 589 GLU A CA 1
ATOM 4598 C C . GLU A 1 589 ? 4.559 -26.665 39.994 1.00 46.69 589 GLU A C 1
ATOM 4600 O O . GLU A 1 589 ? 5.030 -26.771 38.854 1.00 46.69 589 GLU A O 1
ATOM 4605 N N . PRO A 1 590 ? 5.385 -26.642 41.056 1.00 48.47 590 PRO A N 1
ATOM 4606 C CA . PRO A 1 590 ? 6.746 -27.138 40.912 1.00 48.47 590 PRO A CA 1
ATOM 4607 C C . PRO A 1 590 ? 6.656 -28.545 40.302 1.00 48.47 590 PRO A C 1
ATOM 4609 O O . PRO A 1 590 ? 5.770 -29.275 40.733 1.00 48.47 590 PRO A O 1
ATOM 4612 N N . PRO A 1 591 ? 7.548 -28.925 39.361 1.00 51.38 591 PRO A N 1
ATOM 4613 C CA . PRO A 1 591 ? 7.461 -30.203 38.654 1.00 51.38 591 PRO A CA 1
ATOM 4614 C C . PRO A 1 591 ? 7.163 -31.310 39.652 1.00 51.38 591 PRO A C 1
ATOM 4616 O O . PRO A 1 591 ? 7.872 -31.425 40.669 1.00 51.38 591 PRO A O 1
ATOM 4619 N N . ASP A 1 592 ? 6.067 -32.013 39.395 1.00 57.16 592 ASP A N 1
ATOM 4620 C CA . ASP A 1 592 ? 5.467 -32.903 40.362 1.00 57.16 592 ASP A CA 1
ATOM 4621 C C . ASP A 1 592 ? 6.515 -33.943 40.775 1.00 57.16 592 ASP A C 1
ATOM 4623 O O . ASP A 1 592 ? 7.252 -34.485 39.955 1.00 57.16 592 ASP A O 1
ATOM 4627 N N . ALA A 1 593 ? 6.715 -34.175 42.075 1.00 58.00 593 ALA A N 1
ATOM 4628 C CA . ALA A 1 593 ? 7.911 -34.905 42.529 1.00 58.00 593 ALA A CA 1
ATOM 4629 C C . ALA A 1 593 ? 7.951 -36.382 42.063 1.00 58.00 593 ALA A C 1
ATOM 4631 O O . ALA A 1 593 ? 8.984 -37.042 42.248 1.00 58.00 593 ALA A O 1
ATOM 4632 N N . CYS A 1 594 ? 6.834 -36.888 41.522 1.00 67.44 594 CYS A N 1
ATOM 4633 C CA . CYS A 1 594 ? 6.682 -38.195 40.881 1.00 67.44 594 CYS A CA 1
ATOM 4634 C C . CYS A 1 594 ? 6.705 -38.151 39.346 1.00 67.44 594 CYS A C 1
ATOM 4636 O O . CYS A 1 594 ? 7.104 -39.161 38.768 1.00 67.44 594 CYS A O 1
ATOM 4638 N N . ASP A 1 595 ? 6.372 -37.024 38.711 1.00 70.00 595 ASP A N 1
ATOM 4639 C CA . ASP A 1 595 ? 6.347 -36.905 37.256 1.00 70.00 595 ASP A CA 1
ATOM 4640 C C . ASP A 1 595 ? 7.609 -36.201 36.726 1.00 70.00 595 ASP A C 1
ATOM 4642 O O . ASP A 1 595 ? 7.982 -35.082 37.086 1.00 70.00 595 ASP A O 1
ATOM 4646 N N . ALA A 1 596 ? 8.332 -36.916 35.869 1.00 63.78 596 ALA A N 1
ATOM 4647 C CA . ALA A 1 596 ? 9.553 -36.417 35.258 1.00 63.78 596 ALA A CA 1
ATOM 4648 C C . ALA A 1 596 ? 9.290 -35.421 34.118 1.00 63.78 596 ALA A C 1
ATOM 4650 O O . ALA A 1 596 ? 10.248 -34.752 33.702 1.00 63.78 596 ALA A O 1
ATOM 4651 N N . PHE A 1 597 ? 8.057 -35.357 33.606 1.00 67.88 597 PHE A N 1
ATOM 4652 C CA . PHE A 1 597 ? 7.689 -34.575 32.433 1.00 67.88 597 PHE A CA 1
ATOM 4653 C C . PHE A 1 597 ? 6.865 -33.330 32.762 1.00 67.88 597 PHE A C 1
ATOM 4655 O O . PHE A 1 597 ? 7.196 -32.311 32.161 1.00 67.88 597 PHE A O 1
ATOM 4662 N N . GLY A 1 598 ? 6.000 -33.354 33.784 1.00 62.97 598 GLY A N 1
ATOM 4663 C CA . GLY A 1 598 ? 5.499 -32.289 34.682 1.00 62.97 598 GLY A CA 1
ATOM 4664 C C . GLY A 1 598 ? 5.113 -30.940 34.071 1.00 62.97 598 GLY A C 1
ATOM 4665 O O . GLY A 1 598 ? 5.026 -29.934 34.772 1.00 62.97 598 GLY A O 1
ATOM 4666 N N . GLN A 1 599 ? 5.045 -30.873 32.752 1.00 71.50 599 GLN A N 1
ATOM 4667 C CA . GLN A 1 599 ? 4.633 -29.739 31.944 1.00 71.50 599 GLN A CA 1
ATOM 4668 C C . GLN A 1 599 ? 3.503 -30.177 31.024 1.00 71.50 599 GLN A C 1
ATOM 4670 O O . GLN A 1 599 ? 2.823 -29.314 30.502 1.00 71.50 599 GLN A O 1
ATOM 4675 N N . ASP A 1 600 ? 3.294 -31.478 30.822 1.00 82.88 600 ASP A N 1
ATOM 4676 C CA . ASP A 1 600 ? 2.316 -32.058 29.912 1.00 82.88 600 ASP A CA 1
ATOM 4677 C C . ASP A 1 600 ? 0.926 -32.251 30.523 1.00 82.88 600 ASP A C 1
ATOM 4679 O O . ASP A 1 600 ? 0.090 -32.901 29.907 1.00 82.88 600 ASP A O 1
ATOM 4683 N N . ASP A 1 601 ? 0.638 -31.623 31.661 1.00 86.00 601 ASP A N 1
ATOM 4684 C CA . ASP A 1 601 ? -0.631 -31.715 32.400 1.00 86.00 601 ASP A CA 1
ATOM 4685 C C . ASP A 1 601 ? -1.824 -31.099 31.625 1.00 86.00 601 ASP A C 1
ATOM 4687 O O . ASP A 1 601 ? -3.009 -31.295 31.938 1.00 86.00 601 ASP A O 1
ATOM 4691 N N . ALA A 1 602 ? -1.524 -30.326 30.574 1.00 87.00 602 ALA A N 1
ATOM 4692 C CA . ALA A 1 602 ? -2.488 -29.662 29.709 1.00 87.00 602 ALA A CA 1
ATOM 4693 C C . ALA A 1 602 ? -2.239 -29.947 28.222 1.00 87.00 602 ALA A C 1
ATOM 4695 O O . ALA A 1 602 ? -1.115 -30.066 27.744 1.00 87.00 602 ALA A O 1
ATOM 4696 N N . ARG A 1 603 ? -3.322 -29.950 27.431 1.00 87.00 603 ARG A N 1
ATOM 4697 C CA . ARG A 1 603 ? -3.266 -30.168 25.971 1.00 87.00 603 ARG A CA 1
ATOM 4698 C C . ARG A 1 603 ? -2.332 -29.191 25.245 1.00 87.00 603 ARG A C 1
ATOM 4700 O O . ARG A 1 603 ? -1.773 -29.538 24.209 1.00 87.00 603 ARG A O 1
ATOM 4707 N N . GLU A 1 604 ? -2.239 -27.961 25.740 1.00 85.44 604 GLU A N 1
ATOM 4708 C CA . GLU A 1 604 ? -1.424 -26.882 25.163 1.00 85.44 604 GLU A CA 1
ATOM 4709 C C . GLU A 1 604 ? 0.078 -27.160 25.285 1.00 85.44 604 GLU A C 1
ATOM 4711 O O . GLU A 1 604 ? 0.849 -26.728 24.428 1.00 85.44 604 GLU A O 1
ATOM 4716 N N . ASP A 1 605 ? 0.452 -27.963 26.277 1.00 86.75 605 ASP A N 1
ATOM 4717 C CA . ASP A 1 605 ? 1.822 -28.338 26.602 1.00 86.75 605 ASP A CA 1
ATOM 4718 C C . ASP A 1 605 ? 2.125 -29.808 26.247 1.00 86.75 605 ASP A C 1
ATOM 4720 O O . ASP A 1 605 ? 3.152 -30.364 26.637 1.00 86.75 605 ASP A O 1
ATOM 4724 N N . ALA A 1 606 ? 1.239 -30.440 25.468 1.00 90.00 606 ALA A N 1
ATOM 4725 C CA . ALA A 1 606 ? 1.326 -31.851 25.124 1.00 90.00 606 ALA A CA 1
ATOM 4726 C C . ALA A 1 606 ? 2.671 -32.222 24.480 1.00 90.00 606 ALA A C 1
ATOM 4728 O O . ALA A 1 606 ? 3.121 -31.602 23.509 1.00 90.00 606 ALA A O 1
ATOM 4729 N N . LEU A 1 607 ? 3.272 -33.312 24.955 1.00 92.06 607 LEU A N 1
ATOM 4730 C CA . LEU A 1 607 ? 4.538 -33.809 24.431 1.00 92.06 607 LEU A CA 1
ATOM 4731 C C . LEU A 1 607 ? 4.357 -34.511 23.086 1.00 92.06 607 LEU A C 1
ATOM 4733 O O . LEU A 1 607 ? 3.512 -35.388 22.908 1.00 92.06 607 LEU A O 1
ATOM 4737 N N . GLU A 1 608 ? 5.203 -34.172 22.117 1.00 93.19 608 GLU A N 1
ATOM 4738 C CA . GLU A 1 608 ? 5.200 -34.849 20.822 1.00 93.19 608 GLU A CA 1
ATOM 4739 C C . GLU A 1 608 ? 5.722 -36.291 20.954 1.00 93.19 608 GLU A C 1
ATOM 4741 O O . GLU A 1 608 ? 6.898 -36.534 21.262 1.00 93.19 608 GLU A O 1
ATOM 4746 N N . LEU A 1 609 ? 4.855 -37.269 20.680 1.00 88.81 609 LEU A N 1
ATOM 4747 C CA . LEU A 1 609 ? 5.191 -38.685 20.769 1.00 88.81 609 LEU A CA 1
ATOM 4748 C C . LEU A 1 609 ? 5.823 -39.173 19.459 1.00 88.81 609 LEU A C 1
ATOM 4750 O O . LEU A 1 609 ? 5.146 -39.624 18.540 1.00 88.81 609 LEU A O 1
ATOM 4754 N N . SER A 1 610 ? 7.151 -39.114 19.391 1.00 77.81 610 SER A N 1
ATOM 4755 C CA . SER A 1 610 ? 7.948 -39.554 18.230 1.00 77.81 610 SER A CA 1
ATOM 4756 C C . SER A 1 610 ? 8.587 -40.946 18.396 1.00 77.81 610 SER A C 1
ATOM 4758 O O . SER A 1 610 ? 9.300 -41.429 17.512 1.00 77.81 610 SER A O 1
ATOM 4760 N N . GLY A 1 611 ? 8.353 -41.609 19.533 1.00 81.88 611 GLY A N 1
ATOM 4761 C CA . GLY A 1 611 ? 8.898 -42.926 19.861 1.00 81.88 611 GLY A CA 1
ATOM 4762 C C . GLY A 1 611 ? 8.463 -43.417 21.247 1.00 81.88 611 GLY A C 1
ATOM 4763 O O . GLY A 1 611 ? 7.723 -42.719 21.933 1.00 81.88 611 GLY A O 1
ATOM 4764 N N . PRO A 1 612 ? 8.902 -44.616 21.677 1.00 89.00 612 PRO A N 1
ATOM 4765 C CA . PRO A 1 612 ? 8.516 -45.176 22.967 1.00 89.00 612 PRO A CA 1
ATOM 4766 C C . PRO A 1 612 ? 9.022 -44.314 24.129 1.00 89.00 612 PRO A C 1
ATOM 4768 O O . PRO A 1 612 ? 10.220 -44.021 24.208 1.00 89.00 612 PRO A O 1
ATOM 4771 N N . MET A 1 613 ? 8.125 -43.971 25.051 1.00 90.75 613 MET A N 1
ATOM 4772 C CA . MET A 1 613 ? 8.410 -43.166 26.237 1.00 90.75 613 MET A CA 1
ATOM 4773 C C . MET A 1 613 ? 7.976 -43.904 27.507 1.00 90.75 613 MET A C 1
ATOM 4775 O O . MET A 1 613 ? 6.974 -44.615 27.509 1.00 90.75 613 MET A O 1
ATOM 4779 N N . HIS A 1 614 ? 8.758 -43.757 28.578 1.00 91.56 614 HIS A N 1
ATOM 4780 C CA . HIS A 1 614 ? 8.415 -44.237 29.916 1.00 91.56 614 HIS A CA 1
ATOM 4781 C C . HIS A 1 614 ? 8.102 -43.027 30.788 1.00 91.56 614 HIS A C 1
ATOM 4783 O O . HIS A 1 614 ? 8.980 -42.178 30.929 1.00 91.56 614 HIS A O 1
ATOM 4789 N N . ALA A 1 615 ? 6.908 -42.988 31.365 1.00 89.50 615 ALA A N 1
ATOM 4790 C CA . ALA A 1 615 ? 6.415 -41.887 32.186 1.00 89.50 615 ALA A CA 1
ATOM 4791 C C . ALA A 1 615 ? 5.724 -42.431 33.448 1.00 89.50 615 ALA A C 1
ATOM 4793 O O . ALA A 1 615 ? 5.511 -43.644 33.584 1.00 89.50 615 ALA A O 1
ATOM 4794 N N . GLU A 1 616 ? 5.442 -41.550 34.398 1.00 89.56 616 GLU A N 1
ATOM 4795 C CA . GLU A 1 616 ? 4.767 -41.865 35.655 1.00 89.56 616 GLU A CA 1
ATOM 4796 C C . GLU A 1 616 ? 3.754 -40.761 35.928 1.00 89.56 616 GLU A C 1
ATOM 4798 O O . GLU A 1 616 ? 4.152 -39.619 36.098 1.00 89.56 616 GLU A O 1
ATOM 4803 N N . ILE A 1 617 ? 2.472 -41.128 35.973 1.00 87.94 617 ILE A N 1
ATOM 4804 C CA . ILE A 1 617 ? 1.377 -40.190 36.230 1.00 87.94 617 ILE A CA 1
ATOM 4805 C C . ILE A 1 617 ? 1.074 -40.146 37.724 1.00 87.94 617 ILE A C 1
ATOM 4807 O O . ILE A 1 617 ? 0.949 -41.199 38.377 1.00 87.94 617 ILE A O 1
ATOM 4811 N N . CYS A 1 618 ? 0.962 -38.939 38.270 1.00 86.19 618 CYS A N 1
ATOM 4812 C CA . CYS A 1 618 ? 0.642 -38.716 39.673 1.00 86.19 618 CYS A CA 1
ATOM 4813 C C . CYS A 1 618 ? -0.877 -38.877 39.930 1.00 86.19 618 CYS A C 1
ATOM 4815 O O . CYS A 1 618 ? -1.681 -39.164 39.041 1.00 86.19 618 CYS A O 1
ATOM 4817 N N . ALA A 1 619 ? -1.297 -38.832 41.198 1.00 84.19 619 ALA A N 1
ATOM 4818 C CA . ALA A 1 619 ? -2.712 -39.009 41.529 1.00 84.19 619 ALA A CA 1
ATOM 4819 C C . ALA A 1 619 ? -3.499 -37.743 41.170 1.00 84.19 619 ALA A C 1
ATOM 4821 O O . ALA A 1 619 ? -3.106 -36.661 41.588 1.00 84.19 619 ALA A O 1
ATOM 4822 N N . ASP A 1 620 ? -4.630 -37.908 40.479 1.00 79.50 620 ASP A N 1
ATOM 4823 C CA . ASP A 1 620 ? -5.471 -36.812 39.962 1.00 79.50 620 ASP A CA 1
ATOM 4824 C C . ASP A 1 620 ? -4.783 -35.920 38.899 1.00 79.50 620 ASP A C 1
ATOM 4826 O O . ASP A 1 620 ? -5.235 -34.806 38.641 1.00 79.50 620 ASP A O 1
ATOM 4830 N N . ASP A 1 621 ? -3.750 -36.459 38.249 1.00 85.44 621 ASP A N 1
ATOM 4831 C CA . ASP A 1 621 ? -2.960 -35.847 37.175 1.00 85.44 621 ASP A CA 1
ATOM 4832 C C . ASP A 1 621 ? -3.397 -36.343 35.772 1.00 85.44 621 ASP A C 1
ATOM 4834 O O . ASP A 1 621 ? -4.204 -37.286 35.661 1.00 85.44 621 ASP A O 1
ATOM 4838 N N . ALA A 1 622 ? -2.922 -35.698 34.699 1.00 89.56 622 ALA A N 1
ATOM 4839 C CA . ALA A 1 622 ? -3.232 -36.044 33.313 1.00 89.56 622 ALA A CA 1
ATOM 4840 C C . ALA A 1 622 ? -2.127 -35.683 32.303 1.00 89.56 622 ALA A C 1
ATOM 4842 O O . ALA A 1 622 ? -2.067 -34.554 31.837 1.00 89.56 622 ALA A O 1
ATOM 4843 N N . ASP A 1 623 ? -1.405 -36.683 31.810 1.00 92.81 623 ASP A N 1
ATOM 4844 C CA . ASP A 1 623 ? -0.335 -36.500 30.824 1.00 92.81 623 ASP A CA 1
ATOM 4845 C C . ASP A 1 623 ? -0.897 -36.398 29.390 1.00 92.81 623 ASP A C 1
ATOM 4847 O O . ASP A 1 623 ? -1.647 -37.271 28.913 1.00 92.81 623 ASP A O 1
ATOM 4851 N N . TRP A 1 624 ? -0.517 -35.346 28.663 1.00 95.25 624 TRP A N 1
ATOM 4852 C CA . TRP A 1 624 ? -0.954 -35.088 27.291 1.00 95.25 624 TRP A CA 1
ATOM 4853 C C . TRP A 1 624 ? 0.144 -35.335 26.258 1.00 95.25 624 TRP A C 1
ATOM 4855 O O . TRP A 1 624 ? 1.262 -34.835 26.353 1.00 95.25 624 TRP A O 1
ATOM 4865 N N . TYR A 1 625 ? -0.225 -36.011 25.167 1.00 95.75 625 TYR A N 1
ATOM 4866 C CA . TYR A 1 625 ? 0.667 -36.262 24.036 1.00 95.75 625 TYR A CA 1
ATOM 4867 C C . TYR A 1 625 ? 0.049 -35.862 22.697 1.00 95.75 625 TYR A C 1
ATOM 4869 O O . TYR A 1 625 ? -1.146 -36.062 22.464 1.00 95.75 625 TYR A O 1
ATOM 4877 N N . LEU A 1 626 ? 0.881 -35.353 21.786 1.00 95.88 626 LEU A N 1
ATOM 4878 C CA . LEU A 1 626 ? 0.541 -35.073 20.390 1.00 95.88 626 LEU A CA 1
ATOM 4879 C C . LEU A 1 626 ? 1.154 -36.134 19.468 1.00 95.88 626 LEU A C 1
ATOM 4881 O O . LEU A 1 626 ? 2.360 -36.378 19.504 1.00 95.88 626 LEU A O 1
ATOM 4885 N N . LEU A 1 627 ? 0.333 -36.712 18.590 1.00 95.50 627 LEU A N 1
ATOM 4886 C CA . LEU A 1 627 ? 0.766 -37.578 17.494 1.00 95.50 627 LEU A CA 1
ATOM 4887 C C . LEU A 1 627 ? 0.607 -36.810 16.170 1.00 95.50 627 LEU A C 1
ATOM 4889 O O . LEU A 1 627 ? -0.489 -36.817 15.605 1.00 95.50 627 LEU A O 1
ATOM 4893 N N . PRO A 1 628 ? 1.652 -36.124 15.665 1.00 90.75 628 PRO A N 1
ATOM 4894 C CA . PRO A 1 628 ? 1.530 -35.200 14.534 1.00 90.75 628 PRO A CA 1
ATOM 4895 C C . PRO A 1 628 ? 1.264 -35.899 13.196 1.00 90.75 628 PRO A C 1
ATOM 4897 O O . PRO A 1 628 ? 0.695 -35.289 12.298 1.00 90.75 628 PRO A O 1
ATOM 4900 N N . ASP A 1 629 ? 1.626 -37.175 13.068 1.00 93.06 629 ASP A N 1
ATOM 4901 C CA . ASP A 1 629 ? 1.431 -37.965 11.846 1.00 93.06 629 ASP A CA 1
ATOM 4902 C C . ASP A 1 629 ? 0.230 -38.931 11.934 1.00 93.06 629 ASP A C 1
ATOM 4904 O O . ASP A 1 629 ? -0.049 -39.666 10.984 1.00 93.06 629 ASP A O 1
ATOM 4908 N N . GLY A 1 630 ? -0.495 -38.943 13.061 1.00 91.56 630 GLY A N 1
ATOM 4909 C CA . GLY A 1 630 ? -1.424 -40.026 13.396 1.00 91.56 630 GLY A CA 1
ATOM 4910 C C . GLY A 1 630 ? -0.696 -41.331 13.762 1.00 91.56 630 GLY A C 1
ATOM 4911 O O . GLY A 1 630 ? 0.517 -41.345 13.958 1.00 91.56 630 GLY A O 1
ATOM 4912 N N . GLY A 1 631 ? -1.437 -42.432 13.887 1.00 93.06 631 GLY A N 1
ATOM 4913 C CA . GLY A 1 631 ? -0.912 -43.755 14.252 1.00 93.06 631 GLY A CA 1
ATOM 4914 C C . GLY A 1 631 ? -1.766 -44.480 15.294 1.00 93.06 631 GLY A C 1
ATOM 4915 O O . GLY A 1 631 ? -2.799 -43.965 15.737 1.00 93.06 631 GLY A O 1
ATOM 4916 N N . GLU A 1 632 ? -1.347 -45.690 15.678 1.00 96.00 632 GLU A N 1
ATOM 4917 C CA . GLU A 1 632 ? -1.915 -46.390 16.838 1.00 96.00 632 GLU A CA 1
ATOM 4918 C C . GLU A 1 632 ? -1.085 -46.071 18.082 1.00 96.00 632 GLU A C 1
ATOM 4920 O O . GLU A 1 632 ? 0.094 -46.404 18.156 1.00 96.00 632 GLU A O 1
ATOM 4925 N N . VAL A 1 633 ? -1.707 -45.439 19.076 1.00 96.75 633 VAL A N 1
ATOM 4926 C CA . VAL A 1 633 ? -1.117 -45.286 20.400 1.00 96.75 633 VAL A CA 1
ATOM 4927 C C . VAL A 1 633 ? -1.394 -46.532 21.235 1.00 96.75 633 VAL A C 1
ATOM 4929 O O . VAL A 1 633 ? -2.521 -47.038 21.288 1.00 96.75 633 VAL A O 1
ATOM 4932 N N . VAL A 1 634 ? -0.361 -47.009 21.919 1.00 96.81 634 VAL A N 1
ATOM 4933 C CA . VAL A 1 634 ? -0.439 -48.115 22.872 1.00 96.81 634 VAL A CA 1
ATOM 4934 C C . VAL A 1 634 ? 0.132 -47.647 24.199 1.00 96.81 634 VAL A C 1
ATOM 4936 O O . VAL A 1 634 ? 1.318 -47.321 24.292 1.00 96.81 634 VAL A O 1
ATOM 4939 N N . LEU A 1 635 ? -0.719 -47.639 25.219 1.00 97.31 635 LEU A N 1
ATOM 4940 C CA . LEU A 1 635 ? -0.379 -47.365 26.606 1.00 97.31 635 LEU A CA 1
ATOM 4941 C C . LEU A 1 635 ? -0.269 -48.697 27.351 1.00 97.31 635 LEU A C 1
ATOM 4943 O O . LEU A 1 635 ? -1.221 -49.466 27.367 1.00 97.31 635 LEU A O 1
ATOM 4947 N N . SER A 1 636 ? 0.874 -48.992 27.964 1.00 96.38 636 SER A N 1
ATOM 4948 C CA . SER A 1 636 ? 1.120 -50.228 28.721 1.00 96.38 636 SER A CA 1
ATOM 4949 C C . SER A 1 636 ? 1.507 -49.921 30.165 1.00 96.38 636 SER A C 1
ATOM 4951 O O . SER A 1 636 ? 2.482 -49.211 30.409 1.00 96.38 636 SER A O 1
ATOM 4953 N N . PHE A 1 637 ? 0.798 -50.508 31.123 1.00 96.12 637 PHE A N 1
ATOM 4954 C CA . PHE A 1 637 ? 1.008 -50.332 32.566 1.00 96.12 637 PHE A CA 1
ATOM 4955 C C . PHE A 1 637 ? 0.607 -51.613 33.307 1.00 96.12 637 PHE A C 1
ATOM 4957 O O . PHE A 1 637 ? 0.176 -52.586 32.698 1.00 96.12 637 PHE A O 1
ATOM 4964 N N . ARG A 1 638 ? 0.777 -51.679 34.630 1.00 93.31 638 ARG A N 1
ATOM 4965 C CA . ARG A 1 638 ? 0.212 -52.786 35.424 1.00 93.31 638 ARG A CA 1
ATOM 4966 C C . ARG A 1 638 ? -1.056 -52.312 36.105 1.00 93.31 638 ARG A C 1
ATOM 4968 O O . ARG A 1 638 ? -0.957 -51.601 37.101 1.00 93.31 638 ARG A O 1
ATOM 4975 N N . HIS A 1 639 ? -2.220 -52.778 35.666 1.00 89.06 639 HIS A N 1
ATOM 4976 C CA . HIS A 1 639 ? -3.515 -52.391 36.241 1.00 89.06 639 HIS A CA 1
ATOM 4977 C C . HIS A 1 639 ? -3.588 -52.657 37.757 1.00 89.06 639 HIS A C 1
ATOM 4979 O O . HIS A 1 639 ? -4.220 -51.926 38.512 1.00 89.06 639 HIS A O 1
ATOM 4985 N N . ALA A 1 640 ? -2.879 -53.682 38.247 1.00 89.44 640 ALA A N 1
ATOM 4986 C CA . ALA A 1 640 ? -2.791 -53.980 39.679 1.00 89.44 640 ALA A CA 1
ATOM 4987 C C . ALA A 1 640 ? -2.034 -52.922 40.516 1.00 89.44 640 ALA A C 1
ATOM 4989 O O . ALA A 1 640 ? -2.155 -52.942 41.742 1.00 89.44 640 ALA A O 1
ATOM 4990 N N . GLU A 1 641 ? -1.229 -52.064 39.883 1.00 88.69 641 GLU A N 1
ATOM 4991 C CA . GLU A 1 641 ? -0.478 -50.964 40.512 1.00 88.69 641 GLU A CA 1
ATOM 4992 C C . GLU A 1 641 ? -1.252 -49.631 40.439 1.00 88.69 641 GLU A C 1
ATOM 4994 O O . GLU A 1 641 ? -1.106 -48.808 41.337 1.00 88.69 641 GLU A O 1
ATOM 4999 N N . GLY A 1 642 ? -2.156 -49.488 39.466 1.00 92.50 642 GLY A N 1
ATOM 5000 C CA . GLY A 1 642 ? -3.062 -48.354 39.275 1.00 92.50 642 GLY A CA 1
ATOM 5001 C C . GLY A 1 642 ? -3.724 -48.449 37.897 1.00 92.50 642 GLY A C 1
ATOM 5002 O O . GLY A 1 642 ? -3.073 -48.864 36.939 1.00 92.50 642 GLY A O 1
ATOM 5003 N N . ASP A 1 643 ? -5.013 -48.132 37.800 1.00 94.88 643 ASP A N 1
ATOM 5004 C CA . ASP A 1 643 ? -5.771 -48.245 36.550 1.00 94.88 643 ASP A CA 1
ATOM 5005 C C . ASP A 1 643 ? -5.672 -46.948 35.745 1.00 94.88 643 ASP A C 1
ATOM 5007 O O . ASP A 1 643 ? -6.081 -45.901 36.248 1.00 94.88 643 ASP A O 1
ATOM 5011 N N . LEU A 1 644 ? -5.099 -47.007 34.543 1.00 95.94 644 LEU A N 1
ATOM 5012 C CA . LEU A 1 644 ? -4.920 -45.848 33.673 1.00 95.94 644 LEU A CA 1
ATOM 5013 C C . LEU A 1 644 ? -5.822 -45.964 32.447 1.00 95.94 644 LEU A C 1
ATOM 5015 O O . LEU A 1 644 ? -5.882 -47.002 31.796 1.00 95.94 644 LEU A O 1
ATOM 5019 N N . ASP A 1 645 ? -6.460 -44.859 32.106 1.00 97.00 645 ASP A N 1
ATOM 5020 C CA . ASP A 1 645 ? -7.342 -44.708 30.963 1.00 97.00 645 ASP A CA 1
ATOM 5021 C C . ASP A 1 645 ? -6.689 -43.807 29.901 1.00 97.00 645 ASP A C 1
ATOM 5023 O O . ASP A 1 645 ? -5.816 -42.983 30.190 1.00 97.00 645 ASP A O 1
ATOM 5027 N N . LEU A 1 646 ? -7.160 -43.924 28.658 1.00 96.50 646 LEU A N 1
ATOM 5028 C CA . LEU A 1 646 ? -6.724 -43.101 27.531 1.00 96.50 646 LEU A CA 1
ATOM 5029 C C . LEU A 1 646 ? -7.924 -42.435 26.851 1.00 96.50 646 LEU A C 1
ATOM 5031 O O . LEU A 1 646 ? -8.896 -43.095 26.481 1.00 96.50 646 LEU A O 1
ATOM 5035 N N . GLU A 1 647 ? -7.856 -41.128 26.619 1.00 97.62 647 GLU A N 1
ATOM 5036 C CA . GLU A 1 647 ? -8.821 -40.374 25.811 1.00 97.62 647 GLU A CA 1
ATOM 5037 C C . GLU A 1 647 ? -8.132 -39.761 24.593 1.00 97.62 647 GLU A C 1
ATOM 5039 O O . GLU A 1 647 ? -7.046 -39.214 24.710 1.00 97.62 647 GLU A O 1
ATOM 5044 N N . ALA A 1 648 ? -8.767 -39.831 23.424 1.00 96.69 648 ALA A N 1
ATOM 5045 C CA . ALA A 1 648 ? -8.244 -39.275 22.182 1.00 96.69 648 ALA A CA 1
ATOM 5046 C C . ALA A 1 648 ? -9.116 -38.119 21.684 1.00 96.69 648 ALA A C 1
ATOM 5048 O O . ALA A 1 648 ? -10.351 -38.219 21.667 1.00 96.69 648 ALA A O 1
ATOM 5049 N N . LEU A 1 649 ? -8.475 -37.038 21.243 1.00 96.31 649 LEU A N 1
ATOM 5050 C CA . LEU A 1 649 ? -9.108 -35.812 20.764 1.00 96.31 649 LEU A CA 1
ATOM 5051 C C . LEU A 1 649 ? -8.494 -35.384 19.429 1.00 96.31 649 LEU A C 1
ATOM 5053 O O . LEU A 1 649 ? -7.298 -35.554 19.217 1.00 96.31 649 LEU A O 1
ATOM 5057 N N . ASP A 1 650 ? -9.293 -34.813 18.531 1.00 90.62 650 ASP A N 1
ATOM 5058 C CA . ASP A 1 650 ? -8.757 -34.187 17.321 1.00 90.62 650 ASP A CA 1
ATOM 5059 C C . ASP A 1 650 ? -8.050 -32.862 17.639 1.00 90.62 650 ASP A C 1
ATOM 5061 O O . ASP A 1 650 ? -8.060 -32.372 18.774 1.00 90.62 650 ASP A O 1
ATOM 5065 N N . VAL A 1 651 ? -7.412 -32.273 16.626 1.00 87.88 651 VAL A N 1
ATOM 5066 C CA . VAL A 1 651 ? -6.678 -31.010 16.783 1.00 87.88 651 VAL A CA 1
ATOM 5067 C C . VAL A 1 651 ? -7.586 -29.842 17.190 1.00 87.88 651 VAL A C 1
ATOM 5069 O O . VAL A 1 651 ? -7.146 -28.934 17.896 1.00 87.88 651 VAL A O 1
ATOM 5072 N N . GLU A 1 652 ? -8.881 -29.897 16.862 1.00 80.94 652 GLU A N 1
ATOM 5073 C CA . GLU A 1 652 ? -9.885 -28.926 17.315 1.00 80.94 652 GLU A CA 1
ATOM 5074 C C . GLU A 1 652 ? -10.381 -29.168 18.756 1.00 80.94 652 GLU A C 1
ATOM 5076 O O . GLU A 1 652 ? -11.195 -28.396 19.264 1.00 80.94 652 GLU A O 1
ATOM 5081 N N . GLY A 1 653 ? -9.895 -30.209 19.441 1.00 83.19 653 GLY A N 1
ATOM 5082 C CA . GLY A 1 653 ? -10.255 -30.535 20.825 1.00 83.19 653 GLY A CA 1
ATOM 5083 C C . GLY A 1 653 ? -11.573 -31.297 20.963 1.00 83.19 653 GLY A C 1
ATOM 5084 O O . GLY A 1 653 ? -12.115 -31.411 22.064 1.00 83.19 653 GLY A O 1
ATOM 5085 N N . ARG A 1 654 ? -12.122 -31.837 19.871 1.00 88.56 654 ARG A N 1
ATOM 5086 C CA . ARG A 1 654 ? -13.299 -32.708 19.923 1.00 88.56 654 ARG A CA 1
ATOM 5087 C C . ARG A 1 654 ? -12.860 -34.131 20.231 1.00 88.56 654 ARG A C 1
ATOM 5089 O O . ARG A 1 654 ? -11.945 -34.676 19.624 1.00 88.56 654 ARG A O 1
ATOM 5096 N N . ARG A 1 655 ? -13.583 -34.772 21.142 1.00 92.94 655 ARG A N 1
ATOM 5097 C CA . ARG A 1 655 ? -13.351 -36.164 21.529 1.00 92.94 655 ARG A CA 1
ATOM 5098 C C . ARG A 1 655 ? -13.567 -37.119 20.349 1.00 92.94 655 ARG A C 1
ATOM 5100 O O . ARG A 1 655 ? -14.689 -37.254 19.859 1.00 92.94 655 ARG A O 1
ATOM 5107 N N . LEU A 1 656 ? -12.512 -37.827 19.957 1.00 91.62 656 LEU A N 1
ATOM 5108 C CA . LEU A 1 656 ? -12.541 -38.915 18.977 1.00 91.62 656 LEU A CA 1
ATOM 5109 C C . LEU A 1 656 ? -12.986 -40.229 19.626 1.00 91.62 656 LEU A C 1
ATOM 5111 O O . LEU A 1 656 ? -13.768 -40.981 19.040 1.00 91.62 656 LEU A O 1
ATOM 5115 N N . GLY A 1 657 ? -12.538 -40.482 20.857 1.00 92.94 657 GLY A N 1
ATOM 5116 C CA . GLY A 1 657 ? -12.930 -41.651 21.637 1.00 92.94 657 GLY A CA 1
ATOM 5117 C C . GLY A 1 657 ? -12.095 -41.841 22.896 1.00 92.94 657 GLY A C 1
ATOM 5118 O O . GLY A 1 657 ? -11.406 -40.926 23.332 1.00 92.94 657 GLY A O 1
ATOM 5119 N N . SER A 1 658 ? -12.204 -43.016 23.512 1.00 94.38 658 SER A N 1
ATOM 5120 C CA . SER A 1 658 ? -11.438 -43.382 24.705 1.00 94.38 658 SER A CA 1
ATOM 5121 C C . SER A 1 658 ? -11.292 -44.894 24.828 1.00 94.38 658 SER A C 1
ATOM 5123 O O . SER A 1 658 ? -12.130 -45.645 24.318 1.00 94.38 658 SER A O 1
ATOM 5125 N N . SER A 1 659 ? -10.289 -45.318 25.582 1.00 95.38 659 SER A N 1
ATOM 5126 C CA . SER A 1 659 ? -10.039 -46.689 26.002 1.00 95.38 659 SER A CA 1
ATOM 5127 C C . SER A 1 659 ? -9.942 -46.692 27.531 1.00 95.38 659 SER A C 1
ATOM 5129 O O . SER A 1 659 ? -9.170 -45.926 28.098 1.00 95.38 659 SER A O 1
ATOM 5131 N N . THR A 1 660 ? -10.826 -47.453 28.180 1.00 94.81 660 THR A N 1
ATOM 5132 C CA . THR A 1 660 ? -10.996 -47.465 29.646 1.00 94.81 660 THR A CA 1
ATOM 5133 C C . THR A 1 660 ? -11.173 -48.898 30.154 1.00 94.81 660 THR A C 1
ATOM 5135 O O . THR A 1 660 ? -12.239 -49.282 30.663 1.00 94.81 660 THR A O 1
ATOM 5138 N N . SER A 1 661 ? -10.238 -49.773 29.793 1.00 90.56 661 SER A N 1
ATOM 5139 C CA . SER A 1 661 ? -10.318 -51.198 30.092 1.00 90.56 661 SER A CA 1
ATOM 5140 C C . SER A 1 661 ? -9.912 -51.487 31.544 1.00 90.56 661 SER A C 1
ATOM 5142 O O . SER A 1 661 ? -9.737 -50.598 32.354 1.00 90.56 661 SER A O 1
ATOM 5144 N N . VAL A 1 662 ? -9.853 -52.768 31.911 1.00 89.12 662 VAL A N 1
ATOM 5145 C CA . VAL A 1 662 ? -9.279 -53.219 33.199 1.00 89.12 662 VAL A CA 1
ATOM 5146 C C . VAL A 1 662 ? -8.070 -54.122 32.956 1.00 89.12 662 VAL A C 1
ATOM 5148 O O . VAL A 1 662 ? -7.780 -55.044 33.724 1.00 89.12 662 VAL A O 1
ATOM 5151 N N . SER A 1 663 ? -7.465 -53.968 31.779 1.00 90.75 663 SER A N 1
ATOM 5152 C CA . SER A 1 663 ? -6.307 -54.731 31.342 1.00 90.75 663 SER A CA 1
ATOM 5153 C C . SER A 1 663 ? -5.030 -53.927 31.571 1.00 90.75 663 SER A C 1
ATOM 5155 O O . SER A 1 663 ? -5.078 -52.763 31.935 1.00 90.75 663 SER A O 1
ATOM 5157 N N . ASP A 1 664 ? -3.879 -54.559 31.371 1.00 94.19 664 ASP A N 1
ATOM 5158 C CA . ASP A 1 664 ? -2.566 -53.911 31.500 1.00 94.19 664 ASP A CA 1
ATOM 5159 C C . ASP A 1 664 ? -2.228 -53.011 30.279 1.00 94.19 664 ASP A C 1
ATOM 5161 O O . ASP A 1 664 ? -1.068 -52.660 30.056 1.00 94.19 664 ASP A O 1
ATOM 5165 N N . GLU A 1 665 ? -3.217 -52.694 29.434 1.00 95.12 665 GLU A N 1
ATOM 5166 C CA . GLU A 1 665 ? -3.024 -51.962 28.183 1.00 95.12 665 GLU A CA 1
ATOM 5167 C C . GLU A 1 665 ? -4.270 -51.162 27.764 1.00 95.12 665 GLU A C 1
ATOM 5169 O O . GLU A 1 665 ? -5.389 -51.675 27.811 1.00 95.12 665 GLU A O 1
ATOM 5174 N N . GLU A 1 666 ? -4.056 -49.948 27.251 1.00 97.25 666 GLU A N 1
ATOM 5175 C CA . GLU A 1 666 ? -5.059 -49.152 26.536 1.00 97.25 666 GLU A CA 1
ATOM 5176 C C . GLU A 1 666 ? -4.571 -48.832 25.117 1.00 97.25 666 GLU A C 1
ATOM 5178 O O . GLU A 1 666 ? -3.380 -48.597 24.893 1.00 97.25 666 GLU A O 1
ATOM 5183 N N . ARG A 1 667 ? -5.487 -48.824 24.138 1.00 96.62 667 ARG A N 1
ATOM 5184 C CA . ARG A 1 667 ? -5.154 -48.573 22.726 1.00 96.62 667 ARG A CA 1
ATOM 5185 C C . ARG A 1 667 ? -6.128 -47.623 22.056 1.00 96.62 667 ARG A C 1
ATOM 5187 O O . ARG A 1 667 ? -7.340 -47.718 22.255 1.00 96.62 667 ARG A O 1
ATOM 5194 N N . TRP A 1 668 ? -5.607 -46.779 21.172 1.00 96.62 668 TRP A N 1
ATOM 5195 C CA . TRP A 1 668 ? -6.426 -45.979 20.265 1.00 96.62 668 TRP A CA 1
ATOM 5196 C C . TRP A 1 668 ? -5.694 -45.695 18.954 1.00 96.62 668 TRP A C 1
ATOM 5198 O O . TRP A 1 668 ? -4.482 -45.539 18.955 1.00 96.62 668 TRP A O 1
ATOM 5208 N N . ALA A 1 669 ? -6.415 -45.597 17.836 1.00 94.00 669 ALA A N 1
ATOM 5209 C CA . ALA A 1 669 ? -5.813 -45.322 16.533 1.00 94.00 669 ALA A CA 1
ATOM 5210 C C . ALA A 1 669 ? -6.555 -44.220 15.776 1.00 94.00 669 ALA A C 1
ATOM 5212 O O . ALA A 1 669 ? -7.792 -44.182 15.758 1.00 94.00 669 ALA A O 1
ATOM 5213 N N . HIS A 1 670 ? -5.793 -43.351 15.112 1.00 95.31 670 HIS A N 1
ATOM 5214 C CA . HIS A 1 670 ? -6.325 -42.344 14.200 1.00 95.31 670 HIS A CA 1
ATOM 5215 C C . HIS A 1 670 ? -5.341 -42.052 13.057 1.00 95.31 670 HIS A C 1
ATOM 5217 O O . HIS A 1 670 ? -4.147 -41.927 13.289 1.00 95.31 670 HIS A O 1
ATOM 5223 N N . ASP A 1 671 ? -5.841 -41.922 11.824 1.00 93.00 671 ASP A N 1
ATOM 5224 C CA . ASP A 1 671 ? -5.013 -41.762 10.611 1.00 93.00 671 ASP A CA 1
ATOM 5225 C C . ASP A 1 671 ? -4.574 -40.303 10.337 1.00 93.00 671 ASP A C 1
ATOM 5227 O O . ASP A 1 671 ? -4.027 -40.001 9.277 1.00 93.00 671 ASP A O 1
ATOM 5231 N N . ALA A 1 672 ? -4.883 -39.376 11.243 1.00 90.94 672 ALA A N 1
ATOM 5232 C CA . ALA A 1 672 ? -4.613 -37.943 11.126 1.00 90.94 672 ALA A CA 1
ATOM 5233 C C . ALA A 1 672 ? -4.065 -37.411 12.464 1.00 90.94 672 ALA A C 1
ATOM 5235 O O . ALA A 1 672 ? -4.208 -38.116 13.466 1.00 90.94 672 ALA A O 1
ATOM 5236 N N . PRO A 1 673 ? -3.473 -36.200 12.510 1.00 95.69 673 PRO A N 1
ATOM 5237 C CA . PRO A 1 673 ? -2.922 -35.662 13.746 1.00 95.69 673 PRO A CA 1
ATOM 5238 C C . PRO A 1 673 ? -3.969 -35.623 14.863 1.00 95.69 673 PRO A C 1
ATOM 5240 O O . PRO A 1 673 ? -5.105 -35.193 14.639 1.00 95.69 673 PRO A O 1
ATOM 5243 N N . PHE A 1 674 ? -3.602 -36.074 16.060 1.00 96.88 674 PHE A N 1
ATOM 5244 C CA . PHE A 1 674 ? -4.510 -36.112 17.206 1.00 96.88 674 PHE A CA 1
ATOM 5245 C C . PHE A 1 674 ? -3.758 -36.019 18.532 1.00 96.88 674 PHE A C 1
ATOM 5247 O O . PHE A 1 674 ? -2.564 -36.310 18.611 1.00 96.88 674 PHE A O 1
ATOM 5254 N N . TYR A 1 675 ? -4.483 -35.612 19.568 1.00 97.31 675 TYR A N 1
ATOM 5255 C CA . TYR A 1 675 ? -4.008 -35.586 20.943 1.00 97.31 675 TYR A CA 1
ATOM 5256 C C . TYR A 1 675 ? -4.511 -36.808 21.699 1.00 97.31 675 TYR A C 1
ATOM 5258 O O . TYR A 1 675 ? -5.626 -37.286 21.457 1.00 97.31 675 TYR A O 1
ATOM 5266 N N . VAL A 1 676 ? -3.723 -37.266 22.662 1.00 97.25 676 VAL A N 1
ATOM 5267 C CA . VAL A 1 676 ? -4.143 -38.264 23.643 1.00 97.25 676 VAL A CA 1
ATOM 5268 C C . VAL A 1 676 ? -3.897 -37.738 25.046 1.00 97.25 676 VAL A C 1
ATOM 5270 O O . VAL A 1 676 ? -2.860 -37.141 25.310 1.00 97.25 676 VAL A O 1
ATOM 5273 N N . ARG A 1 677 ? -4.869 -37.959 25.927 1.00 97.06 677 ARG A N 1
ATOM 5274 C CA . ARG A 1 677 ? -4.774 -37.704 27.361 1.00 97.06 677 ARG A CA 1
ATOM 5275 C C . ARG A 1 677 ? -4.731 -39.041 28.082 1.00 97.06 677 ARG A C 1
ATOM 5277 O O . ARG A 1 677 ? -5.691 -39.814 27.976 1.00 97.06 677 ARG A O 1
ATOM 5284 N N . VAL A 1 678 ? -3.654 -39.296 28.810 1.00 96.25 678 VAL A N 1
ATOM 5285 C CA . VAL A 1 678 ? -3.538 -40.406 29.760 1.00 96.25 678 VAL A CA 1
ATOM 5286 C C . VAL A 1 678 ? -4.018 -39.900 31.115 1.00 96.25 678 VAL A C 1
ATOM 5288 O O . VAL A 1 678 ? -3.711 -38.779 31.492 1.00 96.25 678 VAL A O 1
ATOM 5291 N N . TYR A 1 679 ? -4.837 -40.669 31.827 1.00 94.56 679 TYR A N 1
ATOM 5292 C CA . TYR A 1 679 ? -5.318 -40.257 33.149 1.00 94.56 679 TYR A CA 1
ATOM 5293 C C . TYR A 1 679 ? -5.643 -41.460 34.033 1.00 94.56 679 TYR A C 1
ATOM 5295 O O . TYR A 1 679 ? -6.015 -42.526 33.546 1.00 94.56 679 TYR A O 1
ATOM 5303 N N . GLY A 1 680 ? -5.539 -41.298 35.349 1.00 93.06 680 GLY A N 1
ATOM 5304 C CA . GLY A 1 680 ? -5.876 -42.351 36.307 1.00 93.06 680 GLY A CA 1
ATOM 5305 C C . GLY A 1 680 ? -7.380 -42.523 36.526 1.00 93.06 680 GLY A C 1
ATOM 5306 O O . GLY A 1 680 ? -8.077 -41.570 36.891 1.00 93.06 680 GLY A O 1
ATOM 5307 N N . TYR A 1 681 ? -7.902 -43.748 36.429 1.00 89.69 681 TYR A N 1
ATOM 5308 C CA . TYR A 1 681 ? -9.278 -44.034 36.838 1.00 89.69 681 TYR A CA 1
ATOM 5309 C C . TYR A 1 681 ? -9.439 -43.786 38.345 1.00 89.69 681 TYR A C 1
ATOM 5311 O O . TYR A 1 681 ? -8.782 -44.408 39.182 1.00 89.69 681 TYR A O 1
ATOM 5319 N N . ALA A 1 682 ? -10.345 -42.868 38.695 1.00 86.62 682 ALA A N 1
ATOM 5320 C CA . ALA A 1 682 ? -10.571 -42.411 40.069 1.00 86.62 682 ALA A CA 1
ATOM 5321 C C . ALA A 1 682 ? -9.296 -41.899 40.780 1.00 86.62 682 ALA A C 1
ATOM 5323 O O . ALA A 1 682 ? -9.149 -42.114 41.987 1.00 86.62 682 ALA A O 1
ATOM 5324 N N . GLY A 1 683 ? -8.398 -41.245 40.032 1.00 84.38 683 GLY A N 1
ATOM 5325 C CA . GLY A 1 683 ? -7.178 -40.631 40.568 1.00 84.38 683 GLY A CA 1
ATOM 5326 C C . GLY A 1 683 ? -6.035 -41.620 40.805 1.00 84.38 683 GLY A C 1
ATOM 5327 O O . GLY A 1 683 ? -5.175 -41.386 41.651 1.00 84.38 683 GLY A O 1
ATOM 5328 N N . ALA A 1 684 ? -6.044 -42.772 40.129 1.00 89.38 684 ALA A N 1
ATOM 5329 C CA . ALA A 1 684 ? -4.972 -43.754 40.246 1.00 89.38 684 ALA A CA 1
ATOM 5330 C C . ALA A 1 684 ? -3.643 -43.222 39.675 1.00 89.38 684 ALA A C 1
ATOM 5332 O O . ALA A 1 684 ? -3.602 -42.744 38.552 1.00 89.38 684 ALA A O 1
ATOM 5333 N N . ALA A 1 685 ? -2.556 -43.383 40.430 1.00 91.94 685 ALA A N 1
ATOM 5334 C CA . ALA A 1 685 ? -1.192 -43.102 39.980 1.00 91.94 685 ALA A CA 1
ATOM 5335 C C . ALA A 1 685 ? -0.508 -44.401 39.532 1.00 91.94 685 ALA A C 1
ATOM 5337 O O . ALA A 1 685 ? -0.701 -45.442 40.175 1.00 91.94 685 ALA A O 1
ATOM 5338 N N . ASN A 1 686 ? 0.288 -44.366 38.460 1.00 93.69 686 ASN A N 1
ATOM 5339 C CA . ASN A 1 686 ? 1.036 -45.537 37.994 1.00 93.69 686 ASN A CA 1
ATOM 5340 C C . ASN A 1 686 ? 2.179 -45.165 37.034 1.00 93.69 686 ASN A C 1
ATOM 5342 O O . ASN A 1 686 ? 2.116 -44.173 36.317 1.00 93.69 686 ASN A O 1
ATOM 5346 N N . GLY A 1 687 ? 3.195 -46.023 36.951 1.00 92.56 687 GLY A N 1
ATOM 5347 C CA . GLY A 1 687 ? 4.193 -45.955 35.886 1.00 92.56 687 GLY A CA 1
ATOM 5348 C C . GLY A 1 687 ? 3.685 -46.637 34.617 1.00 92.56 687 GLY A C 1
ATOM 5349 O O . GLY A 1 687 ? 3.128 -47.739 34.676 1.00 92.56 687 GLY A O 1
ATOM 5350 N N . TYR A 1 688 ? 3.925 -46.033 33.458 1.00 94.56 688 TYR A N 1
ATOM 5351 C CA . TYR A 1 688 ? 3.487 -46.575 32.176 1.00 94.56 688 TYR A CA 1
ATOM 5352 C C . TYR A 1 688 ? 4.525 -46.402 31.067 1.00 94.56 688 TYR A C 1
ATOM 5354 O O . TYR A 1 688 ? 5.551 -45.733 31.191 1.00 94.56 688 TYR A O 1
ATOM 5362 N N . THR A 1 689 ? 4.289 -47.102 29.962 1.00 95.81 689 THR A N 1
ATOM 5363 C CA . THR A 1 689 ? 5.021 -46.936 28.707 1.00 95.81 689 THR A CA 1
ATOM 5364 C C . THR A 1 689 ? 4.028 -46.595 27.616 1.00 95.81 689 THR A C 1
ATOM 5366 O O . THR A 1 689 ? 3.076 -47.345 27.418 1.00 95.81 689 THR A O 1
ATOM 5369 N N . ILE A 1 690 ? 4.258 -45.497 26.908 1.00 96.06 690 ILE A N 1
ATOM 5370 C CA . ILE A 1 690 ? 3.445 -45.081 25.769 1.00 96.06 690 ILE A CA 1
ATOM 5371 C C . ILE A 1 690 ? 4.264 -45.215 24.487 1.00 96.06 690 ILE A C 1
ATOM 5373 O O . ILE A 1 690 ? 5.450 -44.880 24.441 1.00 96.06 690 ILE A O 1
ATOM 5377 N N . THR A 1 691 ? 3.650 -45.775 23.451 1.00 94.25 691 THR A N 1
ATOM 5378 C CA . THR A 1 691 ? 4.288 -46.006 22.151 1.00 94.25 691 THR A CA 1
ATOM 5379 C C . THR A 1 691 ? 3.330 -45.656 21.022 1.00 94.25 691 THR A C 1
ATOM 5381 O O . THR A 1 691 ? 2.119 -45.756 21.204 1.00 94.25 691 THR A O 1
ATOM 5384 N N . VAL A 1 692 ? 3.879 -45.261 19.873 1.00 93.19 692 VAL A N 1
ATOM 5385 C CA . VAL A 1 692 ? 3.145 -45.094 18.614 1.00 93.19 692 VAL A CA 1
ATOM 5386 C C . VAL A 1 692 ? 3.621 -46.154 17.615 1.00 93.19 692 VAL A C 1
ATOM 5388 O O . VAL A 1 692 ? 4.833 -46.327 17.440 1.00 93.19 692 VAL A O 1
ATOM 5391 N N . GLU A 1 693 ? 2.679 -46.887 17.017 1.00 84.94 693 GLU A N 1
ATOM 5392 C CA . GLU A 1 693 ? 2.902 -47.926 15.993 1.00 84.94 693 GLU A CA 1
ATOM 5393 C C . GLU A 1 693 ? 2.470 -47.494 14.586 1.00 84.94 693 GLU A C 1
ATOM 5395 O O . GLU A 1 693 ? 1.411 -46.830 14.448 1.00 84.94 693 GLU A O 1
#

Sequence (693 aa):
MRHTYIALPLLAALAGCAATPASPADVAADETGVEGPFDPMPPESKFDLDGERGPRVRDGAATEVWAVTRDWADVEGEAGIAWPADSGWTWEQKFDAWVAAAERMPRSTGYGETFRIPTPYGERSLEAPTLECAEVALLMRMTFAAWYELPFFIQGWDAHTRQTMYAGHFGFVNRDGANVSRFPSFRTRYADHRGDWAPGEPWPRDERLRGYRLGDDDGVPFLEAGAGAGAYFDELFLNKRAGYFARLILLYFGSANLADEANMFHITPESTRAGDVLLERWQRRGIGHTIPVMRVDEPVPGRLAVHVASGSMPRRQPLWEEPASARSSFTLAAAGGEGEARDGTPYAELGGGIRRWRTAVRVDGRWRNIVGEADEAAYLAPGDTAQIAARPDRFREILADVSPAERIEVALEQVEAARMHLRRYPASCAARTRREDAFARLYVVTEEVHGWDQARTDAEHRRLEDYVFAELEYEASRTCCWNRSTAAMFDIVMDHARAEQAEAEAAGMCMAPTVFRAEGPGDAGYARWQSHAEALGRGGEWVAWSADETCPWQDVVEDTPSERAVTGFCDALGGVDEPEPEPEPEPVEPPDACDAFGQDDAREDALELSGPMHAEICADDADWYLLPDGGEVVLSFRHAEGDLDLEALDVEGRRLGSSTSVSDEERWAHDAPFYVRVYGYAGAANGYTITVE